Protein 1GJW (pdb70)

CATH classification: 3.20.20.80 (+1 more: 2.60.40.1180)

Structure (mmCIF, N/CA/C/O backbone):
data_1GJW
#
_entry.id   1GJW
#
_cell.length_a   147.390
_cell.length_b   147.390
_cell.length_c   105.630
_cell.angle_alpha   90.00
_cell.angle_beta   90.00
_cell.angle_gamma   90.00
#
_symmetry.space_group_name_H-M   'P 41 2 2'
#
loop_
_entity.id
_entity.type
_entity.pdbx_description
1 polymer 'MALTODEXTRIN GLYCOSYLTRANSFERASE'
2 branched alpha-D-glucopyranose-(1-4)-alpha-D-glucopyranose
3 non-polymer 'PHOSPHATE ION'
4 non-polymer alpha-D-glucopyranose
5 water water
#
loop_
_atom_site.group_PDB
_atom_site.id
_atom_site.type_symbol
_atom_site.label_atom_id
_atom_site.label_alt_id
_atom_site.label_comp_id
_atom_site.label_asym_id
_atom_site.label_entity_id
_atom_site.label_seq_id
_atom_site.pdbx_PDB_ins_code
_atom_site.Cartn_x
_atom_site.Cartn_y
_atom_site.Cartn_z
_atom_site.occupancy
_atom_site.B_iso_or_equiv
_atom_site.auth_seq_id
_atom_site.auth_comp_id
_atom_site.auth_asym_id
_atom_site.auth_atom_id
_atom_site.pdbx_PDB_model_num
ATOM 1 N N . MET A 1 1 ? -18.957 71.641 -27.237 1.00 52.31 1 MET A N 1
ATOM 2 C CA . MET A 1 1 ? -19.249 70.230 -26.810 1.00 45.01 1 MET A CA 1
ATOM 3 C C . MET A 1 1 ? -17.963 69.619 -26.297 1.00 41.22 1 MET A C 1
ATOM 4 O O . MET A 1 1 ? -17.032 69.374 -27.062 1.00 39.66 1 MET A O 1
ATOM 9 N N . LEU A 1 2 ? -17.953 69.359 -25.002 1.00 39.28 2 LEU A N 1
ATOM 10 C CA . LEU A 1 2 ? -16.799 68.825 -24.300 1.00 33.21 2 LEU A CA 1
ATOM 11 C C . LEU A 1 2 ? -16.046 67.681 -24.956 1.00 29.62 2 LEU A C 1
ATOM 12 O O . LEU A 1 2 ? -14.817 67.672 -25.009 1.00 30.52 2 LEU A O 1
ATOM 17 N N . LEU A 1 3 ? -16.773 66.706 -25.476 1.00 28.39 3 LEU A N 1
ATOM 18 C CA . LEU A 1 3 ? -16.096 65.578 -26.100 1.00 33.11 3 LEU A CA 1
ATOM 19 C C . LEU A 1 3 ? -15.286 66.097 -27.277 1.00 38.10 3 LEU A C 1
ATOM 20 O O . LEU A 1 3 ? -14.142 65.676 -27.498 1.00 38.70 3 LEU A O 1
ATOM 25 N N . ARG A 1 4 ? -15.862 67.057 -28.005 1.00 44.70 4 ARG A N 1
ATOM 26 C CA . ARG A 1 4 ? -15.159 67.657 -29.145 1.00 41.91 4 ARG A CA 1
ATOM 27 C C . ARG A 1 4 ? -14.053 68.593 -28.647 1.00 37.49 4 ARG A C 1
ATOM 28 O O . ARG A 1 4 ? -12.955 68.642 -29.214 1.00 32.38 4 ARG A O 1
ATOM 36 N N . GLU A 1 5 ? -14.332 69.327 -27.577 1.00 33.34 5 GLU A N 1
ATOM 37 C CA . GLU A 1 5 ? -13.306 70.190 -26.999 1.00 36.01 5 GLU A CA 1
ATOM 38 C C . GLU A 1 5 ? -12.071 69.338 -26.640 1.00 38.16 5 GLU A C 1
ATOM 39 O O . GLU A 1 5 ? -10.937 69.734 -26.901 1.00 36.98 5 GLU A O 1
ATOM 45 N N . ILE A 1 6 ? -12.292 68.157 -26.055 1.00 41.02 6 ILE A N 1
ATOM 46 C CA . ILE A 1 6 ? -11.170 67.285 -25.679 1.00 37.41 6 ILE A CA 1
ATOM 47 C C . ILE A 1 6 ? -10.437 66.763 -26.905 1.00 38.66 6 ILE A C 1
ATOM 48 O O . ILE A 1 6 ? -9.205 66.614 -26.903 1.00 37.70 6 ILE A O 1
ATOM 53 N N . ASN A 1 7 ? -11.193 66.485 -27.962 1.00 39.37 7 ASN A N 1
ATOM 54 C CA . ASN A 1 7 ? -10.608 66.022 -29.226 1.00 37.21 7 ASN A CA 1
ATOM 55 C C . ASN A 1 7 ? -9.721 67.135 -29.797 1.00 36.92 7 ASN A C 1
ATOM 56 O O . ASN A 1 7 ? -8.581 66.887 -30.221 1.00 36.65 7 ASN A O 1
ATOM 61 N N . ARG A 1 8 ? -10.240 68.361 -29.800 1.00 36.82 8 ARG A N 1
ATOM 62 C CA . ARG A 1 8 ? -9.468 69.502 -30.297 1.00 35.13 8 ARG A CA 1
ATOM 63 C C . ARG A 1 8 ? -8.142 69.588 -29.531 1.00 37.70 8 ARG A C 1
ATOM 64 O O . ARG A 1 8 ? -7.076 69.654 -30.134 1.00 39.62 8 ARG A O 1
ATOM 72 N N . TYR A 1 9 ? -8.221 69.565 -28.204 1.00 34.15 9 TYR A N 1
ATOM 73 C CA . TYR A 1 9 ? -7.028 69.640 -27.359 1.00 32.58 9 TYR A CA 1
ATOM 74 C C . TYR A 1 9 ? -5.970 68.561 -27.641 1.00 33.65 9 TYR A C 1
ATOM 75 O O . TYR A 1 9 ? -4.755 68.844 -27.706 1.00 33.29 9 TYR A O 1
ATOM 84 N N . CYS A 1 10 ? -6.420 67.325 -27.827 1.00 35.76 10 CYS A N 1
ATOM 85 C CA . CYS A 1 10 ? -5.485 66.234 -28.089 1.00 39.11 10 CYS A CA 1
ATOM 86 C C . CYS A 1 10 ? -4.718 66.462 -29.376 1.00 39.90 10 CYS A C 1
ATOM 87 O O . CYS A 1 10 ? -3.512 66.181 -29.454 1.00 42.75 10 CYS A O 1
ATOM 90 N N . LYS A 1 11 ? -5.420 66.962 -30.394 1.00 37.92 11 LYS A N 1
ATOM 91 C CA . LYS A 1 11 ? -4.782 67.215 -31.679 1.00 35.00 11 LYS A CA 1
ATOM 92 C C . LYS A 1 11 ? -3.757 68.329 -31.534 1.00 37.07 11 LYS A C 1
ATOM 93 O O . LYS A 1 11 ? -2.713 68.305 -32.182 1.00 41.00 11 LYS A O 1
ATOM 99 N N . GLU A 1 12 ? -4.056 69.289 -30.663 1.00 36.50 12 GLU A N 1
ATOM 100 C CA . GLU A 1 12 ? -3.143 70.404 -30.400 1.00 38.26 12 GLU A CA 1
ATOM 101 C C . GLU A 1 12 ? -1.863 69.917 -29.729 1.00 38.36 12 GLU A C 1
ATOM 102 O O . GLU A 1 12 ? -0.768 70.330 -30.103 1.00 37.90 12 GLU A O 1
ATOM 108 N N . LYS A 1 13 ? -2.019 69.066 -28.708 1.00 39.86 13 LYS A N 1
ATOM 109 C CA . LYS A 1 13 ? -0.892 68.542 -27.939 1.00 30.10 13 LYS A CA 1
ATOM 110 C C . LYS A 1 13 ? -0.117 67.428 -28.651 1.00 36.68 13 LYS A C 1
ATOM 111 O O . LYS A 1 13 ? 1.047 67.166 -28.347 1.00 34.76 13 LYS A O 1
ATOM 117 N N . ALA A 1 14 ? -0.740 66.772 -29.615 1.00 32.80 14 ALA A N 1
ATOM 118 C CA . ALA A 1 14 ? -0.038 65.705 -30.322 1.00 33.12 14 ALA A CA 1
ATOM 119 C C . ALA A 1 14 ? 1.408 66.096 -30.653 1.00 38.62 14 ALA A C 1
ATOM 120 O O . ALA A 1 14 ? 1.671 67.228 -31.061 1.00 49.45 14 ALA A O 1
ATOM 122 N N . THR A 1 15 ? 2.344 65.169 -30.489 1.00 38.76 15 THR A N 1
ATOM 123 C CA . THR A 1 15 ? 3.751 65.448 -30.792 1.00 38.21 15 THR A CA 1
ATOM 124 C C . THR A 1 15 ? 4.434 64.244 -31.416 1.00 40.69 15 THR A C 1
ATOM 125 O O . THR A 1 15 ? 5.555 64.352 -31.925 1.00 45.28 15 THR A O 1
ATOM 129 N N . GLY A 1 16 ? 3.789 63.083 -31.345 1.00 38.78 16 GLY A N 1
ATOM 130 C CA . GLY A 1 16 ? 4.407 61.889 -31.900 1.00 38.06 16 GLY A CA 1
ATOM 131 C C . GLY A 1 16 ? 5.408 61.160 -30.999 1.00 46.07 16 GLY A C 1
ATOM 132 O O . GLY A 1 16 ? 5.988 60.148 -31.423 1.00 41.00 16 GLY A O 1
ATOM 133 N N . LYS A 1 17 ? 5.624 61.645 -29.774 1.00 43.09 17 LYS A N 1
ATOM 134 C CA . LYS A 1 17 ? 6.568 60.985 -28.853 1.00 46.38 17 LYS A CA 1
ATOM 135 C C . LYS A 1 17 ? 5.869 59.804 -28.116 1.00 37.13 17 LYS A C 1
ATOM 136 O O . LYS A 1 17 ? 4.989 59.993 -27.276 1.00 33.04 17 LYS A O 1
ATOM 142 N N . ARG A 1 18 ? 6.279 58.591 -28.444 1.00 33.13 18 ARG A N 1
ATOM 143 C CA . ARG A 1 18 ? 5.663 57.387 -27.880 1.00 39.34 18 ARG A CA 1
ATOM 144 C C . ARG A 1 18 ? 6.302 56.874 -26.587 1.00 36.19 18 ARG A C 1
ATOM 145 O O . ARG A 1 18 ? 7.138 55.978 -26.620 1.00 33.54 18 ARG A O 1
ATOM 153 N N . ILE A 1 19 ? 5.920 57.463 -25.453 1.00 38.47 19 ILE A N 1
ATOM 154 C CA . ILE A 1 19 ? 6.487 57.082 -24.163 1.00 32.34 19 ILE A CA 1
ATOM 155 C C . ILE A 1 19 ? 5.432 56.698 -23.135 1.00 30.65 19 ILE A C 1
ATOM 156 O O . ILE A 1 19 ? 5.745 56.441 -21.974 1.00 33.92 19 ILE A O 1
ATOM 161 N N . TYR A 1 20 ? 4.178 56.649 -23.577 1.00 28.93 20 TYR A N 1
ATOM 162 C CA . TYR A 1 20 ? 3.049 56.297 -22.716 1.00 27.23 20 TYR A CA 1
ATOM 163 C C . TYR A 1 20 ? 2.648 54.854 -23.028 1.00 32.38 20 TYR A C 1
ATOM 164 O O . TYR A 1 20 ? 2.170 54.555 -24.131 1.00 28.73 20 TYR A O 1
ATOM 173 N N . ALA A 1 21 ? 2.848 53.968 -22.053 1.00 35.01 21 ALA A N 1
ATOM 174 C CA . ALA A 1 21 ? 2.541 52.541 -22.203 1.00 30.31 21 ALA A CA 1
ATOM 175 C C . ALA A 1 21 ? 1.089 52.181 -21.922 1.00 29.17 21 ALA A C 1
ATOM 176 O O . ALA A 1 21 ? 0.476 52.685 -20.984 1.00 27.16 21 ALA A O 1
ATOM 178 N N . VAL A 1 22 ? 0.547 51.319 -22.781 1.00 30.79 22 VAL A N 1
ATOM 179 C CA . VAL A 1 22 ? -0.823 50.822 -22.672 1.00 29.02 22 VAL A CA 1
ATOM 180 C C . VAL A 1 22 ? -0.755 49.342 -23.075 1.00 33.30 22 VAL A C 1
ATOM 181 O O . VAL A 1 22 ? 0.101 48.953 -23.887 1.00 29.73 22 VAL A O 1
ATOM 185 N N . PRO A 1 23 ? -1.627 48.493 -22.504 1.00 30.28 23 PRO A N 1
ATOM 186 C CA . PRO A 1 23 ? -1.552 47.089 -22.913 1.00 29.95 23 PRO A CA 1
ATOM 187 C C . PRO A 1 23 ? -2.096 46.970 -24.356 1.00 32.57 23 PRO A C 1
ATOM 188 O O . PRO A 1 23 ? -3.031 47.692 -24.756 1.00 31.51 23 PRO A O 1
ATOM 192 N N . LYS A 1 24 ? -1.535 46.066 -25.141 1.00 31.35 24 LYS A N 1
ATOM 193 C CA . LYS A 1 24 ? -1.993 45.931 -26.525 1.00 33.55 24 LYS A CA 1
ATOM 194 C C . LYS A 1 24 ? -3.511 45.818 -26.735 1.00 29.35 24 LYS A C 1
ATOM 195 O O . LYS A 1 24 ? -4.017 46.290 -27.747 1.00 29.05 24 LYS A O 1
ATOM 201 N N . LEU A 1 25 ? -4.238 45.198 -25.798 1.00 29.38 25 LEU A N 1
ATOM 202 C CA . LEU A 1 25 ? -5.693 45.080 -25.931 1.00 30.30 25 LEU A CA 1
ATOM 203 C C . LEU A 1 25 ? -6.389 46.446 -25.916 1.00 31.55 25 LEU A C 1
ATOM 204 O O . LEU A 1 25 ? -7.555 46.551 -26.269 1.00 27.71 25 LEU A O 1
ATOM 209 N N . TRP A 1 26 ? -5.695 47.483 -25.464 1.00 31.23 26 TRP A N 1
ATOM 210 C CA . TRP A 1 26 ? -6.298 48.807 -25.413 1.00 32.25 26 TRP A CA 1
ATOM 211 C C . TRP A 1 26 ? -6.191 49.524 -26.755 1.00 36.48 26 TRP A C 1
ATOM 212 O O . TRP A 1 26 ? -6.903 50.515 -26.963 1.00 33.89 26 TRP A O 1
ATOM 223 N N . ILE A 1 27 ? -5.306 49.042 -27.641 1.00 31.37 27 ILE A N 1
ATOM 224 C CA . ILE A 1 27 ? -5.099 49.650 -28.970 1.00 25.93 27 ILE A CA 1
ATOM 225 C C . ILE A 1 27 ? -6.213 49.173 -29.913 1.00 32.44 27 ILE A C 1
ATOM 226 O O . ILE A 1 27 ? -6.367 47.975 -30.152 1.00 29.20 27 ILE A O 1
ATOM 231 N N . PRO A 1 28 ? -7.012 50.108 -30.448 1.00 35.37 28 PRO A N 1
ATOM 232 C CA . PRO A 1 28 ? -8.095 49.669 -31.349 1.00 35.71 28 PRO A CA 1
ATOM 233 C C . PRO A 1 28 ? -7.566 49.200 -32.714 1.00 35.28 28 PRO A C 1
ATOM 234 O O . PRO A 1 28 ? -6.447 49.546 -33.095 1.00 34.82 28 PRO A O 1
ATOM 238 N N . GLY A 1 29 ? -8.360 48.390 -33.424 1.00 35.15 29 GLY A N 1
ATOM 239 C CA . GLY A 1 29 ? -7.953 47.901 -34.741 1.00 39.50 29 GLY A CA 1
ATOM 240 C C . GLY A 1 29 ? -7.531 49.003 -35.721 1.00 40.74 29 GLY A C 1
ATOM 241 O O . GLY A 1 29 ? -6.573 48.852 -36.489 1.00 39.51 29 GLY A O 1
ATOM 242 N N . PHE A 1 30 ? -8.241 50.121 -35.686 1.00 38.79 30 PHE A N 1
ATOM 243 C CA . PHE A 1 30 ? -7.937 51.247 -36.559 1.00 36.32 30 PHE A CA 1
ATOM 244 C C . PHE A 1 30 ? -6.674 52.042 -36.212 1.00 39.97 30 PHE A C 1
ATOM 245 O O . PHE A 1 30 ? -6.140 52.744 -37.064 1.00 44.63 30 PHE A O 1
ATOM 253 N N . PHE A 1 31 ? -6.183 51.919 -34.978 1.00 40.46 31 PHE A N 1
ATOM 254 C CA . PHE A 1 31 ? -5.015 52.685 -34.536 1.00 35.26 31 PHE A CA 1
ATOM 255 C C . PHE A 1 31 ? -3.715 52.006 -34.889 1.00 33.46 31 PHE A C 1
ATOM 256 O O . PHE A 1 31 ? -3.488 50.857 -34.519 1.00 36.63 31 PHE A O 1
ATOM 264 N N . LYS A 1 32 ? -2.840 52.737 -35.571 1.00 34.23 32 LYS A N 1
ATOM 265 C CA . LYS A 1 32 ? -1.581 52.177 -36.017 1.00 34.65 32 LYS A CA 1
ATOM 266 C C . LYS A 1 32 ? -0.352 52.870 -35.490 1.00 36.73 32 LYS A C 1
ATOM 267 O O . LYS A 1 32 ? 0.762 52.328 -35.602 1.00 42.72 32 LYS A O 1
ATOM 273 N N . LYS A 1 33 ? -0.526 54.059 -34.923 1.00 38.16 33 LYS A N 1
ATOM 274 C CA . LYS A 1 33 ? 0.620 54.824 -34.423 1.00 42.28 33 LYS A CA 1
ATOM 275 C C . LYS A 1 33 ? 1.137 54.372 -33.051 1.00 41.63 33 LYS A C 1
ATOM 276 O O . LYS A 1 33 ? 0.959 55.070 -32.064 1.00 42.14 33 LYS A O 1
ATOM 282 N N . PHE A 1 34 ? 1.796 53.221 -32.989 1.00 39.92 34 PHE A N 1
ATOM 283 C CA . PHE A 1 34 ? 2.323 52.753 -31.714 1.00 36.39 34 PHE A CA 1
ATOM 284 C C . PHE A 1 34 ? 3.555 51.911 -31.922 1.00 32.82 34 PHE A C 1
ATOM 285 O O . PHE A 1 34 ? 3.746 51.358 -32.992 1.00 37.24 34 PHE A O 1
ATOM 293 N N . ASP A 1 35 ? 4.398 51.837 -30.900 1.00 32.30 35 ASP A N 1
ATOM 294 C CA . ASP A 1 35 ? 5.608 51.029 -30.945 1.00 32.60 35 ASP A CA 1
ATOM 295 C C . ASP A 1 35 ? 5.289 49.850 -30.054 1.00 40.63 35 ASP A C 1
ATOM 296 O O . ASP A 1 35 ? 4.520 49.983 -29.102 1.00 41.24 35 ASP A O 1
ATOM 301 N N . GLU A 1 36 ? 5.853 48.688 -30.350 1.00 40.97 36 GLU A N 1
ATOM 302 C CA . GLU A 1 36 ? 5.565 47.551 -29.509 1.00 49.97 36 GLU A CA 1
ATOM 303 C C . GLU A 1 36 ? 6.873 46.992 -28.999 1.00 52.55 36 GLU A C 1
ATOM 304 O O . GLU A 1 36 ? 7.727 46.587 -29.778 1.00 51.80 36 GLU A O 1
ATOM 310 N N . LYS A 1 37 ? 7.034 47.024 -27.681 1.00 59.88 37 LYS A N 1
ATOM 311 C CA . LYS A 1 37 ? 8.239 46.513 -27.031 1.00 62.32 37 LYS A CA 1
ATOM 312 C C . LYS A 1 37 ? 7.859 45.758 -25.761 1.00 65.41 37 LYS A C 1
ATOM 313 O O . LYS A 1 37 ? 7.050 46.236 -24.953 1.00 59.19 37 LYS A O 1
ATOM 319 N N . SER A 1 38 ? 8.415 44.555 -25.628 1.00 63.22 38 SER A N 1
ATOM 320 C CA . SER A 1 38 ? 8.182 43.716 -24.464 1.00 58.94 38 SER A CA 1
ATOM 321 C C . SER A 1 38 ? 6.705 43.400 -24.195 1.00 59.03 38 SER A C 1
ATOM 322 O O . SER A 1 38 ? 6.227 43.512 -23.067 1.00 59.74 38 SER A O 1
ATOM 325 N N . GLY A 1 39 ? 5.967 43.011 -25.222 1.00 59.37 39 GLY A N 1
ATOM 326 C CA . GLY A 1 39 ? 4.567 42.687 -24.997 1.00 62.03 39 GLY A CA 1
ATOM 327 C C . GLY A 1 39 ? 3.601 43.854 -24.952 1.00 60.33 39 GLY A C 1
ATOM 328 O O . GLY A 1 39 ? 2.460 43.716 -25.389 1.00 56.84 39 GLY A O 1
ATOM 329 N N . ARG A 1 40 ? 4.046 44.987 -24.416 1.00 64.41 40 ARG A N 1
ATOM 330 C CA . ARG A 1 40 ? 3.193 46.171 -24.347 1.00 62.66 40 ARG A CA 1
ATOM 331 C C . ARG A 1 40 ? 3.500 47.174 -25.464 1.00 58.04 40 ARG A C 1
ATOM 332 O O . ARG A 1 40 ? 4.531 47.108 -26.138 1.00 51.69 40 ARG A O 1
ATOM 340 N N . CYS A 1 41 ? 2.589 48.113 -25.644 1.00 51.70 41 CYS A N 1
ATOM 341 C CA . CYS A 1 41 ? 2.744 49.101 -26.679 1.00 45.21 41 CYS A CA 1
ATOM 342 C C . CYS A 1 41 ? 2.940 50.504 -26.115 1.00 41.83 41 CYS A C 1
ATOM 343 O O . CYS A 1 41 ? 2.496 50.821 -25.002 1.00 42.39 41 CYS A O 1
ATOM 346 N N . PHE A 1 42 ? 3.638 51.338 -26.879 1.00 37.42 42 PHE A N 1
ATOM 347 C CA . PHE A 1 42 ? 3.866 52.719 -26.481 1.00 41.74 42 PHE A CA 1
ATOM 348 C C . PHE A 1 42 ? 3.247 53.684 -27.502 1.00 41.97 42 PHE A C 1
ATOM 349 O O . PHE A 1 42 ? 3.350 53.488 -28.719 1.00 38.14 42 PHE A O 1
ATOM 357 N N . VAL A 1 43 ? 2.589 54.710 -26.988 1.00 36.05 43 VAL A N 1
ATOM 358 C CA . VAL A 1 43 ? 1.965 55.705 -27.833 1.00 33.94 43 VAL A CA 1
ATOM 359 C C . VAL A 1 43 ? 2.160 57.105 -27.261 1.00 39.33 43 VAL A C 1
ATOM 360 O O . VAL A 1 43 ? 2.682 57.278 -26.153 1.00 38.23 43 VAL A O 1
ATOM 364 N N . ASP A 1 44 ? 1.736 58.083 -28.054 1.00 40.17 44 ASP A N 1
ATOM 365 C CA . ASP A 1 44 ? 1.706 59.490 -27.689 1.00 35.63 44 ASP A CA 1
ATOM 366 C C . ASP A 1 44 ? 0.259 59.478 -27.223 1.00 33.24 44 ASP A C 1
ATOM 367 O O . ASP A 1 44 ? -0.655 59.297 -28.015 1.00 35.88 44 ASP A O 1
ATOM 372 N N . PRO A 1 45 ? 0.044 59.627 -25.912 1.00 31.67 45 PRO A N 1
ATOM 373 C CA . PRO A 1 45 ? -1.337 59.622 -25.402 1.00 25.05 45 PRO A CA 1
ATOM 374 C C . PRO A 1 45 ? -2.303 60.541 -26.155 1.00 33.82 45 PRO A C 1
ATOM 375 O O . PRO A 1 45 ? -3.496 60.220 -26.285 1.00 34.47 45 PRO A O 1
ATOM 379 N N . TYR A 1 46 ? -1.801 61.678 -26.649 1.00 30.67 46 TYR A N 1
ATOM 380 C CA . TYR A 1 46 ? -2.652 62.642 -27.381 1.00 33.91 46 TYR A CA 1
ATOM 381 C C . TYR A 1 46 ? -3.070 62.146 -28.769 1.00 29.92 46 TYR A C 1
ATOM 382 O O . TYR A 1 46 ? -4.178 62.430 -29.209 1.00 28.31 46 TYR A O 1
ATOM 391 N N . GLU A 1 47 ? -2.208 61.383 -29.435 1.00 34.67 47 GLU A N 1
ATOM 392 C CA . GLU A 1 47 ? -2.571 60.827 -30.740 1.00 32.85 47 GLU A CA 1
ATOM 393 C C . GLU A 1 47 ? -3.611 59.724 -30.514 1.00 35.79 47 GLU A C 1
ATOM 394 O O . GLU A 1 47 ? -4.587 59.640 -31.256 1.00 39.18 47 GLU A O 1
ATOM 400 N N . LEU A 1 48 ? -3.427 58.895 -29.478 1.00 37.55 48 LEU A N 1
ATOM 401 C CA . LEU A 1 48 ? -4.396 57.832 -29.180 1.00 29.73 48 LEU A CA 1
ATOM 402 C C . LEU A 1 48 ? -5.721 58.463 -28.808 1.00 26.06 48 LEU A C 1
ATOM 403 O O . LEU A 1 48 ? -6.766 58.035 -29.299 1.00 30.26 48 LEU A O 1
ATOM 408 N N . GLY A 1 49 ? -5.683 59.461 -27.918 1.00 27.75 49 GLY A N 1
ATOM 409 C CA . GLY A 1 49 ? -6.899 60.154 -27.528 1.00 26.30 49 GLY A CA 1
ATOM 410 C C . GLY A 1 49 ? -7.559 60.880 -28.723 1.00 34.82 49 GLY A C 1
ATOM 411 O O . GLY A 1 49 ? -8.795 60.900 -28.848 1.00 33.68 49 GLY A O 1
ATOM 412 N N . ALA A 1 50 ? -6.758 61.469 -29.611 1.00 31.01 50 ALA A N 1
ATOM 413 C CA . ALA A 1 50 ? -7.339 62.155 -30.792 1.00 35.99 50 ALA A CA 1
ATOM 414 C C . ALA A 1 50 ? -8.010 61.188 -31.774 1.00 33.46 50 ALA A C 1
ATOM 415 O O . ALA A 1 50 ? -9.140 61.419 -32.212 1.00 28.86 50 ALA A O 1
ATOM 417 N N . GLU A 1 51 ? -7.319 60.102 -32.127 1.00 32.11 51 GLU A N 1
ATOM 418 C CA . GLU A 1 51 ? -7.900 59.128 -33.063 1.00 28.50 51 GLU A CA 1
ATOM 419 C C . GLU A 1 51 ? -9.116 58.350 -32.541 1.00 30.91 51 GLU A C 1
ATOM 420 O O . GLU A 1 51 ? -10.046 58.071 -33.303 1.00 29.93 51 GLU A O 1
ATOM 426 N N . ILE A 1 52 ? -9.136 58.011 -31.252 1.00 30.64 52 ILE A N 1
ATOM 427 C CA . ILE A 1 52 ? -10.290 57.316 -30.695 1.00 25.40 52 ILE A CA 1
ATOM 428 C C . ILE A 1 52 ? -11.458 58.313 -30.539 1.00 30.33 52 ILE A C 1
ATOM 429 O O . ILE A 1 52 ? -12.608 57.957 -30.817 1.00 29.89 52 ILE A O 1
ATOM 434 N N . THR A 1 53 ? -11.199 59.547 -30.090 1.00 28.39 53 THR A N 1
ATOM 435 C CA . THR A 1 53 ? -12.315 60.515 -29.988 1.00 26.97 53 THR A CA 1
ATOM 436 C C . THR A 1 53 ? -12.846 60.807 -31.407 1.00 29.88 53 THR A C 1
ATOM 437 O O . THR A 1 53 ? -14.061 60.948 -31.600 1.00 33.62 53 THR A O 1
ATOM 441 N N . ASP A 1 54 ? -11.958 60.837 -32.401 1.00 32.52 54 ASP A N 1
ATOM 442 C CA . ASP A 1 54 ? -12.404 61.022 -33.806 1.00 36.37 54 ASP A CA 1
ATOM 443 C C . ASP A 1 54 ? -13.330 59.852 -34.172 1.00 38.40 54 ASP A C 1
ATOM 444 O O . ASP A 1 54 ? -14.431 60.033 -34.716 1.00 38.61 54 ASP A O 1
ATOM 449 N N . TRP A 1 55 ? -12.861 58.642 -33.889 1.00 35.79 55 TRP A N 1
ATOM 450 C CA . TRP A 1 55 ? -13.630 57.457 -34.229 1.00 32.23 55 TRP A CA 1
ATOM 451 C C . TRP A 1 55 ? -15.013 57.526 -33.621 1.00 30.40 55 TRP A C 1
ATOM 452 O O . TRP A 1 55 ? -15.992 57.091 -34.226 1.00 30.65 55 TRP A O 1
ATOM 463 N N . ILE A 1 56 ? -15.093 58.071 -32.416 1.00 29.68 56 ILE A N 1
ATOM 464 C CA . ILE A 1 56 ? -16.375 58.193 -31.732 1.00 34.60 56 ILE A CA 1
ATOM 465 C C . ILE A 1 56 ? -17.202 59.355 -32.268 1.00 36.29 56 ILE A C 1
ATOM 466 O O . ILE A 1 56 ? -18.398 59.205 -32.549 1.00 33.25 56 ILE A O 1
ATOM 471 N N . LEU A 1 57 ? -16.576 60.516 -32.400 1.00 37.65 57 LEU A N 1
ATOM 472 C CA . LEU A 1 57 ? -17.306 61.681 -32.885 1.00 41.95 57 LEU A CA 1
ATOM 473 C C . LEU A 1 57 ? -17.852 61.481 -34.300 1.00 42.28 57 LEU A C 1
ATOM 474 O O . LEU A 1 57 ? -18.943 61.964 -34.601 1.00 38.89 57 LEU A O 1
ATOM 479 N N . ASN A 1 58 ? -17.121 60.753 -35.148 1.00 37.26 58 ASN A N 1
ATOM 480 C CA . ASN A 1 58 ? -17.584 60.503 -36.515 1.00 40.60 58 ASN A CA 1
ATOM 481 C C . ASN A 1 58 ? -18.896 59.713 -36.570 1.00 40.53 58 ASN A C 1
ATOM 482 O O . ASN A 1 58 ? -19.545 59.654 -37.612 1.00 48.13 58 ASN A O 1
ATOM 487 N N . GLN A 1 59 ? -19.296 59.106 -35.458 1.00 38.97 59 GLN A N 1
ATOM 488 C CA . GLN A 1 59 ? -20.530 58.310 -35.448 1.00 33.14 59 GLN A CA 1
ATOM 489 C C . GLN A 1 59 ? -21.676 59.117 -34.857 1.00 33.82 59 GLN A C 1
ATOM 490 O O . GLN A 1 59 ? -22.801 58.641 -34.762 1.00 29.01 59 GLN A O 1
ATOM 496 N N . SER A 1 60 ? -21.392 60.348 -34.445 1.00 39.86 60 SER A N 1
ATOM 497 C CA . SER A 1 60 ? -22.430 61.165 -33.841 1.00 43.94 60 SER A CA 1
ATOM 498 C C . SER A 1 60 ? -23.296 61.861 -34.875 1.00 44.78 60 SER A C 1
ATOM 499 O O . SER A 1 60 ? -22.828 62.265 -35.926 1.00 44.65 60 SER A O 1
ATOM 502 N N . ARG A 1 61 ? -24.578 61.945 -34.597 1.00 52.35 61 ARG A N 1
ATOM 503 C CA . ARG A 1 61 ? -25.504 62.643 -35.485 1.00 59.06 61 ARG A CA 1
ATOM 504 C C . ARG A 1 61 ? -25.323 64.087 -34.996 1.00 64.55 61 ARG A C 1
ATOM 505 O O . ARG A 1 61 ? -24.191 64.498 -34.672 1.00 67.10 61 ARG A O 1
ATOM 513 N N . GLU A 1 62 ? -26.421 64.846 -34.894 1.00 64.69 62 GLU A N 1
ATOM 514 C CA . GLU A 1 62 ? -26.319 66.209 -34.372 1.00 65.13 62 GLU A CA 1
ATOM 515 C C . GLU A 1 62 ? -27.287 66.498 -33.181 1.00 65.22 62 GLU A C 1
ATOM 516 O O . GLU A 1 62 ? -27.798 67.615 -33.050 1.00 71.54 62 GLU A O 1
ATOM 522 N N . TRP A 1 63 ? -27.519 65.499 -32.311 1.00 61.38 63 TRP A N 1
ATOM 523 C CA . TRP A 1 63 ? -28.366 65.655 -31.114 1.00 52.77 63 TRP A CA 1
ATOM 524 C C . TRP A 1 63 ? -27.478 66.054 -29.923 1.00 48.00 63 TRP A C 1
ATOM 525 O O . TRP A 1 63 ? -26.253 66.121 -30.016 1.00 41.12 63 TRP A O 1
ATOM 536 N N . ASP A 1 64 ? -28.124 66.270 -28.786 1.00 45.89 64 ASP A N 1
ATOM 537 C CA . ASP A 1 64 ? -27.429 66.618 -27.562 1.00 45.84 64 ASP A CA 1
ATOM 538 C C . ASP A 1 64 ? -27.256 65.322 -26.766 1.00 48.40 64 ASP A C 1
ATOM 539 O O . ASP A 1 64 ? -28.227 64.771 -26.228 1.00 44.41 64 ASP A O 1
ATOM 544 N N . TYR A 1 65 ? -26.023 64.836 -26.706 1.00 47.35 65 TYR A N 1
ATOM 545 C CA . TYR A 1 65 ? -25.706 63.600 -25.996 1.00 49.36 65 TYR A CA 1
ATOM 546 C C . TYR A 1 65 ? -25.400 63.737 -24.508 1.00 50.45 65 TYR A C 1
ATOM 547 O O . TYR A 1 65 ? -24.860 62.806 -23.914 1.00 50.27 65 TYR A O 1
ATOM 556 N N . SER A 1 66 ? -25.733 64.886 -23.917 1.00 52.00 66 SER A N 1
ATOM 557 C CA . SER A 1 66 ? -25.488 65.111 -22.496 1.00 44.62 66 SER A CA 1
ATOM 558 C C . SER A 1 66 ? -26.742 64.809 -21.690 1.00 38.57 66 SER A C 1
ATOM 559 O O . SER A 1 66 ? -26.814 65.110 -20.500 1.00 38.39 66 SER A O 1
ATOM 562 N N . GLN A 1 67 ? -27.754 64.265 -22.355 1.00 32.74 67 GLN A N 1
ATOM 563 C CA . GLN A 1 67 ? -28.988 63.884 -21.664 1.00 35.95 67 GLN A CA 1
ATOM 564 C C . GLN A 1 67 ? -29.199 62.357 -21.817 1.00 36.68 67 GLN A C 1
ATOM 565 O O . GLN A 1 67 ? -28.500 61.714 -22.603 1.00 41.29 67 GLN A O 1
ATOM 571 N N . PRO A 1 68 ? -30.137 61.758 -21.056 1.00 35.34 68 PRO A N 1
ATOM 572 C CA . PRO A 1 68 ? -30.358 60.307 -21.185 1.00 33.24 68 PRO A CA 1
ATOM 573 C C . PRO A 1 68 ? -30.709 59.840 -22.612 1.00 39.45 68 PRO A C 1
ATOM 574 O O . PRO A 1 68 ? -31.446 60.522 -23.337 1.00 45.14 68 PRO A O 1
ATOM 578 N N . LEU A 1 69 ? -30.164 58.699 -23.034 1.00 36.94 69 LEU A N 1
ATOM 579 C CA . LEU A 1 69 ? -30.470 58.170 -24.366 1.00 38.99 69 LEU A CA 1
ATOM 580 C C . LEU A 1 69 ? -31.985 58.024 -24.578 1.00 36.86 69 LEU A C 1
ATOM 581 O O . LEU A 1 69 ? -32.472 58.127 -25.693 1.00 43.82 69 LEU A O 1
ATOM 586 N N . SER A 1 70 ? -32.723 57.779 -23.512 1.00 39.52 70 SER A N 1
ATOM 587 C CA . SER A 1 70 ? -34.172 57.620 -23.604 1.00 42.77 70 SER A CA 1
ATOM 588 C C . SER A 1 70 ? -34.803 58.860 -24.235 1.00 44.84 70 SER A C 1
ATOM 589 O O . SER A 1 70 ? -35.788 58.766 -24.958 1.00 50.20 70 SER A O 1
ATOM 592 N N . PHE A 1 71 ? -34.238 60.025 -23.933 1.00 44.84 71 PHE A N 1
ATOM 593 C CA . PHE A 1 71 ? -34.730 61.274 -24.487 1.00 43.48 71 PHE A CA 1
ATOM 594 C C . PHE A 1 71 ? -34.582 61.247 -26.015 1.00 45.69 71 PHE A C 1
ATOM 595 O O . PHE A 1 71 ? -35.549 61.522 -26.741 1.00 43.36 71 PHE A O 1
ATOM 603 N N . LEU A 1 72 ? -33.389 60.897 -26.490 1.00 36.79 72 LEU A N 1
ATOM 604 C CA . LEU A 1 72 ? -33.125 60.847 -27.919 1.00 38.95 72 LEU A CA 1
ATOM 605 C C . LEU A 1 72 ? -33.938 59.751 -28.580 1.00 40.08 72 LEU A C 1
ATOM 606 O O . LEU A 1 72 ? -34.188 59.815 -29.776 1.00 47.42 72 LEU A O 1
ATOM 611 N N . LYS A 1 73 ? -34.356 58.750 -27.813 1.00 40.00 73 LYS A N 1
ATOM 612 C CA . LYS A 1 73 ? -35.114 57.631 -28.366 1.00 35.67 73 LYS A CA 1
ATOM 613 C C . LYS A 1 73 ? -36.591 57.800 -28.103 1.00 40.05 73 LYS A C 1
ATOM 614 O O . LYS A 1 73 ? -37.421 57.079 -28.656 1.00 43.92 73 LYS A O 1
ATOM 620 N N . GLY A 1 74 ? -36.926 58.755 -27.260 1.00 39.53 74 GLY A N 1
ATOM 621 C CA . GLY A 1 74 ? -38.323 58.966 -26.944 1.00 44.28 74 GLY A CA 1
ATOM 622 C C . GLY A 1 74 ? -38.930 57.817 -26.153 1.00 43.19 74 GLY A C 1
ATOM 623 O O . GLY A 1 74 ? -40.060 57.422 -26.408 1.00 45.04 74 GLY A O 1
ATOM 624 N N . GLU A 1 75 ? -38.193 57.266 -25.192 1.00 41.30 75 GLU A N 1
ATOM 625 C CA . GLU A 1 75 ? -38.736 56.175 -24.383 1.00 42.91 75 GLU A CA 1
ATOM 626 C C . GLU A 1 75 ? -39.358 56.736 -23.111 1.00 42.71 75 GLU A C 1
ATOM 627 O O . GLU A 1 75 ? -38.867 57.714 -22.544 1.00 46.11 75 GLU A O 1
ATOM 633 N N . LYS A 1 76 ? -40.433 56.105 -22.658 1.00 43.21 76 LYS A N 1
ATOM 634 C CA . LYS A 1 76 ? -41.113 56.556 -21.451 1.00 43.21 76 LYS A CA 1
ATOM 635 C C . LYS A 1 76 ? -41.186 55.458 -20.396 1.00 44.03 76 LYS A C 1
ATOM 636 O O . LYS A 1 76 ? -41.874 55.611 -19.380 1.00 46.86 76 LYS A O 1
ATOM 642 N N . THR A 1 77 ? -40.493 54.349 -20.653 1.00 43.33 77 THR A N 1
ATOM 643 C CA . THR A 1 77 ? -40.460 53.203 -19.745 1.00 42.37 77 THR A CA 1
ATOM 644 C C . THR A 1 77 ? -39.039 52.639 -19.701 1.00 43.45 77 THR A C 1
ATOM 645 O O . THR A 1 77 ? -38.271 52.807 -20.646 1.00 46.67 77 THR A O 1
ATOM 649 N N . PRO A 1 78 ? -38.677 51.956 -18.595 1.00 48.02 78 PRO A N 1
ATOM 650 C CA . PRO A 1 78 ? -37.346 51.354 -18.416 1.00 43.48 78 PRO A CA 1
ATOM 651 C C . PRO A 1 78 ? -37.257 49.965 -19.073 1.00 50.34 78 PRO A C 1
ATOM 652 O O . PRO A 1 78 ? -36.552 49.069 -18.592 1.00 45.12 78 PRO A O 1
ATOM 656 N N . ASP A 1 79 ? -37.970 49.792 -20.181 1.00 48.18 79 ASP A N 1
ATOM 657 C CA . ASP A 1 79 ? -37.965 48.514 -20.862 1.00 43.38 79 ASP A CA 1
ATOM 658 C C . ASP A 1 79 ? -36.638 48.209 -21.529 1.00 42.20 79 ASP A C 1
ATOM 659 O O . ASP A 1 79 ? -36.301 47.045 -21.732 1.00 38.94 79 ASP A O 1
ATOM 664 N N . TRP A 1 80 ? -35.873 49.250 -21.848 1.00 35.61 80 TRP A N 1
ATOM 665 C CA . TRP A 1 80 ? -34.592 49.047 -22.507 1.00 35.15 80 TRP A CA 1
ATOM 666 C C . TRP A 1 80 ? -33.633 48.110 -21.757 1.00 33.19 80 TRP A C 1
ATOM 667 O O . TRP A 1 80 ? -32.915 47.330 -22.394 1.00 37.41 80 TRP A O 1
ATOM 678 N N . ILE A 1 81 ? -33.641 48.162 -20.425 1.00 33.63 81 ILE A N 1
ATOM 679 C CA . ILE A 1 81 ? -32.740 47.345 -19.607 1.00 34.82 81 ILE A CA 1
ATOM 680 C C . ILE A 1 81 ? -32.896 45.858 -19.879 1.00 33.95 81 ILE A C 1
ATOM 681 O O . ILE A 1 81 ? -31.933 45.101 -19.789 1.00 31.34 81 ILE A O 1
ATOM 686 N N . LYS A 1 82 ? -34.102 45.446 -20.255 1.00 36.96 82 LYS A N 1
ATOM 687 C CA . LYS A 1 82 ? -34.367 44.045 -20.562 1.00 34.36 82 LYS A CA 1
ATOM 688 C C . LYS A 1 82 ? -33.672 43.550 -21.830 1.00 35.98 82 LYS A C 1
ATOM 689 O O . LYS A 1 82 ? -33.563 42.351 -22.036 1.00 42.02 82 LYS A O 1
ATOM 695 N N . ARG A 1 83 ? -33.188 44.463 -22.666 1.00 30.18 83 ARG A N 1
ATOM 696 C CA . ARG A 1 83 ? -32.501 44.064 -23.893 1.00 34.66 83 ARG A CA 1
ATOM 697 C C . ARG A 1 83 ? -31.007 44.362 -23.807 1.00 34.38 83 ARG A C 1
ATOM 698 O O . ARG A 1 83 ? -30.250 44.085 -24.745 1.00 33.42 83 ARG A O 1
ATOM 706 N N . SER A 1 84 ? -30.583 44.926 -22.680 1.00 32.99 84 SER A N 1
ATOM 707 C CA . SER A 1 84 ? -29.188 45.314 -22.491 1.00 30.59 84 SER A CA 1
ATOM 708 C C . SER A 1 84 ? -28.258 44.242 -21.999 1.00 29.40 84 SER A C 1
ATOM 709 O O . SER A 1 84 ? -28.696 43.210 -21.450 1.00 27.29 84 SER A O 1
ATOM 712 N N . VAL A 1 85 ? -26.969 44.524 -22.200 1.00 25.38 85 VAL A N 1
ATOM 713 C CA . VAL A 1 85 ? -25.857 43.686 -21.770 1.00 23.34 85 VAL A CA 1
ATOM 714 C C . VAL A 1 85 ? -24.981 44.692 -20.991 1.00 30.82 85 VAL A C 1
ATOM 715 O O . VAL A 1 85 ? -24.521 45.687 -21.549 1.00 30.23 85 VAL A O 1
ATOM 719 N N . VAL A 1 86 ? -24.806 44.444 -19.690 1.00 32.24 86 VAL A N 1
ATOM 720 C CA . VAL A 1 86 ? -24.065 45.294 -18.762 1.00 23.33 86 VAL A CA 1
ATOM 721 C C . VAL A 1 86 ? -22.609 44.932 -18.481 1.00 28.50 86 VAL A C 1
ATOM 722 O O . VAL A 1 86 ? -22.291 43.768 -18.225 1.00 32.18 86 VAL A O 1
ATOM 726 N N . TYR A 1 87 ? -21.737 45.924 -18.500 1.00 29.91 87 TYR A N 1
ATOM 727 C CA . TYR A 1 87 ? -20.327 45.714 -18.156 1.00 24.05 87 TYR A CA 1
ATOM 728 C C . TYR A 1 87 ? -20.169 46.479 -16.847 1.00 24.28 87 TYR A C 1
ATOM 729 O O . TYR A 1 87 ? -20.438 47.678 -16.820 1.00 24.58 87 TYR A O 1
ATOM 738 N N . GLY A 1 88 ? -19.786 45.777 -15.773 1.00 25.34 88 GLY A N 1
ATOM 739 C CA . GLY A 1 88 ? -19.597 46.396 -14.464 1.00 24.01 88 GLY A CA 1
ATOM 740 C C . GLY A 1 88 ? -18.167 46.829 -14.177 1.00 31.28 88 GLY A C 1
ATOM 741 O O . GLY A 1 88 ? -17.221 46.036 -14.341 1.00 32.82 88 GLY A O 1
ATOM 742 N N . SER A 1 89 ? -17.995 48.081 -13.748 1.00 30.77 89 SER A N 1
ATOM 743 C CA . SER A 1 89 ? -16.665 48.598 -13.500 1.00 31.59 89 SER A CA 1
ATOM 744 C C . SER A 1 89 ? -16.375 49.605 -12.367 1.00 31.58 89 SER A C 1
ATOM 745 O O . SER A 1 89 ? -17.223 50.435 -12.015 1.00 31.68 89 SER A O 1
ATOM 748 N N . LEU A 1 90 ? -15.161 49.489 -11.809 1.00 36.22 90 LEU A N 1
ATOM 749 C CA . LEU A 1 90 ? -14.596 50.371 -10.762 1.00 32.15 90 LEU A CA 1
ATOM 750 C C . LEU A 1 90 ? -13.514 50.995 -11.623 1.00 32.56 90 LEU A C 1
ATOM 751 O O . LEU A 1 90 ? -12.418 50.440 -11.778 1.00 29.38 90 LEU A O 1
ATOM 756 N N . PRO A 1 91 ? -13.838 52.158 -12.217 1.00 35.27 91 PRO A N 1
ATOM 757 C CA . PRO A 1 91 ? -12.939 52.907 -13.123 1.00 29.43 91 PRO A CA 1
ATOM 758 C C . PRO A 1 91 ? -11.513 53.006 -12.648 1.00 26.53 91 PRO A C 1
ATOM 759 O O . PRO A 1 91 ? -10.588 52.855 -13.432 1.00 26.19 91 PRO A O 1
ATOM 763 N N . ARG A 1 92 ? -11.353 53.235 -11.351 1.00 24.40 92 ARG A N 1
ATOM 764 C CA . ARG A 1 92 ? -10.041 53.338 -10.761 1.00 24.22 92 ARG A CA 1
ATOM 765 C C . ARG A 1 92 ? -9.172 52.109 -11.100 1.00 27.07 92 ARG A C 1
ATOM 766 O O . ARG A 1 92 ? -7.966 52.234 -11.352 1.00 26.87 92 ARG A O 1
ATOM 774 N N . THR A 1 93 ? -9.790 50.936 -11.124 1.00 26.92 93 THR A N 1
ATOM 775 C CA . THR A 1 93 ? -9.106 49.645 -11.415 1.00 31.34 93 THR A CA 1
ATOM 776 C C . THR A 1 93 ? -9.117 49.269 -12.906 1.00 27.22 93 THR A C 1
ATOM 777 O O . THR A 1 93 ? -8.095 48.925 -13.494 1.00 23.92 93 THR A O 1
ATOM 781 N N . THR A 1 94 ? -10.293 49.309 -13.511 1.00 24.87 94 THR A N 1
ATOM 782 C CA . THR A 1 94 ? -10.427 48.952 -14.918 1.00 20.77 94 THR A CA 1
ATOM 783 C C . THR A 1 94 ? -9.386 49.643 -15.790 1.00 27.61 94 THR A C 1
ATOM 784 O O . THR A 1 94 ? -8.751 49.000 -16.617 1.00 28.65 94 THR A O 1
ATOM 788 N N . ALA A 1 95 ? -9.190 50.954 -15.571 1.00 30.33 95 ALA A N 1
ATOM 789 C CA . ALA A 1 95 ? -8.275 51.756 -16.385 1.00 30.65 95 ALA A CA 1
ATOM 790 C C . ALA A 1 95 ? -6.903 52.045 -15.827 1.00 32.58 95 ALA A C 1
ATOM 791 O O . ALA A 1 95 ? -6.227 52.944 -16.308 1.00 32.27 95 ALA A O 1
ATOM 793 N N . ALA A 1 96 ? -6.518 51.303 -14.787 1.00 28.04 96 ALA A N 1
ATOM 794 C CA . ALA A 1 96 ? -5.191 51.464 -14.186 1.00 22.82 96 ALA A CA 1
ATOM 795 C C . ALA A 1 96 ? -4.152 50.713 -15.028 1.00 25.09 96 ALA A C 1
ATOM 796 O O . ALA A 1 96 ? -4.406 49.595 -15.526 1.00 23.86 96 ALA A O 1
ATOM 798 N N . TYR A 1 97 ? -2.989 51.335 -15.211 1.00 15.91 97 TYR A N 1
ATOM 799 C CA . TYR A 1 97 ? -1.938 50.703 -15.945 1.00 19.40 97 TYR A CA 1
ATOM 800 C C . TYR A 1 97 ? -0.657 51.470 -15.720 1.00 23.19 97 TYR A C 1
ATOM 801 O O . TYR A 1 97 ? -0.678 52.695 -15.653 1.00 31.79 97 TYR A O 1
ATOM 810 N N . ASN A 1 98 ? 0.469 50.753 -15.590 1.00 22.25 98 ASN A N 1
ATOM 811 C CA . ASN A 1 98 ? 1.755 51.423 -15.367 1.00 21.45 98 ASN A CA 1
ATOM 812 C C . ASN A 1 98 ? 2.274 52.039 -16.686 1.00 27.38 98 ASN A C 1
ATOM 813 O O . ASN A 1 98 ? 3.006 51.368 -17.423 1.00 24.41 98 ASN A O 1
ATOM 818 N N . HIS A 1 99 ? 1.931 53.310 -16.972 1.00 25.26 99 HIS A N 1
ATOM 819 C CA . HIS A 1 99 ? 2.354 53.939 -18.226 1.00 20.30 99 HIS A CA 1
ATOM 820 C C . HIS A 1 99 ? 3.848 54.149 -18.438 1.00 27.13 99 HIS A C 1
ATOM 821 O O . HIS A 1 99 ? 4.276 54.415 -19.562 1.00 32.69 99 HIS A O 1
ATOM 828 N N . LYS A 1 100 ? 4.664 54.000 -17.394 1.00 29.68 100 LYS A N 1
ATOM 829 C CA . LYS A 1 100 ? 6.117 54.143 -17.592 1.00 25.44 100 LYS A CA 1
ATOM 830 C C . LYS A 1 100 ? 6.605 53.010 -18.508 1.00 30.61 100 LYS A C 1
ATOM 831 O O . LYS A 1 100 ? 7.586 53.157 -19.258 1.00 35.24 100 LYS A O 1
ATOM 837 N N . GLY A 1 101 ? 5.903 51.875 -18.444 1.00 26.26 101 GLY A N 1
ATOM 838 C CA . GLY A 1 101 ? 6.280 50.718 -19.237 1.00 26.78 101 GLY A CA 1
ATOM 839 C C . GLY A 1 101 ? 7.411 49.912 -18.596 1.00 32.28 101 GLY A C 1
ATOM 840 O O . GLY A 1 101 ? 7.999 49.065 -19.246 1.00 34.07 101 GLY A O 1
ATOM 841 N N . SER A 1 102 ? 7.740 50.192 -17.337 1.00 37.00 102 SER A N 1
ATOM 842 C CA . SER A 1 102 ? 8.785 49.452 -16.629 1.00 33.84 102 SER A CA 1
ATOM 843 C C . SER A 1 102 ? 8.632 49.719 -15.141 1.00 35.83 102 SER A C 1
ATOM 844 O O . SER A 1 102 ? 7.914 50.647 -14.733 1.00 33.77 102 SER A O 1
ATOM 847 N N . GLY A 1 103 ? 9.300 48.897 -14.333 1.00 32.76 103 GLY A N 1
ATOM 848 C CA . GLY A 1 103 ? 9.245 49.061 -12.893 1.00 29.96 103 GLY A CA 1
ATOM 849 C C . GLY A 1 103 ? 7.881 48.838 -12.275 1.00 30.58 103 GLY A C 1
ATOM 850 O O . GLY A 1 103 ? 7.070 48.093 -12.814 1.00 29.10 103 GLY A O 1
ATOM 851 N N . TYR A 1 104 ? 7.619 49.513 -11.158 1.00 28.47 104 TYR A N 1
ATOM 852 C CA . TYR A 1 104 ? 6.370 49.334 -10.446 1.00 24.63 104 TYR A CA 1
ATOM 853 C C . TYR A 1 104 ? 5.361 50.438 -10.679 1.00 25.60 104 TYR A C 1
ATOM 854 O O . TYR A 1 104 ? 5.733 51.591 -10.874 1.00 30.94 104 TYR A O 1
ATOM 863 N N . TYR A 1 105 ? 4.094 50.053 -10.627 1.00 21.53 105 TYR A N 1
ATOM 864 C CA . TYR A 1 105 ? 2.974 50.963 -10.741 1.00 26.23 105 TYR A CA 1
ATOM 865 C C . TYR A 1 105 ? 3.095 52.121 -9.697 1.00 32.10 105 TYR A C 1
ATOM 866 O O . TYR A 1 105 ? 3.560 51.890 -8.578 1.00 36.00 105 TYR A O 1
ATOM 875 N N . GLU A 1 106 ? 2.657 53.334 -10.057 1.00 33.82 106 GLU A N 1
ATOM 876 C CA . GLU A 1 106 ? 2.649 54.525 -9.162 1.00 23.53 106 GLU A CA 1
ATOM 877 C C . GLU A 1 106 ? 1.363 55.269 -9.457 1.00 27.37 106 GLU A C 1
ATOM 878 O O . GLU A 1 106 ? 0.981 55.412 -10.614 1.00 29.07 106 GLU A O 1
ATOM 884 N N . GLU A 1 107 ? 0.698 55.744 -8.419 1.00 27.90 107 GLU A N 1
ATOM 885 C CA . GLU A 1 107 ? -0.519 56.511 -8.592 1.00 31.43 107 GLU A CA 1
ATOM 886 C C . GLU A 1 107 ? -0.239 57.617 -9.652 1.00 36.95 107 GLU A C 1
ATOM 887 O O . GLU A 1 107 ? -1.030 57.805 -10.591 1.00 32.16 107 GLU A O 1
ATOM 893 N N . ASN A 1 108 ? 0.884 58.329 -9.492 1.00 30.26 108 ASN A N 1
ATOM 894 C CA . ASN A 1 108 ? 1.314 59.385 -10.423 1.00 27.08 108 ASN A CA 1
ATOM 895 C C . ASN A 1 108 ? 2.813 59.229 -10.595 1.00 27.01 108 ASN A C 1
ATOM 896 O O . ASN A 1 108 ? 3.531 59.073 -9.612 1.00 34.90 108 ASN A O 1
ATOM 901 N N . ASP A 1 109 ? 3.297 59.241 -11.835 1.00 26.19 109 ASP A N 1
ATOM 902 C CA . ASP A 1 109 ? 4.718 59.026 -12.075 1.00 28.12 109 ASP A CA 1
ATOM 903 C C . ASP A 1 109 ? 5.478 60.274 -12.515 1.00 28.69 109 ASP A C 1
ATOM 904 O O . ASP A 1 109 ? 4.882 61.306 -12.809 1.00 30.00 109 ASP A O 1
ATOM 909 N N . VAL A 1 110 ? 6.800 60.153 -12.579 1.00 32.61 110 VAL A N 1
ATOM 910 C CA . VAL A 1 110 ? 7.684 61.267 -12.934 1.00 34.43 110 VAL A CA 1
ATOM 911 C C . VAL A 1 110 ? 7.510 61.831 -14.358 1.00 36.75 110 VAL A C 1
ATOM 912 O O . VAL A 1 110 ? 7.980 62.932 -14.655 1.00 37.14 110 VAL A O 1
ATOM 916 N N . LEU A 1 111 ? 6.847 61.081 -15.222 1.00 30.71 111 LEU A N 1
ATOM 917 C CA . LEU A 1 111 ? 6.642 61.512 -16.594 1.00 29.55 111 LEU A CA 1
ATOM 918 C C . LEU A 1 111 ? 5.397 62.416 -16.683 1.00 32.20 111 LEU A C 1
ATOM 919 O O . LEU A 1 111 ? 5.112 62.986 -17.731 1.00 33.97 111 LEU A O 1
ATOM 924 N N . GLY A 1 112 ? 4.671 62.520 -15.568 1.00 25.39 112 GLY A N 1
ATOM 925 C CA . GLY A 1 112 ? 3.465 63.316 -15.514 1.00 28.37 112 GLY A CA 1
ATOM 926 C C . GLY A 1 112 ? 2.186 62.500 -15.695 1.00 30.74 112 GLY A C 1
ATOM 927 O O . GLY A 1 112 ? 1.083 63.048 -15.694 1.00 39.16 112 GLY A O 1
ATOM 928 N N . PHE A 1 113 ? 2.317 61.194 -15.833 1.00 30.36 113 PHE A N 1
ATOM 929 C CA . PHE A 1 113 ? 1.128 60.347 -16.049 1.00 29.16 113 PHE A CA 1
ATOM 930 C C . PHE A 1 113 ? 0.425 59.835 -14.790 1.00 27.67 113 PHE A C 1
ATOM 931 O O . PHE A 1 113 ? 1.072 59.468 -13.812 1.00 31.07 113 PHE A O 1
ATOM 939 N N . ARG A 1 114 ? -0.899 59.804 -14.814 1.00 27.69 114 ARG A N 1
ATOM 940 C CA . ARG A 1 114 ? -1.667 59.249 -13.703 1.00 26.26 114 ARG A CA 1
ATOM 941 C C . ARG A 1 114 ? -1.923 57.770 -14.093 1.00 32.45 114 ARG A C 1
ATOM 942 O O . ARG A 1 114 ? -2.687 57.484 -15.018 1.00 30.28 114 ARG A O 1
ATOM 950 N N . GLU A 1 115 ? -1.280 56.826 -13.412 1.00 32.14 115 GLU A N 1
ATOM 951 C CA . GLU A 1 115 ? -1.455 55.412 -13.754 1.00 24.97 115 GLU A CA 1
ATOM 952 C C . GLU A 1 115 ? -2.774 54.852 -13.212 1.00 28.49 115 GLU A C 1
ATOM 953 O O . GLU A 1 115 ? -3.290 53.852 -13.724 1.00 28.03 115 GLU A O 1
ATOM 959 N N . ALA A 1 116 ? -3.337 55.512 -12.188 1.00 23.01 116 ALA A N 1
ATOM 960 C CA . ALA A 1 116 ? -4.642 55.122 -11.658 1.00 22.64 116 ALA A CA 1
ATOM 961 C C . ALA A 1 116 ? -5.688 55.339 -12.766 1.00 25.13 116 ALA A C 1
ATOM 962 O O . ALA A 1 116 ? -5.447 56.107 -13.690 1.00 30.62 116 ALA A O 1
ATOM 964 N N . GLY A 1 117 ? -6.846 54.687 -12.655 1.00 26.61 117 GLY A N 1
ATOM 965 C CA . GLY A 1 117 ? -7.888 54.827 -13.653 1.00 27.31 117 GLY A CA 1
ATOM 966 C C . GLY A 1 117 ? -8.508 56.214 -13.672 1.00 29.71 117 GLY A C 1
ATOM 967 O O . GLY A 1 117 ? -8.778 56.780 -12.606 1.00 28.16 117 GLY A O 1
ATOM 968 N N . THR A 1 118 ? -8.718 56.755 -14.872 1.00 27.79 118 THR A N 1
ATOM 969 C CA . THR A 1 118 ? -9.315 58.095 -15.050 1.00 28.85 118 THR A CA 1
ATOM 970 C C . THR A 1 118 ? -10.504 58.067 -16.032 1.00 31.79 118 THR A C 1
ATOM 971 O O . THR A 1 118 ? -10.649 57.132 -16.828 1.00 35.26 118 THR A O 1
ATOM 975 N N . PHE A 1 119 ? -11.375 59.075 -15.968 1.00 32.53 119 PHE A N 1
ATOM 976 C CA . PHE A 1 119 ? -12.493 59.129 -16.905 1.00 22.95 119 PHE A CA 1
ATOM 977 C C . PHE A 1 119 ? -12.037 59.238 -18.360 1.00 22.37 119 PHE A C 1
ATOM 978 O O . PHE A 1 119 ? -12.725 58.771 -19.265 1.00 33.68 119 PHE A O 1
ATOM 986 N N . PHE A 1 120 ? -10.883 59.857 -18.585 1.00 21.60 120 PHE A N 1
ATOM 987 C CA . PHE A 1 120 ? -10.312 59.955 -19.924 1.00 25.11 120 PHE A CA 1
ATOM 988 C C . PHE A 1 120 ? -9.889 58.543 -20.433 1.00 31.16 120 PHE A C 1
ATOM 989 O O . PHE A 1 120 ? -10.098 58.216 -21.599 1.00 27.76 120 PHE A O 1
ATOM 997 N N . LYS A 1 121 ? -9.291 57.712 -19.571 1.00 30.01 121 LYS A N 1
ATOM 998 C CA . LYS A 1 121 ? -8.901 56.361 -19.999 1.00 26.68 121 LYS A CA 1
ATOM 999 C C . LYS A 1 121 ? -10.147 55.475 -20.160 1.00 24.08 121 LYS A C 1
ATOM 1000 O O . LYS A 1 121 ? -10.190 54.607 -21.035 1.00 23.90 121 LYS A O 1
ATOM 1006 N N . MET A 1 122 ? -11.176 55.725 -19.349 1.00 23.88 122 MET A N 1
ATOM 1007 C CA . MET A 1 122 ? -12.417 54.992 -19.510 1.00 26.91 122 MET A CA 1
ATOM 1008 C C . MET A 1 122 ? -12.990 55.327 -20.911 1.00 32.18 122 MET A C 1
ATOM 1009 O O . MET A 1 122 ? -13.669 54.495 -21.537 1.00 32.27 122 MET A O 1
ATOM 1014 N N . MET A 1 123 ? -12.701 56.529 -21.421 1.00 34.49 123 MET A N 1
ATOM 1015 C CA . MET A 1 123 ? -13.166 56.895 -22.761 1.00 35.11 123 MET A CA 1
ATOM 1016 C C . MET A 1 123 ? -12.383 56.104 -23.804 1.00 32.42 123 MET A C 1
ATOM 1017 O O . MET A 1 123 ? -12.958 55.597 -24.759 1.00 32.25 123 MET A O 1
ATOM 1022 N N . LEU A 1 124 ? -11.074 56.028 -23.629 1.00 29.40 124 LEU A N 1
ATOM 1023 C CA . LEU A 1 124 ? -10.223 55.271 -24.550 1.00 32.22 124 LEU A CA 1
ATOM 1024 C C . LEU A 1 124 ? -10.592 53.783 -24.594 1.00 34.73 124 LEU A C 1
ATOM 1025 O O . LEU A 1 124 ? -10.360 53.105 -25.601 1.00 34.11 124 LEU A O 1
ATOM 1030 N N . LEU A 1 125 ? -11.162 53.265 -23.504 1.00 30.50 125 LEU A N 1
ATOM 1031 C CA . LEU A 1 125 ? -11.509 51.858 -23.457 1.00 25.89 125 LEU A CA 1
ATOM 1032 C C . LEU A 1 125 ? -12.854 51.593 -24.087 1.00 30.71 125 LEU A C 1
ATOM 1033 O O . LEU A 1 125 ? -13.210 50.435 -24.319 1.00 34.75 125 LEU A O 1
ATOM 1038 N N . LEU A 1 126 ? -13.608 52.653 -24.380 1.00 26.28 126 LEU A N 1
ATOM 1039 C CA . LEU A 1 126 ? -14.926 52.462 -24.961 1.00 25.47 126 LEU A CA 1
ATOM 1040 C C . LEU A 1 126 ? -14.978 51.515 -26.188 1.00 24.76 126 LEU A C 1
ATOM 1041 O O . LEU A 1 126 ? -15.898 50.718 -26.296 1.00 26.18 126 LEU A O 1
ATOM 1046 N N . PRO A 1 127 ? -13.994 51.573 -27.097 1.00 24.78 127 PRO A N 1
ATOM 1047 C CA . PRO A 1 127 ? -14.046 50.650 -28.252 1.00 30.36 127 PRO A CA 1
ATOM 1048 C C . PRO A 1 127 ? -13.917 49.193 -27.756 1.00 34.48 127 PRO A C 1
ATOM 1049 O O . PRO A 1 127 ? -14.578 48.277 -28.293 1.00 36.29 127 PRO A O 1
ATOM 1053 N N . PHE A 1 128 ? -13.053 48.981 -26.757 1.00 31.58 128 PHE A N 1
ATOM 1054 C CA . PHE A 1 128 ? -12.893 47.654 -26.149 1.00 28.65 128 PHE A CA 1
ATOM 1055 C C . PHE A 1 128 ? -14.237 47.204 -25.513 1.00 27.50 128 PHE A C 1
ATOM 1056 O O . PHE A 1 128 ? -14.733 46.117 -25.787 1.00 39.43 128 PHE A O 1
ATOM 1064 N N . VAL A 1 129 ? -14.830 48.035 -24.671 1.00 28.98 129 VAL A N 1
ATOM 1065 C CA . VAL A 1 129 ? -16.080 47.650 -24.026 1.00 29.19 129 VAL A CA 1
ATOM 1066 C C . VAL A 1 129 ? -17.127 47.278 -25.074 1.00 34.12 129 VAL A C 1
ATOM 1067 O O . VAL A 1 129 ? -17.833 46.270 -24.951 1.00 37.66 129 VAL A O 1
ATOM 1071 N N . LYS A 1 130 ? -17.218 48.106 -26.110 1.00 35.39 130 LYS A N 1
ATOM 1072 C CA . LYS A 1 130 ? -18.163 47.903 -27.197 1.00 34.47 130 LYS A CA 1
ATOM 1073 C C . LYS A 1 130 ? -17.870 46.566 -27.926 1.00 36.95 130 LYS A C 1
ATOM 1074 O O . LYS A 1 130 ? -18.795 45.893 -28.344 1.00 27.91 130 LYS A O 1
ATOM 1080 N N . SER A 1 131 ? -16.598 46.186 -28.078 1.00 31.09 131 SER A N 1
ATOM 1081 C CA . SER A 1 131 ? -16.264 44.912 -28.717 1.00 29.07 131 SER A CA 1
ATOM 1082 C C . SER A 1 131 ? -16.725 43.681 -27.897 1.00 34.65 131 SER A C 1
ATOM 1083 O O . SER A 1 131 ? -16.713 42.559 -28.396 1.00 40.99 131 SER A O 1
ATOM 1086 N N . LEU A 1 132 ? -17.088 43.878 -26.637 1.00 31.91 132 LEU A N 1
ATOM 1087 C CA . LEU A 1 132 ? -17.536 42.767 -25.812 1.00 27.29 132 LEU A CA 1
ATOM 1088 C C . LEU A 1 132 ? -19.011 42.511 -26.106 1.00 24.33 132 LEU A C 1
ATOM 1089 O O . LEU A 1 132 ? -19.511 41.439 -25.859 1.00 30.37 132 LEU A O 1
ATOM 1094 N N . GLY A 1 133 ? -19.696 43.520 -26.648 1.00 24.08 133 GLY A N 1
ATOM 1095 C CA . GLY A 1 133 ? -21.118 43.397 -26.931 1.00 25.50 133 GLY A CA 1
ATOM 1096 C C . GLY A 1 133 ? -21.955 44.089 -25.856 1.00 29.56 133 GLY A C 1
ATOM 1097 O O . GLY A 1 133 ? -23.189 44.000 -25.851 1.00 26.47 133 GLY A O 1
ATOM 1098 N N . ALA A 1 134 ? -21.293 44.765 -24.912 1.00 28.49 134 ALA A N 1
ATOM 1099 C CA . ALA A 1 134 ? -22.014 45.475 -23.842 1.00 28.24 134 ALA A CA 1
ATOM 1100 C C . ALA A 1 134 ? -22.616 46.797 -24.339 1.00 28.65 134 ALA A C 1
ATOM 1101 O O . ALA A 1 134 ? -21.983 47.500 -25.113 1.00 32.86 134 ALA A O 1
ATOM 1103 N N . ASP A 1 135 ? -23.819 47.144 -23.877 1.00 29.88 135 ASP A N 1
ATOM 1104 C CA . ASP A 1 135 ? -24.421 48.419 -24.269 1.00 31.81 135 ASP A CA 1
ATOM 1105 C C . ASP A 1 135 ? -24.896 49.238 -23.074 1.00 33.91 135 ASP A C 1
ATOM 1106 O O . ASP A 1 135 ? -25.772 50.116 -23.167 1.00 33.91 135 ASP A O 1
ATOM 1111 N N . ALA A 1 136 ? -24.294 48.945 -21.930 1.00 31.37 136 ALA A N 1
ATOM 1112 C CA . ALA A 1 136 ? -24.589 49.679 -20.707 1.00 32.61 136 ALA A CA 1
ATOM 1113 C C . ALA A 1 136 ? -23.388 49.461 -19.807 1.00 34.97 136 ALA A C 1
ATOM 1114 O O . ALA A 1 136 ? -22.894 48.329 -19.704 1.00 28.87 136 ALA A O 1
ATOM 1116 N N . ILE A 1 137 ? -22.881 50.542 -19.217 1.00 33.76 137 ILE A N 1
ATOM 1117 C CA . ILE A 1 137 ? -21.763 50.448 -18.296 1.00 30.90 137 ILE A CA 1
ATOM 1118 C C . ILE A 1 137 ? -22.257 50.809 -16.901 1.00 31.64 137 ILE A C 1
ATOM 1119 O O . ILE A 1 137 ? -22.849 51.867 -16.689 1.00 33.11 137 ILE A O 1
ATOM 1124 N N . TYR A 1 138 ? -22.067 49.899 -15.958 1.00 29.64 138 TYR A N 1
ATOM 1125 C CA . TYR A 1 138 ? -22.468 50.149 -14.591 1.00 25.82 138 TYR A CA 1
ATOM 1126 C C . TYR A 1 138 ? -21.177 50.489 -13.840 1.00 34.15 138 TYR A C 1
ATOM 1127 O O . TYR A 1 138 ? -20.177 49.772 -13.966 1.00 34.98 138 TYR A O 1
ATOM 1136 N N . LEU A 1 139 ? -21.193 51.584 -13.085 1.00 35.47 139 LEU A N 1
ATOM 1137 C CA . LEU A 1 139 ? -20.026 52.006 -12.298 1.00 33.79 139 LEU A CA 1
ATOM 1138 C C . LEU A 1 139 ? -20.291 51.958 -10.799 1.00 34.42 139 LEU A C 1
ATOM 1139 O O . LEU A 1 139 ? -21.403 52.265 -10.313 1.00 31.91 139 LEU A O 1
ATOM 1144 N N . LEU A 1 140 ? -19.269 51.540 -10.062 1.00 37.14 140 LEU A N 1
ATOM 1145 C CA . LEU A 1 140 ? -19.351 51.534 -8.607 1.00 33.90 140 LEU A CA 1
ATOM 1146 C C . LEU A 1 140 ? -19.249 53.042 -8.260 1.00 30.98 140 LEU A C 1
ATOM 1147 O O . LEU A 1 140 ? -18.841 53.853 -9.096 1.00 30.67 140 LEU A O 1
ATOM 1152 N N . PRO A 1 141 ? -19.577 53.422 -7.032 1.00 30.81 141 PRO A N 1
ATOM 1153 C CA . PRO A 1 141 ? -19.499 54.854 -6.672 1.00 30.15 141 PRO A CA 1
ATOM 1154 C C . PRO A 1 141 ? -18.266 55.604 -7.195 1.00 31.78 141 PRO A C 1
ATOM 1155 O O . PRO A 1 141 ? -17.142 55.127 -7.072 1.00 27.95 141 PRO A O 1
ATOM 1159 N N . VAL A 1 142 ? -18.476 56.762 -7.821 1.00 32.73 142 VAL A N 1
ATOM 1160 C CA . VAL A 1 142 ? -17.345 57.558 -8.282 1.00 35.49 142 VAL A CA 1
ATOM 1161 C C . VAL A 1 142 ? -17.383 58.924 -7.594 1.00 36.94 142 VAL A C 1
ATOM 1162 O O . VAL A 1 142 ? -16.693 59.869 -7.988 1.00 37.72 142 VAL A O 1
ATOM 1166 N N . SER A 1 143 ? -18.204 59.022 -6.559 1.00 34.60 143 SER A N 1
ATOM 1167 C CA . SER A 1 143 ? -18.296 60.255 -5.791 1.00 31.76 143 SER A CA 1
ATOM 1168 C C . SER A 1 143 ? -17.018 60.440 -4.977 1.00 34.29 143 SER A C 1
ATOM 1169 O O . SER A 1 143 ? -16.193 59.515 -4.855 1.00 31.93 143 SER A O 1
ATOM 1172 N N . ARG A 1 144 ? -16.838 61.640 -4.443 1.00 38.62 144 ARG A N 1
ATOM 1173 C CA . ARG A 1 144 ? -15.645 61.951 -3.669 1.00 37.13 144 ARG A CA 1
ATOM 1174 C C . ARG A 1 144 ? -15.538 60.987 -2.487 1.00 36.59 144 ARG A C 1
ATOM 1175 O O . ARG A 1 144 ? -16.458 60.861 -1.681 1.00 38.51 144 ARG A O 1
ATOM 1183 N N . MET A 1 145 ? -14.395 60.323 -2.400 1.00 34.74 145 MET A N 1
ATOM 1184 C CA . MET A 1 145 ? -14.154 59.318 -1.369 1.00 30.55 145 MET A CA 1
ATOM 1185 C C . MET A 1 145 ? -13.352 59.828 -0.153 1.00 33.14 145 MET A C 1
ATOM 1186 O O . MET A 1 145 ? -12.470 60.690 -0.291 1.00 29.46 145 MET A O 1
ATOM 1191 N N . SER A 1 146 ? -13.653 59.310 1.033 1.00 32.54 146 SER A N 1
ATOM 1192 C CA . SER A 1 146 ? -12.870 59.691 2.222 1.00 31.46 146 SER A CA 1
ATOM 1193 C C . SER A 1 146 ? -11.511 58.952 2.265 1.00 34.30 146 SER A C 1
ATOM 1194 O O . SER A 1 146 ? -11.417 57.793 1.868 1.00 34.21 146 SER A O 1
ATOM 1197 N N . ASP A 1 147 ? -10.476 59.639 2.738 1.00 29.62 147 ASP A N 1
ATOM 1198 C CA . ASP A 1 147 ? -9.138 59.069 2.886 1.00 30.98 147 ASP A CA 1
ATOM 1199 C C . ASP A 1 147 ? -8.833 58.673 4.351 1.00 31.04 147 ASP A C 1
ATOM 1200 O O . ASP A 1 147 ? -7.687 58.353 4.697 1.00 29.44 147 ASP A O 1
ATOM 1205 N N . LEU A 1 148 ? -9.852 58.706 5.208 1.00 30.99 148 LEU A N 1
ATOM 1206 C CA . LEU A 1 148 ? -9.678 58.325 6.614 1.00 31.64 148 LEU A CA 1
ATOM 1207 C C . LEU A 1 148 ? -10.174 56.899 6.853 1.00 30.43 148 LEU A C 1
ATOM 1208 O O . LEU A 1 148 ? -11.068 56.422 6.156 1.00 33.49 148 LEU A O 1
ATOM 1213 N N . PHE A 1 149 ? -9.593 56.245 7.855 1.00 31.75 149 PHE A N 1
ATOM 1214 C CA . PHE A 1 149 ? -9.960 54.886 8.225 1.00 28.97 149 PHE A CA 1
ATOM 1215 C C . PHE A 1 149 ? -9.919 53.887 7.036 1.00 35.22 149 PHE A C 1
ATOM 1216 O O . PHE A 1 149 ? -10.824 53.078 6.857 1.00 30.64 149 PHE A O 1
ATOM 1224 N N . LYS A 1 150 ? -8.885 53.971 6.211 1.00 25.71 150 LYS A N 1
ATOM 1225 C CA . LYS A 1 150 ? -8.752 53.061 5.071 1.00 30.95 150 LYS A CA 1
ATOM 1226 C C . LYS A 1 150 ? -8.182 51.708 5.475 1.00 37.29 150 LYS A C 1
ATOM 1227 O O . LYS A 1 150 ? -7.501 51.589 6.493 1.00 38.87 150 LYS A O 1
ATOM 1233 N N . LYS A 1 151 ? -8.458 50.686 4.672 1.00 35.90 151 LYS A N 1
ATOM 1234 C CA . LYS A 1 151 ? -7.921 49.362 4.962 1.00 33.45 151 LYS A CA 1
ATOM 1235 C C . LYS A 1 151 ? -6.657 49.109 4.160 1.00 26.61 151 LYS A C 1
ATOM 1236 O O . LYS A 1 151 ? -5.987 48.111 4.357 1.00 41.24 151 LYS A O 1
ATOM 1242 N N . GLY A 1 152 ? -6.358 50.005 3.234 1.00 27.05 152 GLY A N 1
ATOM 1243 C CA . GLY A 1 152 ? -5.183 49.855 2.404 1.00 24.70 152 GLY A CA 1
ATOM 1244 C C . GLY A 1 152 ? -4.756 51.238 1.947 1.00 29.41 152 GLY A C 1
ATOM 1245 O O . GLY A 1 152 ? -5.095 52.216 2.620 1.00 27.07 152 GLY A O 1
ATOM 1246 N N . ASP A 1 153 ? -4.038 51.340 0.827 1.00 31.75 153 ASP A N 1
ATOM 1247 C CA . ASP A 1 153 ? -3.594 52.650 0.352 1.00 38.41 153 ASP A CA 1
ATOM 1248 C C . ASP A 1 153 ? -4.626 53.327 -0.562 1.00 36.24 153 ASP A C 1
ATOM 1249 O O . ASP A 1 153 ? -4.400 54.424 -1.021 1.00 39.97 153 ASP A O 1
ATOM 1254 N N . ALA A 1 154 ? -5.761 52.666 -0.806 1.00 32.09 154 ALA A N 1
ATOM 1255 C CA . ALA A 1 154 ? -6.818 53.235 -1.613 1.00 25.15 154 ALA A CA 1
ATOM 1256 C C . ALA A 1 154 ? -8.123 53.148 -0.882 1.00 28.67 154 ALA A C 1
ATOM 1257 O O . ALA A 1 154 ? -8.428 52.160 -0.206 1.00 35.19 154 ALA A O 1
ATOM 1259 N N . PRO A 1 155 ? -8.934 54.203 -0.994 1.00 33.43 155 PRO A N 1
ATOM 1260 C CA . PRO A 1 155 ? -10.235 54.220 -0.318 1.00 28.20 155 PRO A CA 1
ATOM 1261 C C . PRO A 1 155 ? -11.296 53.337 -0.964 1.00 29.71 155 PRO A C 1
ATOM 1262 O O . PRO A 1 155 ? -11.249 53.073 -2.155 1.00 27.23 155 PRO A O 1
ATOM 1266 N N . SER A 1 156 ? -12.257 52.888 -0.169 1.00 28.88 156 SER A N 1
ATOM 1267 C CA . SER A 1 156 ? -13.363 52.101 -0.694 1.00 28.56 156 SER A CA 1
ATOM 1268 C C . SER A 1 156 ? -14.273 53.108 -1.425 1.00 30.68 156 SER A C 1
ATOM 1269 O O . SER A 1 156 ? -14.466 54.220 -0.947 1.00 31.85 156 SER A O 1
ATOM 1272 N N . PRO A 1 157 ? -14.809 52.742 -2.610 1.00 35.88 157 PRO A N 1
ATOM 1273 C CA . PRO A 1 157 ? -15.682 53.696 -3.293 1.00 27.93 157 PRO A CA 1
ATOM 1274 C C . PRO A 1 157 ? -16.953 53.936 -2.482 1.00 26.86 157 PRO A C 1
ATOM 1275 O O . PRO A 1 157 ? -17.694 54.884 -2.726 1.00 32.23 157 PRO A O 1
ATOM 1279 N N . TYR A 1 158 ? -17.195 53.094 -1.480 1.00 28.09 158 TYR A N 1
ATOM 1280 C CA . TYR A 1 158 ? -18.385 53.268 -0.647 1.00 26.25 158 TYR A CA 1
ATOM 1281 C C . TYR A 1 158 ? -18.190 54.233 0.560 1.00 25.09 158 TYR A C 1
ATOM 1282 O O . TYR A 1 158 ? -19.110 54.481 1.327 1.00 29.57 158 TYR A O 1
ATOM 1291 N N . SER A 1 159 ? -16.978 54.747 0.737 1.00 22.98 159 SER A N 1
ATOM 1292 C CA . SER A 1 159 ? -16.692 55.683 1.830 1.00 24.89 159 SER A CA 1
ATOM 1293 C C . SER A 1 159 ? -16.960 57.047 1.173 1.00 28.21 159 SER A C 1
ATOM 1294 O O . SER A 1 159 ? -16.018 57.734 0.723 1.00 25.85 159 SER A O 1
ATOM 1297 N N . VAL A 1 160 ? -18.234 57.421 1.093 1.00 33.69 160 VAL A N 1
ATOM 1298 C CA . VAL A 1 160 ? -18.612 58.657 0.380 1.00 28.49 160 VAL A CA 1
ATOM 1299 C C . VAL A 1 160 ? -18.432 59.926 1.194 1.00 27.56 160 VAL A C 1
ATOM 1300 O O . VAL A 1 160 ? -19.165 60.152 2.152 1.00 31.08 160 VAL A O 1
ATOM 1304 N N . LYS A 1 161 ? -17.446 60.728 0.822 1.00 27.52 161 LYS A N 1
ATOM 1305 C CA . LYS A 1 161 ? -17.184 61.992 1.515 1.00 33.46 161 LYS A CA 1
ATOM 1306 C C . LYS A 1 161 ? -18.121 63.119 1.024 1.00 37.44 161 LYS A C 1
ATOM 1307 O O . LYS A 1 161 ? -18.415 64.026 1.793 1.00 38.87 161 LYS A O 1
ATOM 1313 N N . ASN A 1 162 ? -18.557 63.076 -0.245 1.00 35.74 162 ASN A N 1
ATOM 1314 C CA . ASN A 1 162 ? -19.506 64.067 -0.789 1.00 31.49 162 ASN A CA 1
ATOM 1315 C C . ASN A 1 162 ? -20.352 63.424 -1.905 1.00 28.30 162 ASN A C 1
ATOM 1316 O O . ASN A 1 162 ? -19.860 63.186 -2.991 1.00 26.36 162 ASN A O 1
ATOM 1321 N N . PRO A 1 163 ? -21.646 63.158 -1.657 1.00 32.09 163 PRO A N 1
ATOM 1322 C CA . PRO A 1 163 ? -22.466 62.541 -2.722 1.00 34.48 163 PRO A CA 1
ATOM 1323 C C . PRO A 1 163 ? -22.640 63.393 -4.000 1.00 38.51 163 PRO A C 1
ATOM 1324 O O . PRO A 1 163 ? -22.783 62.860 -5.108 1.00 37.42 163 PRO A O 1
ATOM 1328 N N . MET A 1 164 ? -22.601 64.712 -3.849 1.00 38.78 164 MET A N 1
ATOM 1329 C CA . MET A 1 164 ? -22.812 65.619 -4.976 1.00 33.83 164 MET A CA 1
ATOM 1330 C C . MET A 1 164 ? -21.575 65.957 -5.787 1.00 37.17 164 MET A C 1
ATOM 1331 O O . MET A 1 164 ? -21.676 66.688 -6.774 1.00 42.18 164 MET A O 1
ATOM 1336 N N . GLU A 1 165 ? -20.412 65.445 -5.385 1.00 36.97 165 GLU A N 1
ATOM 1337 C CA . GLU A 1 165 ? -19.172 65.740 -6.106 1.00 32.88 165 GLU A CA 1
ATOM 1338 C C . GLU A 1 165 ? -18.443 64.478 -6.554 1.00 32.87 165 GLU A C 1
ATOM 1339 O O . GLU A 1 165 ? -18.449 63.481 -5.862 1.00 29.87 165 GLU A O 1
ATOM 1345 N N . LEU A 1 166 ? -17.787 64.549 -7.705 1.00 38.91 166 LEU A N 1
ATOM 1346 C CA . LEU A 1 166 ? -17.027 63.425 -8.221 1.00 33.93 166 LEU A CA 1
ATOM 1347 C C . LEU A 1 166 ? -15.643 63.488 -7.591 1.00 36.26 166 LEU A C 1
ATOM 1348 O O . LEU A 1 166 ? -15.146 64.575 -7.268 1.00 37.03 166 LEU A O 1
ATOM 1353 N N . ASP A 1 167 ? -14.993 62.340 -7.413 1.00 34.18 167 ASP A N 1
ATOM 1354 C CA . ASP A 1 167 ? -13.674 62.402 -6.813 1.00 26.71 167 ASP A CA 1
ATOM 1355 C C . ASP A 1 167 ? -12.663 62.983 -7.807 1.00 31.23 167 ASP A C 1
ATOM 1356 O O . ASP A 1 167 ? -12.546 62.537 -8.955 1.00 29.96 167 ASP A O 1
ATOM 1361 N N . GLU A 1 168 ? -11.948 64.008 -7.361 1.00 27.86 168 GLU A N 1
ATOM 1362 C CA . GLU A 1 168 ? -10.931 64.676 -8.189 1.00 31.07 168 GLU A CA 1
ATOM 1363 C C . GLU A 1 168 ? -9.876 63.724 -8.780 1.00 31.05 168 GLU A C 1
ATOM 1364 O O . GLU A 1 168 ? -9.239 64.033 -9.793 1.00 30.86 168 GLU A O 1
ATOM 1370 N N . ARG A 1 169 ? -9.671 62.570 -8.139 1.00 31.67 169 ARG A N 1
ATOM 1371 C CA . ARG A 1 169 ? -8.676 61.617 -8.641 1.00 28.52 169 ARG A CA 1
ATOM 1372 C C . ARG A 1 169 ? -9.016 61.030 -10.016 1.00 28.61 169 ARG A C 1
ATOM 1373 O O . ARG A 1 169 ? -8.149 60.483 -10.688 1.00 25.71 169 ARG A O 1
ATOM 1381 N N . TYR A 1 170 ? -10.263 61.179 -10.454 1.00 27.71 170 TYR A N 1
ATOM 1382 C CA . TYR A 1 170 ? -10.651 60.673 -11.775 1.00 27.22 170 TYR A CA 1
ATOM 1383 C C . TYR A 1 170 ? -10.271 61.657 -12.871 1.00 29.17 170 TYR A C 1
ATOM 1384 O O . TYR A 1 170 ? -10.470 61.404 -14.064 1.00 30.22 170 TYR A O 1
ATOM 1393 N N . HIS A 1 171 ? -9.701 62.783 -12.451 1.00 31.49 171 HIS A N 1
ATOM 1394 C CA . HIS A 1 171 ? -9.214 63.770 -13.395 1.00 31.55 171 HIS A CA 1
ATOM 1395 C C . HIS A 1 171 ? -7.891 63.206 -13.955 1.00 31.56 171 HIS A C 1
ATOM 1396 O O . HIS A 1 171 ? -7.117 62.564 -13.235 1.00 27.76 171 HIS A O 1
ATOM 1403 N N . ASP A 1 172 ? -7.625 63.447 -15.232 1.00 27.83 172 ASP A N 1
ATOM 1404 C CA . ASP A 1 172 ? -6.371 62.998 -15.808 1.00 35.02 172 ASP A CA 1
ATOM 1405 C C . ASP A 1 172 ? -5.474 64.217 -16.122 1.00 36.42 172 ASP A C 1
ATOM 1406 O O . ASP A 1 172 ? -5.849 65.073 -16.920 1.00 38.29 172 ASP A O 1
ATOM 1411 N N . PRO A 1 173 ? -4.280 64.300 -15.506 1.00 37.79 173 PRO A N 1
ATOM 1412 C CA . PRO A 1 173 ? -3.338 65.407 -15.735 1.00 33.69 173 PRO A CA 1
ATOM 1413 C C . PRO A 1 173 ? -3.009 65.668 -17.201 1.00 40.29 173 PRO A C 1
ATOM 1414 O O . PRO A 1 173 ? -2.482 66.729 -17.515 1.00 33.25 173 PRO A O 1
ATOM 1418 N N . LEU A 1 174 ? -3.281 64.699 -18.097 1.00 38.43 174 LEU A N 1
ATOM 1419 C CA . LEU A 1 174 ? -3.025 64.915 -19.529 1.00 38.23 174 LEU A CA 1
ATOM 1420 C C . LEU A 1 174 ? -3.945 66.016 -20.072 1.00 36.58 174 LEU A C 1
ATOM 1421 O O . LEU A 1 174 ? -3.599 66.724 -21.014 1.00 36.58 174 LEU A O 1
ATOM 1426 N N . LEU A 1 175 ? -5.121 66.124 -19.463 1.00 33.04 175 LEU A N 1
ATOM 1427 C CA . LEU A 1 175 ? -6.145 67.097 -19.805 1.00 33.00 175 LEU A CA 1
ATOM 1428 C C . LEU A 1 175 ? -6.146 68.206 -18.761 1.00 34.05 175 LEU A C 1
ATOM 1429 O O . LEU A 1 175 ? -7.182 68.517 -18.189 1.00 31.58 175 LEU A O 1
ATOM 1434 N N . GLU A 1 176 ? -4.984 68.786 -18.495 1.00 38.55 176 GLU A N 1
ATOM 1435 C CA . GLU A 1 176 ? -4.871 69.862 -17.502 1.00 42.21 176 GLU A CA 1
ATOM 1436 C C . GLU A 1 176 ? -5.961 70.946 -17.646 1.00 44.22 176 GLU A C 1
ATOM 1437 O O . GLU A 1 176 ? -6.626 71.323 -16.678 1.00 41.74 176 GLU A O 1
ATOM 1443 N N . PRO A 1 177 ? -6.162 71.448 -18.870 1.00 43.08 177 PRO A N 1
ATOM 1444 C CA . PRO A 1 177 ? -7.167 72.487 -19.112 1.00 36.30 177 PRO A CA 1
ATOM 1445 C C . PRO A 1 177 ? -8.595 72.107 -18.809 1.00 37.11 177 PRO A C 1
ATOM 1446 O O . PRO A 1 177 ? -9.482 72.928 -19.004 1.00 48.05 177 PRO A O 1
ATOM 1450 N N . PHE A 1 178 ? -8.851 70.886 -18.349 1.00 39.35 178 PHE A N 1
ATOM 1451 C CA . PHE A 1 178 ? -10.236 70.507 -18.089 1.00 32.61 178 PHE A CA 1
ATOM 1452 C C . PHE A 1 178 ? -10.480 70.120 -16.647 1.00 34.96 178 PHE A C 1
ATOM 1453 O O . PHE A 1 178 ? -9.548 69.757 -15.918 1.00 37.89 178 PHE A O 1
ATOM 1461 N N . LYS A 1 179 ? -11.733 70.233 -16.237 1.00 31.30 179 LYS A N 1
ATOM 1462 C CA . LYS A 1 179 ? -12.145 69.891 -14.880 1.00 36.02 179 LYS A CA 1
ATOM 1463 C C . LYS A 1 179 ? -12.744 68.470 -14.868 1.00 39.10 179 LYS A C 1
ATOM 1464 O O . LYS A 1 179 ? -13.252 67.993 -15.899 1.00 35.45 179 LYS A O 1
ATOM 1470 N N . VAL A 1 180 ? -12.689 67.813 -13.707 1.00 36.09 180 VAL A N 1
ATOM 1471 C CA . VAL A 1 180 ? -13.198 66.445 -13.560 1.00 39.74 180 VAL A CA 1
ATOM 1472 C C . VAL A 1 180 ? -14.663 66.288 -13.966 1.00 36.96 180 VAL A C 1
ATOM 1473 O O . VAL A 1 180 ? -15.028 65.304 -14.604 1.00 36.38 180 VAL A O 1
ATOM 1477 N N . ASP A 1 181 ? -15.492 67.270 -13.633 1.00 36.81 181 ASP A N 1
ATOM 1478 C CA . ASP A 1 181 ? -16.911 67.229 -14.006 1.00 34.69 181 ASP A CA 1
ATOM 1479 C C . ASP A 1 181 ? -17.114 67.281 -15.508 1.00 33.06 181 ASP A C 1
ATOM 1480 O O . ASP A 1 181 ? -18.075 66.725 -16.018 1.00 36.17 181 ASP A O 1
ATOM 1485 N N . GLU A 1 182 ? -16.200 67.948 -16.208 1.00 34.39 182 GLU A N 1
ATOM 1486 C CA . GLU A 1 182 ? -16.263 68.070 -17.662 1.00 38.53 182 GLU A CA 1
ATOM 1487 C C . GLU A 1 182 ? -15.808 66.761 -18.314 1.00 36.22 182 GLU A C 1
ATOM 1488 O O . GLU A 1 182 ? -16.358 66.343 -19.329 1.00 36.43 182 GLU A O 1
ATOM 1494 N N . GLU A 1 183 ? -14.784 66.133 -17.737 1.00 38.86 183 GLU A N 1
ATOM 1495 C CA . GLU A 1 183 ? -14.246 64.873 -18.271 1.00 32.58 183 GLU A CA 1
ATOM 1496 C C . GLU A 1 183 ? -15.304 63.774 -18.153 1.00 30.42 183 GLU A C 1
ATOM 1497 O O . GLU A 1 183 ? -15.485 62.956 -19.066 1.00 31.16 183 GLU A O 1
ATOM 1503 N N . PHE A 1 184 ? -16.030 63.790 -17.043 1.00 27.24 184 PHE A N 1
ATOM 1504 C CA . PHE A 1 184 ? -17.069 62.812 -16.826 1.00 26.90 184 PHE A CA 1
ATOM 1505 C C . PHE A 1 184 ? -18.200 63.052 -17.806 1.00 32.37 184 PHE A C 1
ATOM 1506 O O . PHE A 1 184 ? -18.707 62.099 -18.431 1.00 35.88 184 PHE A O 1
ATOM 1514 N N . LYS A 1 185 ? -18.598 64.323 -17.947 1.00 35.39 185 LYS A N 1
ATOM 1515 C CA . LYS A 1 185 ? -19.694 64.672 -18.855 1.00 31.10 185 LYS A CA 1
ATOM 1516 C C . LYS A 1 185 ? -19.318 64.225 -20.254 1.00 30.05 185 LYS A C 1
ATOM 1517 O O . LYS A 1 185 ? -20.128 63.658 -20.966 1.00 31.79 185 LYS A O 1
ATOM 1523 N N . ALA A 1 186 ? -18.075 64.481 -20.633 1.00 27.43 186 ALA A N 1
ATOM 1524 C CA . ALA A 1 186 ? -17.584 64.058 -21.930 1.00 25.41 186 ALA A CA 1
ATOM 1525 C C . ALA A 1 186 ? -17.606 62.526 -22.057 1.00 33.39 186 ALA A C 1
ATOM 1526 O O . ALA A 1 186 ? -17.855 61.989 -23.141 1.00 36.12 186 ALA A O 1
ATOM 1528 N N . PHE A 1 187 ? -17.291 61.833 -20.957 1.00 33.67 187 PHE A N 1
ATOM 1529 C CA . PHE A 1 187 ? -17.271 60.381 -20.935 1.00 28.16 187 PHE A CA 1
ATOM 1530 C C . PHE A 1 187 ? -18.660 59.855 -21.233 1.00 26.66 187 PHE A C 1
ATOM 1531 O O . PHE A 1 187 ? -18.795 58.970 -22.051 1.00 25.12 187 PHE A O 1
ATOM 1539 N N . VAL A 1 188 ? -19.682 60.431 -20.600 1.00 22.55 188 VAL A N 1
ATOM 1540 C CA . VAL A 1 188 ? -21.065 60.010 -20.819 1.00 26.99 188 VAL A CA 1
ATOM 1541 C C . VAL A 1 188 ? -21.573 60.376 -22.226 1.00 35.15 188 VAL A C 1
ATOM 1542 O O . VAL A 1 188 ? -22.457 59.695 -22.785 1.00 35.42 188 VAL A O 1
ATOM 1546 N N . GLU A 1 189 ? -21.047 61.460 -22.793 1.00 35.18 189 GLU A N 1
ATOM 1547 C CA . GLU A 1 189 ? -21.433 61.840 -24.152 1.00 38.30 189 GLU A CA 1
ATOM 1548 C C . GLU A 1 189 ? -20.892 60.777 -25.105 1.00 37.90 189 GLU A C 1
ATOM 1549 O O . GLU A 1 189 ? -21.627 60.287 -25.967 1.00 38.60 189 GLU A O 1
ATOM 1555 N N . ALA A 1 190 ? -19.618 60.413 -24.949 1.00 32.09 190 ALA A N 1
ATOM 1556 C CA . ALA A 1 190 ? -19.026 59.388 -25.804 1.00 31.40 190 ALA A CA 1
ATOM 1557 C C . ALA A 1 190 ? -19.828 58.073 -25.700 1.00 31.24 190 ALA A C 1
ATOM 1558 O O . ALA A 1 190 ? -20.120 57.454 -26.722 1.00 28.92 190 ALA A O 1
ATOM 1560 N N . CYS A 1 191 ? -20.216 57.665 -24.477 1.00 28.65 191 CYS A N 1
ATOM 1561 C CA . CYS A 1 191 ? -21.022 56.451 -24.309 1.00 26.34 191 CYS A CA 1
ATOM 1562 C C . CYS A 1 191 ? -22.334 56.538 -25.077 1.00 30.65 191 CYS A C 1
ATOM 1563 O O . CYS A 1 191 ? -22.699 55.623 -25.819 1.00 34.24 191 CYS A O 1
ATOM 1566 N N . HIS A 1 192 ? -23.051 57.636 -24.879 1.00 34.65 192 HIS A N 1
ATOM 1567 C CA . HIS A 1 192 ? -24.346 57.831 -25.538 1.00 30.71 192 HIS A CA 1
ATOM 1568 C C . HIS A 1 192 ? -24.247 57.793 -27.066 1.00 27.46 192 HIS A C 1
ATOM 1569 O O . HIS A 1 192 ? -25.078 57.157 -27.719 1.00 28.55 192 HIS A O 1
ATOM 1576 N N . ILE A 1 193 ? -23.219 58.428 -27.618 1.00 27.12 193 ILE A N 1
ATOM 1577 C CA . ILE A 1 193 ? -23.002 58.418 -29.058 1.00 31.85 193 ILE A CA 1
ATOM 1578 C C . ILE A 1 193 ? -22.862 56.975 -29.556 1.00 38.63 193 ILE A C 1
ATOM 1579 O O . ILE A 1 193 ? -23.360 56.627 -30.622 1.00 42.09 193 ILE A O 1
ATOM 1584 N N . LEU A 1 194 ? -22.178 56.142 -28.773 1.00 37.47 194 LEU A N 1
ATOM 1585 C CA . LEU A 1 194 ? -21.954 54.743 -29.114 1.00 28.20 194 LEU A CA 1
ATOM 1586 C C . LEU A 1 194 ? -23.129 53.833 -28.747 1.00 33.47 194 LEU A C 1
ATOM 1587 O O . LEU A 1 194 ? -23.046 52.611 -28.928 1.00 33.05 194 LEU A O 1
ATOM 1592 N N . GLY A 1 195 ? -24.203 54.414 -28.220 1.00 27.16 195 GLY A N 1
ATOM 1593 C CA . GLY A 1 195 ? -25.352 53.609 -27.847 1.00 30.99 195 GLY A CA 1
ATOM 1594 C C . GLY A 1 195 ? -25.262 52.993 -26.465 1.00 29.40 195 GLY A C 1
ATOM 1595 O O . GLY A 1 195 ? -26.160 52.272 -26.040 1.00 28.40 195 GLY A O 1
ATOM 1596 N N . ILE A 1 196 ? -24.184 53.299 -25.750 1.00 33.88 196 ILE A N 1
ATOM 1597 C CA . ILE A 1 196 ? -23.945 52.777 -24.392 1.00 29.59 196 ILE A CA 1
ATOM 1598 C C . ILE A 1 196 ? -24.566 53.633 -23.258 1.00 35.62 196 ILE A C 1
ATOM 1599 O O . ILE A 1 196 ? -24.237 54.821 -23.104 1.00 32.08 196 ILE A O 1
ATOM 1604 N N . ARG A 1 197 ? -25.450 53.010 -22.471 1.00 33.97 197 ARG A N 1
ATOM 1605 C CA . ARG A 1 197 ? -26.128 53.646 -21.331 1.00 35.10 197 ARG A CA 1
ATOM 1606 C C . ARG A 1 197 ? -25.192 53.687 -20.094 1.00 38.04 197 ARG A C 1
ATOM 1607 O O . ARG A 1 197 ? -24.283 52.858 -19.960 1.00 37.69 197 ARG A O 1
ATOM 1615 N N . VAL A 1 198 ? -25.415 54.643 -19.195 1.00 34.73 198 VAL A N 1
ATOM 1616 C CA . VAL A 1 198 ? -24.592 54.772 -17.991 1.00 30.25 198 VAL A CA 1
ATOM 1617 C C . VAL A 1 198 ? -25.474 54.652 -16.737 1.00 34.86 198 VAL A C 1
ATOM 1618 O O . VAL A 1 198 ? -26.478 55.361 -16.601 1.00 32.65 198 VAL A O 1
ATOM 1622 N N . ILE A 1 199 ? -25.071 53.753 -15.836 1.00 31.24 199 ILE A N 1
ATOM 1623 C CA . ILE A 1 199 ? -25.773 53.450 -14.593 1.00 26.90 199 ILE A CA 1
ATOM 1624 C C . ILE A 1 199 ? -24.805 53.699 -13.433 1.00 32.04 199 ILE A C 1
ATOM 1625 O O . ILE A 1 199 ? -23.702 53.156 -13.419 1.00 29.98 199 ILE A O 1
ATOM 1630 N N . LEU A 1 200 ? -25.190 54.525 -12.457 1.00 32.27 200 LEU A N 1
ATOM 1631 C CA . LEU A 1 200 ? -24.278 54.791 -11.351 1.00 31.10 200 LEU A CA 1
ATOM 1632 C C . LEU A 1 200 ? -24.719 54.131 -10.046 1.00 31.32 200 LEU A C 1
ATOM 1633 O O . LEU A 1 200 ? -25.759 53.471 -9.992 1.00 34.37 200 LEU A O 1
ATOM 1638 N N . ASP A 1 201 ? -23.932 54.314 -8.993 1.00 29.96 201 ASP A N 1
ATOM 1639 C CA . ASP A 1 201 ? -24.241 53.685 -7.708 1.00 33.59 201 ASP A CA 1
ATOM 1640 C C . ASP A 1 201 ? -24.297 54.670 -6.524 1.00 34.80 201 ASP A C 1
ATOM 1641 O O . ASP A 1 201 ? -23.412 55.505 -6.349 1.00 32.65 201 ASP A O 1
ATOM 1646 N N . PHE A 1 202 ? -25.330 54.562 -5.700 1.00 30.36 202 PHE A N 1
ATOM 1647 C CA . PHE A 1 202 ? -25.441 55.460 -4.552 1.00 36.23 202 PHE A CA 1
ATOM 1648 C C . PHE A 1 202 ? -25.852 54.706 -3.290 1.00 32.60 202 PHE A C 1
ATOM 1649 O O . PHE A 1 202 ? -26.584 53.720 -3.385 1.00 36.70 202 PHE A O 1
ATOM 1657 N N . ILE A 1 203 ? -25.401 55.185 -2.123 1.00 29.43 203 ILE A N 1
ATOM 1658 C CA . ILE A 1 203 ? -25.735 54.563 -0.821 1.00 36.48 203 ILE A CA 1
ATOM 1659 C C . ILE A 1 203 ? -26.278 55.682 0.069 1.00 37.94 203 ILE A C 1
ATOM 1660 O O . ILE A 1 203 ? -25.527 56.321 0.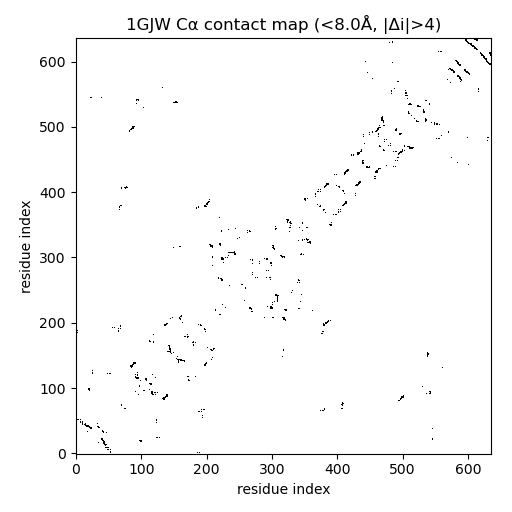812 1.00 36.73 203 ILE A O 1
ATOM 1665 N N . PRO A 1 204 ? -27.584 55.929 0.015 1.00 34.78 204 PRO A N 1
ATOM 1666 C CA . PRO A 1 204 ? -28.201 56.980 0.822 1.00 38.85 204 PRO A CA 1
ATOM 1667 C C . PRO A 1 204 ? -28.007 56.899 2.354 1.00 39.25 204 PRO A C 1
ATOM 1668 O O . PRO A 1 204 ? -27.727 57.921 2.982 1.00 42.69 204 PRO A O 1
ATOM 1672 N N . ARG A 1 205 ? -28.150 55.708 2.945 1.00 34.06 205 ARG A N 1
ATOM 1673 C CA . ARG A 1 205 ? -28.051 55.506 4.403 1.00 34.30 205 ARG A CA 1
ATOM 1674 C C . ARG A 1 205 ? -26.781 55.885 5.134 1.00 31.73 205 ARG A C 1
ATOM 1675 O O . ARG A 1 205 ? -26.847 56.220 6.312 1.00 36.07 205 ARG A O 1
ATOM 1683 N N . THR A 1 206 ? -25.629 55.812 4.461 1.00 29.51 206 THR A N 1
ATOM 1684 C CA . THR A 1 206 ? -24.346 56.070 5.107 1.00 28.68 206 THR A CA 1
ATOM 1685 C C . THR A 1 206 ? -23.593 57.299 4.596 1.00 33.66 206 THR A C 1
ATOM 1686 O O . THR A 1 206 ? -24.036 57.966 3.666 1.00 31.88 206 THR A O 1
ATOM 1690 N N . ALA A 1 207 ? -22.431 57.554 5.205 1.00 31.27 207 ALA A N 1
ATOM 1691 C CA . ALA A 1 207 ? -21.531 58.662 4.831 1.00 32.63 207 ALA A CA 1
ATOM 1692 C C . ALA A 1 207 ? -20.130 58.397 5.393 1.00 33.66 207 ALA A C 1
ATOM 1693 O O . ALA A 1 207 ? -19.969 57.633 6.346 1.00 35.08 207 ALA A O 1
ATOM 1695 N N . ALA A 1 208 ? -19.122 59.037 4.808 1.00 30.79 208 ALA A N 1
ATOM 1696 C CA . ALA A 1 208 ? -17.758 58.883 5.278 1.00 31.55 208 ALA A CA 1
ATOM 1697 C C . ALA A 1 208 ? -17.700 59.388 6.727 1.00 35.56 208 ALA A C 1
ATOM 1698 O O . ALA A 1 208 ? -18.570 60.162 7.159 1.00 39.93 208 ALA A O 1
ATOM 1700 N N . ARG A 1 209 ? -16.690 58.953 7.478 1.00 34.67 209 ARG A N 1
ATOM 1701 C CA . ARG A 1 209 ? -16.570 59.378 8.876 1.00 33.31 209 ARG A CA 1
ATOM 1702 C C . ARG A 1 209 ? -16.411 60.893 8.945 1.00 37.04 209 ARG A C 1
ATOM 1703 O O . ARG A 1 209 ? -16.838 61.512 9.916 1.00 35.54 209 ARG A O 1
ATOM 1711 N N . ASP A 1 210 ? -15.798 61.463 7.904 1.00 35.51 210 ASP A N 1
ATOM 1712 C CA . ASP A 1 210 ? -15.554 62.904 7.804 1.00 35.29 210 ASP A CA 1
ATOM 1713 C C . ASP A 1 210 ? -16.277 63.515 6.603 1.00 29.37 210 ASP A C 1
ATOM 1714 O O . ASP A 1 210 ? -15.700 64.318 5.839 1.00 25.58 210 ASP A O 1
ATOM 1719 N N . SER A 1 211 ? -17.530 63.121 6.435 1.00 28.08 211 SER A N 1
ATOM 1720 C CA . SER A 1 211 ? -18.366 63.629 5.338 1.00 33.14 211 SER A CA 1
ATOM 1721 C C . SER A 1 211 ? -18.330 65.167 5.247 1.00 39.93 211 SER A C 1
ATOM 1722 O O . SER A 1 211 ? -18.365 65.848 6.280 1.00 43.15 211 SER A O 1
ATOM 1725 N N . ASP A 1 212 ? -18.256 65.696 4.022 1.00 38.58 212 ASP A N 1
ATOM 1726 C CA . ASP A 1 212 ? -18.268 67.145 3.795 1.00 36.21 212 ASP A CA 1
ATOM 1727 C C . ASP A 1 212 ? -19.550 67.789 4.390 1.00 37.61 212 ASP A C 1
ATOM 1728 O O . ASP A 1 212 ? -19.570 68.978 4.708 1.00 43.29 212 ASP A O 1
ATOM 1733 N N . LEU A 1 213 ? -20.608 67.002 4.533 1.00 29.74 213 LEU A N 1
ATOM 1734 C CA . LEU A 1 213 ? -21.877 67.484 5.078 1.00 33.06 213 LEU A CA 1
ATOM 1735 C C . LEU A 1 213 ? -21.777 67.898 6.544 1.00 39.41 213 LEU A C 1
ATOM 1736 O O . LEU A 1 213 ? -22.701 68.504 7.085 1.00 44.57 213 LEU A O 1
ATOM 1741 N N . ILE A 1 214 ? -20.670 67.558 7.194 1.00 42.90 214 ILE A N 1
ATOM 1742 C CA . ILE A 1 214 ? -20.490 67.874 8.615 1.00 45.11 214 ILE A CA 1
ATOM 1743 C C . ILE A 1 214 ? -20.371 69.373 8.957 1.00 43.08 214 ILE A C 1
ATOM 1744 O O . ILE A 1 214 ? -20.916 69.806 9.961 1.00 38.84 214 ILE A O 1
ATOM 1749 N N . ARG A 1 215 ? -19.664 70.147 8.137 1.00 46.02 215 ARG A N 1
ATOM 1750 C CA . ARG A 1 215 ? -19.512 71.578 8.406 1.00 40.10 215 ARG A CA 1
ATOM 1751 C C . ARG A 1 215 ? -20.843 72.337 8.486 1.00 41.34 215 ARG A C 1
ATOM 1752 O O . ARG A 1 215 ? -21.041 73.126 9.413 1.00 41.78 215 ARG A O 1
ATOM 1760 N N . GLU A 1 216 ? -21.759 72.084 7.547 1.00 43.45 216 GLU A N 1
ATOM 1761 C CA . GLU A 1 216 ? -23.052 72.768 7.544 1.00 42.47 216 GLU A CA 1
ATOM 1762 C C . GLU A 1 216 ? -24.148 72.023 8.272 1.00 42.11 216 GLU A C 1
ATOM 1763 O O . GLU A 1 216 ? -25.123 72.630 8.699 1.00 45.36 216 GLU A O 1
ATOM 1769 N N . HIS A 1 217 ? -24.001 70.707 8.419 1.00 46.07 217 HIS A N 1
ATOM 1770 C CA . HIS A 1 217 ? -25.019 69.925 9.122 1.00 49.01 217 HIS A CA 1
ATOM 1771 C C . HIS A 1 217 ? -24.418 68.916 10.087 1.00 51.76 217 HIS A C 1
ATOM 1772 O O . HIS A 1 217 ? -24.627 67.708 9.945 1.00 46.88 217 HIS A O 1
ATOM 1779 N N . PRO A 1 218 ? -23.683 69.400 11.100 1.00 51.28 218 PRO A N 1
ATOM 1780 C CA . PRO A 1 218 ? -23.058 68.517 12.088 1.00 48.74 218 PRO A CA 1
ATOM 1781 C C . PRO A 1 218 ? -24.092 67.669 12.811 1.00 43.11 218 PRO A C 1
ATOM 1782 O O . PRO A 1 218 ? -23.767 66.603 13.324 1.00 37.05 218 PRO A O 1
ATOM 1786 N N . ASP A 1 219 ? -25.341 68.130 12.812 1.00 42.35 219 ASP A N 1
ATOM 1787 C CA . ASP A 1 219 ? -26.420 67.412 13.471 1.00 41.20 219 ASP A CA 1
ATOM 1788 C C . ASP A 1 219 ? -27.100 66.318 12.629 1.00 42.76 219 ASP A C 1
ATOM 1789 O O . ASP A 1 219 ? -28.058 65.690 13.078 1.00 44.32 219 ASP A O 1
ATOM 1794 N N . TRP A 1 220 ? -26.621 66.088 11.407 1.00 40.78 220 TRP A N 1
ATOM 1795 C CA . TRP A 1 220 ? -27.162 65.009 10.576 1.00 44.65 220 TRP A CA 1
ATOM 1796 C C . TRP A 1 220 ? -26.370 63.714 10.860 1.00 45.52 220 TRP A C 1
ATOM 1797 O O . TRP A 1 220 ? -26.635 62.669 10.258 1.00 39.65 220 TRP A O 1
ATOM 1808 N N . PHE A 1 221 ? -25.400 63.820 11.774 1.00 41.95 221 PHE A N 1
ATOM 1809 C CA . PHE A 1 221 ? -24.507 62.730 12.190 1.00 38.37 221 PHE A CA 1
ATOM 1810 C C . PHE A 1 221 ? -24.643 62.336 13.682 1.00 39.47 221 PHE A C 1
ATOM 1811 O O . PHE A 1 221 ? -25.288 63.042 14.479 1.00 43.70 221 PHE A O 1
ATOM 1819 N N . TYR A 1 222 ? -24.065 61.194 14.060 1.00 40.35 222 TYR A N 1
ATOM 1820 C CA . TYR A 1 222 ? -24.100 60.746 15.456 1.00 34.05 222 TYR A CA 1
ATOM 1821 C C . TYR A 1 222 ? -22.706 61.031 16.023 1.00 36.61 222 TYR A C 1
ATOM 1822 O O . TYR A 1 222 ? -21.753 61.203 15.264 1.00 35.86 222 TYR A O 1
ATOM 1831 N N . TRP A 1 223 ? -22.582 61.119 17.344 1.00 36.95 223 TRP A N 1
ATOM 1832 C CA . TRP A 1 223 ? -21.283 61.416 17.952 1.00 34.20 223 TRP A CA 1
ATOM 1833 C C . TRP A 1 223 ? -21.037 60.626 19.223 1.00 33.22 223 TRP A C 1
ATOM 1834 O O . TRP A 1 223 ? -21.966 60.380 19.977 1.00 29.43 223 TRP A O 1
ATOM 1845 N N . ILE A 1 224 ? -19.790 60.209 19.432 1.00 28.04 224 ILE A N 1
ATOM 1846 C CA . ILE A 1 224 ? -19.399 59.472 20.645 1.00 26.98 224 ILE A CA 1
ATOM 1847 C C . ILE A 1 224 ? -18.122 60.088 21.151 1.00 28.70 224 ILE A C 1
ATOM 1848 O O . ILE A 1 224 ? -17.375 60.695 20.379 1.00 29.56 224 ILE A O 1
ATOM 1853 N N . LYS A 1 225 ? -17.861 59.906 22.449 1.00 27.23 225 LYS A N 1
ATOM 1854 C CA . LYS A 1 225 ? -16.645 60.403 23.083 1.00 31.25 225 LYS A CA 1
ATOM 1855 C C . LYS A 1 225 ? -15.432 59.636 22.540 1.00 30.38 225 LYS A C 1
ATOM 1856 O O . LYS A 1 225 ? -15.434 58.406 22.495 1.00 36.01 225 LYS A O 1
ATOM 1862 N N . VAL A 1 226 ? -14.394 60.369 22.142 1.00 29.79 226 VAL A N 1
ATOM 1863 C CA . VAL A 1 226 ? -13.188 59.766 21.614 1.00 34.93 226 VAL A CA 1
ATOM 1864 C C . VAL A 1 226 ? -12.719 58.641 22.540 1.00 38.69 226 VAL A C 1
ATOM 1865 O O . VAL A 1 226 ? -12.338 57.550 22.096 1.00 35.81 226 VAL A O 1
ATOM 1869 N N . GLU A 1 227 ? -12.759 58.909 23.830 1.00 38.37 227 GLU A N 1
ATOM 1870 C CA . GLU A 1 227 ? -12.344 57.933 24.823 1.00 44.20 227 GLU A CA 1
ATOM 1871 C C . GLU A 1 227 ? -13.014 56.562 24.613 1.00 40.40 227 GLU A C 1
ATOM 1872 O O . GLU A 1 227 ? -12.507 55.537 25.076 1.00 40.87 227 GLU A O 1
ATOM 1878 N N . GLU A 1 228 ? -14.150 56.563 23.921 1.00 38.57 228 GLU A N 1
ATOM 1879 C CA . GLU A 1 228 ? -14.923 55.344 23.662 1.00 35.88 228 GLU A CA 1
ATOM 1880 C C . GLU A 1 228 ? -14.715 54.751 22.258 1.00 35.21 228 GLU A C 1
ATOM 1881 O O . GLU A 1 228 ? -15.395 53.799 21.885 1.00 34.36 228 GLU A O 1
ATOM 1887 N N . LEU A 1 229 ? -13.794 55.316 21.492 1.00 32.95 229 LEU A N 1
ATOM 1888 C CA . LEU A 1 229 ? -13.534 54.863 20.125 1.00 35.42 229 LEU A CA 1
ATOM 1889 C C . LEU A 1 229 ? -12.996 53.437 20.061 1.00 38.01 229 LEU A C 1
ATOM 1890 O O . LEU A 1 229 ? -13.549 52.591 19.372 1.00 38.76 229 LEU A O 1
ATOM 1895 N N . ALA A 1 230 ? -11.916 53.191 20.784 1.00 37.03 230 ALA A N 1
ATOM 1896 C CA . ALA A 1 230 ? -11.279 51.891 20.791 1.00 37.00 230 ALA A CA 1
ATOM 1897 C C . ALA A 1 230 ? -12.197 50.702 21.055 1.00 37.83 230 ALA A C 1
ATOM 1898 O O . ALA A 1 230 ? -12.070 49.678 20.392 1.00 43.47 230 ALA A O 1
ATOM 1900 N N . ASP A 1 231 ? -13.117 50.811 22.001 1.00 37.86 231 ASP A N 1
ATOM 1901 C CA . ASP A 1 231 ? -13.971 49.660 22.304 1.00 37.54 231 ASP A CA 1
ATOM 1902 C C . ASP A 1 231 ? -15.409 49.779 21.841 1.00 33.87 231 ASP A C 1
ATOM 1903 O O . ASP A 1 231 ? -16.294 49.099 22.351 1.00 29.53 231 ASP A O 1
ATOM 1908 N N . TYR A 1 232 ? -15.636 50.636 20.856 1.00 33.46 232 TYR A N 1
ATOM 1909 C CA . TYR A 1 232 ? -16.964 50.830 20.305 1.00 33.97 232 TYR A CA 1
ATOM 1910 C C . TYR A 1 232 ? -17.247 49.623 19.395 1.00 35.27 232 TYR A C 1
ATOM 1911 O O . TYR A 1 232 ? -16.580 49.430 18.386 1.00 39.77 232 TYR A O 1
ATOM 1920 N N . THR A 1 233 ? -18.224 48.807 19.766 1.00 36.00 233 THR A N 1
ATOM 1921 C CA . THR A 1 233 ? -18.600 47.641 18.976 1.00 38.80 233 THR A CA 1
ATOM 1922 C C . THR A 1 233 ? -20.065 47.363 19.243 1.00 31.85 233 THR A C 1
ATOM 1923 O O . THR A 1 233 ? -20.599 47.778 20.264 1.00 36.22 233 THR A O 1
ATOM 1927 N N . PRO A 1 234 ? -20.742 46.666 18.316 1.00 37.98 234 PRO A N 1
ATOM 1928 C CA . PRO A 1 234 ? -22.174 46.355 18.509 1.00 37.48 234 PRO A CA 1
ATOM 1929 C C . PRO A 1 234 ? -22.439 45.454 19.711 1.00 36.28 234 PRO A C 1
ATOM 1930 O O . PRO A 1 234 ? -22.003 44.319 19.747 1.00 37.40 234 PRO A O 1
ATOM 1934 N N . PRO A 1 235 ? -23.166 45.959 20.715 1.00 39.21 235 PRO A N 1
ATOM 1935 C CA . PRO A 1 235 ? -23.463 45.155 21.909 1.00 34.11 235 PRO A CA 1
ATOM 1936 C C . PRO A 1 235 ? -24.154 43.838 21.590 1.00 33.62 235 PRO A C 1
ATOM 1937 O O . PRO A 1 235 ? -25.267 43.823 21.076 1.00 40.09 235 PRO A O 1
ATOM 1941 N N . ARG A 1 236 ? -23.494 42.730 21.922 1.00 33.34 236 ARG A N 1
ATOM 1942 C CA . ARG A 1 236 ? -24.027 41.397 21.671 1.00 33.63 236 ARG A CA 1
ATOM 1943 C C . ARG A 1 236 ? -25.037 40.881 22.716 1.00 30.38 236 ARG A C 1
ATOM 1944 O O . ARG A 1 236 ? -25.064 41.349 23.842 1.00 37.08 236 ARG A O 1
ATOM 1952 N N . ALA A 1 237 ? -25.864 39.925 22.315 1.00 29.49 237 ALA A N 1
ATOM 1953 C CA . ALA A 1 237 ? -26.835 39.272 23.195 1.00 30.87 237 ALA A CA 1
ATOM 1954 C C . ALA A 1 237 ? -26.880 37.829 22.651 1.00 38.21 237 ALA A C 1
ATOM 1955 O O . ALA A 1 237 ? -27.795 37.451 21.909 1.00 35.15 237 ALA A O 1
ATOM 1957 N N . GLU A 1 238 ? -25.856 37.049 23.017 1.00 40.49 238 GLU A N 1
ATOM 1958 C CA . GLU A 1 238 ? -25.675 35.657 22.575 1.00 45.02 238 GLU A CA 1
ATOM 1959 C C . GLU A 1 238 ? -26.889 34.744 22.753 1.00 46.01 238 GLU A C 1
ATOM 1960 O O . GLU A 1 238 ? -27.062 33.775 22.015 1.00 46.78 238 GLU A O 1
ATOM 1966 N N . GLU A 1 239 ? -27.711 35.031 23.752 1.00 44.71 239 GLU A N 1
ATOM 1967 C CA . GLU A 1 239 ? -28.901 34.224 23.990 1.00 45.51 239 GLU A CA 1
ATOM 1968 C C . GLU A 1 239 ? -29.930 34.466 22.891 1.00 47.94 239 GLU A C 1
ATOM 1969 O O . GLU A 1 239 ? -30.833 33.649 22.677 1.00 46.88 239 GLU A O 1
ATOM 1975 N N . LEU A 1 240 ? -29.807 35.600 22.203 1.00 47.43 240 LEU A N 1
ATOM 1976 C CA . LEU A 1 240 ? -30.740 35.944 21.137 1.00 47.01 240 LEU A CA 1
ATOM 1977 C C . LEU A 1 240 ? -30.189 35.479 19.802 1.00 47.70 240 LEU A C 1
ATOM 1978 O O . LEU A 1 240 ? -28.980 35.270 19.650 1.00 49.38 240 LEU A O 1
ATOM 1983 N N . PRO A 1 241 ? -31.076 35.303 18.814 1.00 42.03 241 PRO A N 1
ATOM 1984 C CA . PRO A 1 241 ? -30.691 34.867 17.473 1.00 41.62 241 PRO A CA 1
ATOM 1985 C C . PRO A 1 241 ? -29.828 35.911 16.749 1.00 46.81 241 PRO A C 1
ATOM 1986 O O . PRO A 1 241 ? -29.796 37.089 17.124 1.00 54.05 241 PRO A O 1
ATOM 1990 N N . PHE A 1 242 ? -29.125 35.454 15.723 1.00 47.10 242 PHE A N 1
ATOM 1991 C CA . PHE A 1 242 ? -28.284 36.299 14.889 1.00 43.25 242 PHE A CA 1
ATOM 1992 C C . PHE A 1 242 ? -29.218 36.848 13.808 1.00 40.61 242 PHE A C 1
ATOM 1993 O O . PHE A 1 242 ? -29.463 36.202 12.802 1.00 45.71 242 PHE A O 1
ATOM 2001 N N . LYS A 1 243 ? -29.748 38.040 14.032 1.00 41.48 243 LYS A N 1
ATOM 2002 C CA . LYS A 1 243 ? -30.658 38.629 13.081 1.00 39.09 243 LYS A CA 1
ATOM 2003 C C . LYS A 1 243 ? -31.018 40.048 13.496 1.00 39.09 243 LYS A C 1
ATOM 2004 O O . LYS A 1 243 ? -30.558 40.542 14.528 1.00 39.37 243 LYS A O 1
ATOM 2010 N N . VAL A 1 244 ? -31.849 40.696 12.689 1.00 40.62 244 VAL A N 1
ATOM 2011 C CA . VAL A 1 244 ? -32.311 42.028 13.032 1.00 41.52 244 VAL A CA 1
ATOM 2012 C C . VAL A 1 244 ? -33.367 41.766 14.093 1.00 47.06 244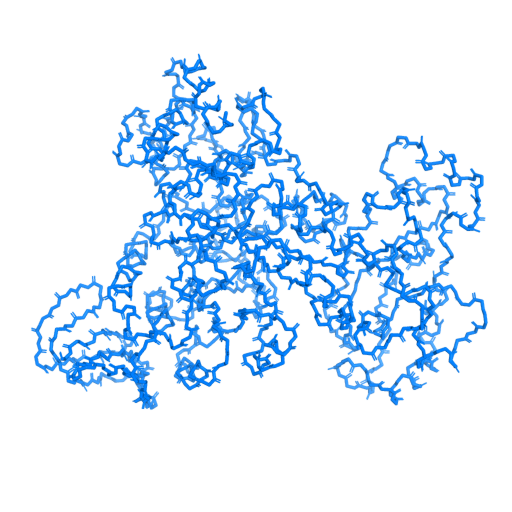 VAL A C 1
ATOM 2013 O O . VAL A 1 244 ? -34.278 40.969 13.880 1.00 46.07 244 VAL A O 1
ATOM 2017 N N . PRO A 1 245 ? -33.232 42.399 15.267 1.00 48.41 245 PRO A N 1
ATOM 2018 C CA . PRO A 1 245 ? -34.205 42.212 16.350 1.00 47.39 245 PRO A CA 1
ATOM 2019 C C . PRO A 1 245 ? -35.618 42.703 16.011 1.00 51.15 245 PRO A C 1
ATOM 2020 O O . PRO A 1 245 ? -35.799 43.636 15.229 1.00 49.92 245 PRO A O 1
ATOM 2024 N N . ASP A 1 246 ? -36.621 42.048 16.590 1.00 51.39 246 ASP A N 1
ATOM 2025 C CA . ASP A 1 246 ? -38.000 42.447 16.378 1.00 53.04 246 ASP A CA 1
ATOM 2026 C C . ASP A 1 246 ? -38.409 43.328 17.554 1.00 58.48 246 ASP A C 1
ATOM 2027 O O . ASP A 1 246 ? -37.568 43.682 18.385 1.00 56.52 246 ASP A O 1
ATOM 2032 N N . GLU A 1 247 ? -39.696 43.664 17.636 1.00 58.81 247 GLU A N 1
ATOM 2033 C CA . GLU A 1 247 ? -40.197 44.531 18.705 1.00 60.36 247 GLU A CA 1
ATOM 2034 C C . GLU A 1 247 ? -39.976 43.994 20.123 1.00 59.10 247 GLU A C 1
ATOM 2035 O O . GLU A 1 247 ? -39.459 44.706 20.993 1.00 61.31 247 GLU A O 1
ATOM 2041 N N . ASP A 1 248 ? -40.369 42.744 20.343 1.00 54.06 248 ASP A N 1
ATOM 2042 C CA . ASP A 1 248 ? -40.249 42.102 21.645 1.00 57.54 248 ASP A CA 1
ATOM 2043 C C . ASP A 1 248 ? -38.808 42.021 22.132 1.00 59.82 248 ASP A C 1
ATOM 2044 O O . ASP A 1 248 ? -38.520 42.249 23.312 1.00 60.90 248 ASP A O 1
ATOM 2049 N N . GLU A 1 249 ? -37.909 41.670 21.218 1.00 57.47 249 GLU A N 1
ATOM 2050 C CA . GLU A 1 249 ? -36.495 41.563 21.536 1.00 53.14 249 GLU A CA 1
ATOM 2051 C C . GLU A 1 249 ? -35.910 42.890 22.012 1.00 49.80 249 GLU A C 1
ATOM 2052 O O . GLU A 1 249 ? -34.984 42.908 22.826 1.00 55.67 249 GLU A O 1
ATOM 2058 N N . LEU A 1 250 ? -36.455 44.000 21.520 1.00 50.88 250 LEU A N 1
ATOM 2059 C CA . LEU A 1 250 ? -35.946 45.317 21.893 1.00 51.34 250 LEU A CA 1
ATOM 2060 C C . LEU A 1 250 ? -36.050 45.574 23.384 1.00 54.41 250 LEU A C 1
ATOM 2061 O O . LEU A 1 250 ? -35.129 46.129 23.991 1.00 50.82 250 LEU A O 1
ATOM 2066 N N . GLU A 1 251 ? -37.177 45.176 23.972 1.00 56.48 251 GLU A N 1
ATOM 2067 C CA . GLU A 1 251 ? -37.380 45.357 25.398 1.00 53.99 251 GLU A CA 1
ATOM 2068 C C . GLU A 1 251 ? -36.260 44.644 26.154 1.00 52.36 251 GLU A C 1
ATOM 2069 O O . GLU A 1 251 ? -35.691 45.187 27.097 1.00 52.38 251 GLU A O 1
ATOM 2075 N N . ILE A 1 252 ? -35.936 43.427 25.730 1.00 49.20 252 ILE A N 1
ATOM 2076 C CA . ILE A 1 252 ? -34.861 42.682 26.374 1.00 46.94 252 ILE A CA 1
ATOM 2077 C C . ILE A 1 252 ? -33.532 43.416 26.163 1.00 43.12 252 ILE A C 1
ATOM 2078 O O . ILE A 1 252 ? -32.813 43.712 27.123 1.00 41.47 252 ILE A O 1
ATOM 2083 N N . ILE A 1 253 ? -33.227 43.704 24.901 1.00 38.93 253 ILE A N 1
ATOM 2084 C CA . ILE A 1 253 ? -31.992 44.378 24.519 1.00 35.89 253 ILE A CA 1
ATOM 2085 C C . ILE A 1 253 ? -31.737 45.638 25.327 1.00 39.53 253 ILE A C 1
ATOM 2086 O O . ILE A 1 253 ? -30.665 45.802 25.898 1.00 41.01 253 ILE A O 1
ATOM 2091 N N . TYR A 1 254 ? -32.726 46.520 25.386 1.00 39.53 254 TYR A N 1
ATOM 2092 C CA . TYR A 1 254 ? -32.578 47.771 26.115 1.00 40.76 254 TYR A CA 1
ATOM 2093 C C . TYR A 1 254 ? -32.355 47.645 27.629 1.00 43.29 254 TYR A C 1
ATOM 2094 O O . TYR A 1 254 ? -31.969 48.619 28.289 1.00 37.47 254 TYR A O 1
ATOM 2103 N N . ASN A 1 255 ? -32.578 46.450 28.169 1.00 48.52 255 ASN A N 1
ATOM 2104 C CA . ASN A 1 255 ? -32.372 46.193 29.594 1.00 55.11 255 ASN A CA 1
ATOM 2105 C C . ASN A 1 255 ? -31.041 45.508 29.870 1.00 52.72 255 ASN A C 1
ATOM 2106 O O . ASN A 1 255 ? -30.714 45.245 31.021 1.00 56.10 255 ASN A O 1
ATOM 2111 N N . LYS A 1 256 ? -30.272 45.221 28.822 1.00 53.02 256 LYS A N 1
ATOM 2112 C CA . LYS A 1 256 ? -28.978 44.568 29.005 1.00 44.72 256 LYS A CA 1
ATOM 2113 C C . LYS A 1 256 ? -27.984 45.621 29.461 1.00 41.34 256 LYS A C 1
ATOM 2114 O O . LYS A 1 256 ? -28.049 46.769 29.038 1.00 37.18 256 LYS A O 1
ATOM 2120 N N . GLU A 1 257 ? -27.066 45.229 30.335 1.00 43.59 257 GLU A N 1
ATOM 2121 C CA . GLU A 1 257 ? -26.080 46.168 30.853 1.00 49.29 257 GLU A CA 1
ATOM 2122 C C . GLU A 1 257 ? -25.093 46.683 29.822 1.00 45.13 257 GLU A C 1
ATOM 2123 O O . GLU A 1 257 ? -24.637 47.831 29.909 1.00 43.29 257 GLU A O 1
ATOM 2129 N N . ASN A 1 258 ? -24.756 45.843 28.854 1.00 42.48 258 ASN A N 1
ATOM 2130 C CA . ASN A 1 258 ? -23.801 46.252 27.836 1.00 40.64 258 ASN A CA 1
ATOM 2131 C C . ASN A 1 258 ? -24.431 47.246 26.861 1.00 36.16 258 ASN A C 1
ATOM 2132 O O . ASN A 1 258 ? -23.774 48.153 26.372 1.00 31.82 258 ASN A O 1
ATOM 2137 N N . VAL A 1 259 ? -25.718 47.091 26.598 1.00 39.84 259 VAL A N 1
ATOM 2138 C CA . VAL A 1 259 ? -26.396 48.016 25.710 1.00 36.81 259 VAL A CA 1
ATOM 2139 C C . VAL A 1 259 ? -26.467 49.362 26.418 1.00 40.06 259 VAL A C 1
ATOM 2140 O O . VAL A 1 259 ? -26.278 50.421 25.804 1.00 42.35 259 VAL A O 1
ATOM 2144 N N . LYS A 1 260 ? -26.723 49.323 27.724 1.00 40.55 260 LYS A N 1
ATOM 2145 C CA . LYS A 1 260 ? -26.822 50.556 28.504 1.00 37.08 260 LYS A CA 1
ATOM 2146 C C . LYS A 1 260 ? -25.503 51.333 28.507 1.00 39.63 260 LYS A C 1
ATOM 2147 O O . LYS A 1 260 ? -25.502 52.576 28.459 1.00 44.15 260 LYS A O 1
ATOM 2153 N N . ARG A 1 261 ? -24.378 50.622 28.547 1.00 38.67 261 ARG A N 1
ATOM 2154 C CA . ARG A 1 261 ? -23.081 51.305 28.505 1.00 36.82 261 ARG A CA 1
ATOM 2155 C C . ARG A 1 261 ? -22.894 51.897 27.107 1.00 39.25 261 ARG A C 1
ATOM 2156 O O . ARG A 1 261 ? -22.338 52.985 26.952 1.00 42.67 261 ARG A O 1
ATOM 2164 N N . HIS A 1 262 ? -23.360 51.157 26.099 1.00 41.09 262 HIS A N 1
ATOM 2165 C CA . HIS A 1 262 ? -23.286 51.581 24.696 1.00 39.77 262 HIS A CA 1
ATOM 2166 C C . HIS A 1 262 ? -24.010 52.919 24.575 1.00 37.47 262 HIS A C 1
ATOM 2167 O O . HIS A 1 262 ? -23.419 53.916 24.154 1.00 36.77 262 HIS A O 1
ATOM 2174 N N . LEU A 1 263 ? -25.282 52.943 24.966 1.00 32.16 263 LEU A N 1
ATOM 2175 C CA . LEU A 1 263 ? -26.066 54.180 24.898 1.00 35.81 263 LEU A CA 1
ATOM 2176 C C . LEU A 1 263 ? -25.393 55.386 25.543 1.00 38.36 263 LEU A C 1
ATOM 2177 O O . LEU A 1 263 ? -25.590 56.528 25.099 1.00 43.24 263 LEU A O 1
ATOM 2182 N N . LYS A 1 264 ? -24.586 55.129 26.573 1.00 38.59 264 LYS A N 1
ATOM 2183 C CA . LYS A 1 264 ? -23.901 56.197 27.305 1.00 40.09 264 LYS A CA 1
ATOM 2184 C C . LYS A 1 264 ? -22.646 56.733 26.621 1.00 40.28 264 LYS A C 1
ATOM 2185 O O . LYS A 1 264 ? -22.066 57.714 27.074 1.00 42.50 264 LYS A O 1
ATOM 2191 N N . LYS A 1 265 ? -22.245 56.118 25.509 1.00 38.54 265 LYS A N 1
ATOM 2192 C CA . LYS A 1 265 ? -21.036 56.570 24.811 1.00 31.94 265 LYS A CA 1
ATOM 2193 C C . LYS A 1 265 ? -21.296 57.776 23.915 1.00 32.08 265 LYS A C 1
ATOM 2194 O O . LYS A 1 265 ? -20.362 58.468 23.515 1.00 27.56 265 LYS A O 1
ATOM 2200 N N . PHE A 1 266 ? -22.567 58.030 23.624 1.00 37.63 266 PHE A N 1
ATOM 2201 C CA . PHE A 1 266 ? -22.951 59.135 22.736 1.00 43.95 266 PHE A CA 1
ATOM 2202 C C . PHE A 1 266 ? -23.040 60.559 23.330 1.00 43.22 266 PHE A C 1
ATOM 2203 O O . PHE A 1 266 ? -23.210 60.742 24.528 1.00 44.99 266 PHE A O 1
ATOM 2211 N N . THR A 1 267 ? -22.917 61.567 22.468 1.00 49.01 267 THR A N 1
ATOM 2212 C CA . THR A 1 267 ? -22.992 62.970 22.884 1.00 46.14 267 THR A CA 1
ATOM 2213 C C . THR A 1 267 ? -23.875 63.752 21.915 1.00 48.25 267 THR A C 1
ATOM 2214 O O . THR A 1 267 ? -24.337 63.198 20.910 1.00 53.58 267 THR A O 1
ATOM 2218 N N . LEU A 1 268 ? -24.123 65.023 22.223 1.00 45.60 268 LEU A N 1
ATOM 2219 C CA . LEU A 1 268 ? -24.906 65.899 21.349 1.00 42.94 268 LEU A CA 1
ATOM 2220 C C . LEU A 1 268 ? -23.943 66.384 20.254 1.00 43.63 268 LEU A C 1
ATOM 2221 O O . LEU A 1 268 ? -22.708 66.292 20.409 1.00 38.92 268 LEU A O 1
ATOM 2226 N N . PRO A 1 269 ? -24.489 66.906 19.138 1.00 40.22 269 PRO A N 1
ATOM 2227 C CA . PRO A 1 269 ? -23.613 67.393 18.063 1.00 34.51 269 PRO A CA 1
ATOM 2228 C C . PRO A 1 269 ? -22.707 68.511 18.613 1.00 40.12 269 PRO A C 1
ATOM 2229 O O . PRO A 1 269 ? -23.027 69.149 19.620 1.00 40.97 269 PRO A O 1
ATOM 2233 N N . PRO A 1 270 ? -21.563 68.770 17.954 1.00 40.34 270 PRO A N 1
ATOM 2234 C CA . PRO A 1 270 ? -20.655 69.818 18.424 1.00 45.27 270 PRO A CA 1
ATOM 2235 C C . PRO A 1 270 ? -21.311 71.210 18.426 1.00 52.05 270 PRO A C 1
ATOM 2236 O O . PRO A 1 270 ? -20.942 72.069 19.234 1.00 54.13 270 PRO A O 1
ATOM 2240 N N . ASN A 1 271 ? -22.289 71.427 17.537 1.00 51.40 271 ASN A N 1
ATOM 2241 C CA . ASN A 1 271 ? -22.987 72.714 17.457 1.00 45.80 271 ASN A CA 1
ATOM 2242 C C . ASN A 1 271 ? -23.856 72.990 18.685 1.00 46.53 271 ASN A C 1
ATOM 2243 O O . ASN A 1 271 ? -24.066 74.145 19.050 1.00 43.75 271 ASN A O 1
ATOM 2248 N N . LEU A 1 272 ? -24.359 71.931 19.315 1.00 40.64 272 LEU A N 1
ATOM 2249 C CA . LEU A 1 272 ? -25.204 72.080 20.485 1.00 39.73 272 LEU A CA 1
ATOM 2250 C C . LEU A 1 272 ? -24.405 72.037 21.786 1.00 49.00 272 LEU A C 1
ATOM 2251 O O . LEU A 1 272 ? -24.914 72.382 22.858 1.00 51.59 272 LEU A O 1
ATOM 2256 N N . ILE A 1 273 ? -23.146 71.619 21.689 1.00 51.23 273 ILE A N 1
ATOM 2257 C CA . ILE A 1 273 ? -22.269 71.507 22.851 1.00 47.48 273 ILE A CA 1
ATOM 2258 C C . ILE A 1 273 ? -21.595 72.837 23.196 1.00 47.68 273 ILE A C 1
ATOM 2259 O O . ILE A 1 273 ? -21.517 73.213 24.363 1.00 49.10 273 ILE A O 1
ATOM 2264 N N . ASP A 1 274 ? -21.096 73.530 22.176 1.00 44.93 274 ASP A N 1
ATOM 2265 C CA . ASP A 1 274 ? -20.415 74.807 22.352 1.00 37.73 274 ASP A CA 1
ATOM 2266 C C . ASP A 1 274 ? -20.589 75.625 21.059 1.00 39.10 274 ASP A C 1
ATOM 2267 O O . ASP A 1 274 ? -19.714 75.639 20.180 1.00 33.08 274 ASP A O 1
ATOM 2272 N N . PRO A 1 275 ? -21.748 76.294 20.924 1.00 38.37 275 PRO A N 1
ATOM 2273 C CA . PRO A 1 275 ? -22.100 77.124 19.761 1.00 40.76 275 PRO A CA 1
ATOM 2274 C C . PRO A 1 275 ? -20.984 78.035 19.266 1.00 44.56 275 PRO A C 1
ATOM 2275 O O . PRO A 1 275 ? -20.743 78.165 18.053 1.00 41.69 275 PRO A O 1
ATOM 2279 N N . GLN A 1 276 ? -20.289 78.657 20.206 1.00 47.15 276 GLN A N 1
ATOM 2280 C CA . GLN A 1 276 ? -19.217 79.564 19.851 1.00 49.73 276 GLN A CA 1
ATOM 2281 C C . GLN A 1 276 ? -18.029 78.795 19.311 1.00 47.08 276 GLN A C 1
ATOM 2282 O O . GLN A 1 276 ? -17.430 79.201 18.323 1.00 48.84 276 GLN A O 1
ATOM 2288 N N . LYS A 1 277 ? -17.682 77.691 19.960 1.00 51.97 277 LYS A N 1
ATOM 2289 C CA . LYS A 1 277 ? -16.543 76.887 19.512 1.00 49.56 277 LYS A CA 1
ATOM 2290 C C . LYS A 1 277 ? -16.823 76.366 18.110 1.00 46.46 277 LYS A C 1
ATOM 2291 O O . LYS A 1 277 ? -15.988 76.473 17.205 1.00 44.68 277 LYS A O 1
ATOM 2297 N N . TRP A 1 278 ? -18.009 75.808 17.936 1.00 41.99 278 TRP A N 1
ATOM 2298 C CA . TRP A 1 278 ? -18.379 75.288 16.627 1.00 48.72 278 TRP A CA 1
ATOM 2299 C C . TRP A 1 278 ? -18.090 76.317 15.517 1.00 49.22 278 TRP A C 1
ATOM 2300 O O . TRP A 1 278 ? -17.307 76.051 14.591 1.00 50.51 278 TRP A O 1
ATOM 2311 N N . GLU A 1 279 ? -18.713 77.492 15.620 1.00 54.01 279 GLU A N 1
ATOM 2312 C CA . GLU A 1 279 ? -18.542 78.554 14.627 1.00 49.43 279 GLU A CA 1
ATOM 2313 C C . GLU A 1 279 ? -17.080 78.826 14.357 1.00 46.19 279 GLU A C 1
ATOM 2314 O O . GLU A 1 279 ? -16.683 79.059 13.212 1.00 47.86 279 GLU A O 1
ATOM 2320 N N . LYS A 1 280 ? -16.267 78.772 15.404 1.00 49.56 280 LYS A N 1
ATOM 2321 C CA . LYS A 1 280 ? -14.830 78.982 15.247 1.00 49.37 280 LYS A CA 1
ATOM 2322 C C . LYS A 1 280 ? -14.250 77.920 14.288 1.00 51.47 280 LYS A C 1
ATOM 2323 O O . LYS A 1 280 ? -13.827 78.250 13.181 1.00 51.17 280 LYS A O 1
ATOM 2329 N N . ILE A 1 281 ? -14.244 76.653 14.717 1.00 54.98 281 ILE A N 1
ATOM 2330 C CA . ILE A 1 281 ? -13.694 75.552 13.912 1.00 53.42 281 ILE A CA 1
ATOM 2331 C C . ILE A 1 281 ? -14.423 75.311 12.596 1.00 49.07 281 ILE A C 1
ATOM 2332 O O . ILE A 1 281 ? -13.786 75.006 11.599 1.00 44.86 281 ILE A O 1
ATOM 2337 N N . LYS A 1 282 ? -15.751 75.419 12.612 1.00 47.82 282 LYS A N 1
ATOM 2338 C CA . LYS A 1 282 ? -16.573 75.239 11.414 1.00 49.57 282 LYS A CA 1
ATOM 2339 C C . LYS A 1 282 ? -16.025 76.054 10.234 1.00 52.22 282 LYS A C 1
ATOM 2340 O O . LYS A 1 282 ? -16.243 75.707 9.066 1.00 53.73 282 LYS A O 1
ATOM 2346 N N . ARG A 1 283 ? -15.303 77.130 10.540 1.00 57.54 283 ARG A N 1
ATOM 2347 C CA . ARG A 1 283 ? -14.729 77.983 9.499 1.00 61.37 283 ARG A CA 1
ATOM 2348 C C . ARG A 1 283 ? -13.208 77.875 9.489 1.00 58.95 283 ARG A C 1
ATOM 2349 O O . ARG A 1 283 ? -12.517 78.825 9.130 1.00 62.28 283 ARG A O 1
ATOM 2357 N N . GLU A 1 284 ? -12.684 76.714 9.870 1.00 60.73 284 GLU A N 1
ATOM 2358 C CA . GLU A 1 284 ? -11.239 76.522 9.881 1.00 60.59 284 GLU A CA 1
ATOM 2359 C C . GLU A 1 284 ? -10.747 75.620 8.750 1.00 60.39 284 GLU A C 1
ATOM 2360 O O . GLU A 1 284 ? -11.507 74.814 8.201 1.00 52.04 284 GLU A O 1
ATOM 2366 N N . GLU A 1 285 ? -9.471 75.785 8.406 1.00 53.46 285 GLU A N 1
ATOM 2367 C CA . GLU A 1 285 ? -8.842 74.980 7.372 1.00 58.88 285 GLU A CA 1
ATOM 2368 C C . GLU A 1 285 ? -8.405 73.655 8.028 1.00 55.87 285 GLU A C 1
ATOM 2369 O O . GLU A 1 285 ? -8.038 73.633 9.216 1.00 49.25 285 GLU A O 1
ATOM 2375 N N . GLY A 1 286 ? -8.457 72.569 7.253 1.00 52.36 286 GLY A N 1
ATOM 2376 C CA . GLY A 1 286 ? -8.086 71.259 7.751 1.00 42.98 286 GLY A CA 1
ATOM 2377 C C . GLY A 1 286 ? -9.284 70.322 7.713 1.00 47.66 286 GLY A C 1
ATOM 2378 O O . GLY A 1 286 ? -10.427 70.762 7.521 1.00 48.80 286 GLY A O 1
ATOM 2379 N N . ASN A 1 287 ? -9.026 69.028 7.898 1.00 45.07 287 ASN A N 1
ATOM 2380 C CA . ASN A 1 287 ? -10.069 67.996 7.903 1.00 36.90 287 ASN A CA 1
ATOM 2381 C C . ASN A 1 287 ? -11.070 68.342 8.993 1.00 31.68 287 ASN A C 1
ATOM 2382 O O . ASN A 1 287 ? -10.689 68.500 10.145 1.00 33.51 287 ASN A O 1
ATOM 2387 N N . ILE A 1 288 ? -12.356 68.424 8.647 1.00 33.64 288 ILE A N 1
ATOM 2388 C CA . ILE A 1 288 ? -13.359 68.801 9.651 1.00 35.93 288 ILE A CA 1
ATOM 2389 C C . ILE A 1 288 ? -13.421 67.865 10.842 1.00 40.48 288 ILE A C 1
ATOM 2390 O O . ILE A 1 288 ? -13.616 68.320 11.977 1.00 47.83 288 ILE A O 1
ATOM 2395 N N . LEU A 1 289 ? -13.237 66.559 10.612 1.00 41.13 289 LEU A N 1
ATOM 2396 C CA . LEU A 1 289 ? -13.318 65.585 11.713 1.00 36.70 289 LEU A CA 1
ATOM 2397 C C . LEU A 1 289 ? -12.113 65.671 12.643 1.00 33.61 289 LEU A C 1
ATOM 2398 O O . LEU A 1 289 ? -12.250 65.516 13.852 1.00 28.83 289 LEU A O 1
ATOM 2403 N N . GLU A 1 290 ? -10.937 65.921 12.078 1.00 31.72 290 GLU A N 1
ATOM 2404 C CA . GLU A 1 290 ? -9.741 66.058 12.900 1.00 37.46 290 GLU A CA 1
ATOM 2405 C C . GLU A 1 290 ? -9.869 67.283 13.829 1.00 44.93 290 GLU A C 1
ATOM 2406 O O . GLU A 1 290 ? -9.405 67.250 14.977 1.00 43.73 290 GLU A O 1
ATOM 2412 N N . LEU A 1 291 ? -10.496 68.349 13.319 1.00 44.26 291 LEU A N 1
ATOM 2413 C CA . LEU A 1 291 ? -10.722 69.576 14.092 1.00 36.68 291 LEU A CA 1
ATOM 2414 C C . LEU A 1 291 ? -11.719 69.280 15.211 1.00 35.20 291 LEU A C 1
ATOM 2415 O O . LEU A 1 291 ? -11.503 69.676 16.360 1.00 35.48 291 LEU A O 1
ATOM 2420 N N . ILE A 1 292 ? -12.789 68.555 14.892 1.00 32.48 292 ILE A N 1
ATOM 2421 C CA . ILE A 1 292 ? -13.797 68.249 15.900 1.00 34.26 292 ILE A CA 1
ATOM 2422 C C . ILE A 1 292 ? -13.260 67.361 17.016 1.00 39.00 292 ILE A C 1
ATOM 2423 O O . ILE A 1 292 ? -13.578 67.561 18.183 1.00 37.37 292 ILE A O 1
ATOM 2428 N N . VAL A 1 293 ? -12.433 66.382 16.649 1.00 44.96 293 VAL A N 1
ATOM 2429 C CA . VAL A 1 293 ? -11.842 65.473 17.619 1.00 41.91 293 VAL A CA 1
ATOM 2430 C C . VAL A 1 293 ? -10.934 66.265 18.555 1.00 42.04 293 VAL A C 1
ATOM 2431 O O . VAL A 1 293 ? -11.011 66.138 19.778 1.00 39.62 293 VAL A O 1
ATOM 2435 N N . LYS A 1 294 ? -10.090 67.110 17.977 1.00 37.25 294 LYS A N 1
ATOM 2436 C CA . LYS A 1 294 ? -9.165 67.883 18.789 1.00 35.81 294 LYS A CA 1
ATOM 2437 C C . LYS A 1 294 ? -9.855 68.935 19.660 1.00 40.51 294 LYS A C 1
ATOM 2438 O O . LYS A 1 294 ? -9.611 69.017 20.863 1.00 38.90 294 LYS A O 1
ATOM 2444 N N . GLU A 1 295 ? -10.738 69.713 19.045 1.00 44.82 295 GLU A N 1
ATOM 2445 C CA . GLU A 1 295 ? -11.468 70.765 19.728 1.00 43.56 295 GLU A CA 1
ATOM 2446 C C . GLU A 1 295 ? -12.602 70.325 20.635 1.00 43.39 295 GLU A C 1
ATOM 2447 O O . GLU A 1 295 ? -12.836 70.960 21.652 1.00 54.12 295 GLU A O 1
ATOM 2453 N N . PHE A 1 296 ? -13.332 69.272 20.280 1.00 40.60 296 PHE A N 1
ATOM 2454 C CA . PHE A 1 296 ? -14.441 68.824 21.134 1.00 35.73 296 PHE A CA 1
ATOM 2455 C C . PHE A 1 296 ? -14.218 67.444 21.784 1.00 37.19 296 PHE A C 1
ATOM 2456 O O . PHE A 1 296 ? -14.966 67.060 22.684 1.00 37.45 296 PHE A O 1
ATOM 2464 N N . GLY A 1 297 ? -13.206 66.705 21.325 1.00 34.75 297 GLY A N 1
ATOM 2465 C CA . GLY A 1 297 ? -12.955 65.366 21.852 1.00 31.25 297 GLY A CA 1
ATOM 2466 C C . GLY A 1 297 ? -14.090 64.373 21.598 1.00 31.83 297 GLY A C 1
ATOM 2467 O O . GLY A 1 297 ? -14.372 63.486 22.423 1.00 35.03 297 GLY A O 1
ATOM 2468 N N . ILE A 1 298 ? -14.770 64.542 20.467 1.00 33.28 298 ILE A N 1
ATOM 2469 C CA . ILE A 1 298 ? -15.855 63.647 20.062 1.00 31.74 298 ILE A CA 1
ATOM 2470 C C . ILE A 1 298 ? -15.598 63.288 18.594 1.00 35.16 298 ILE A C 1
ATOM 2471 O O . ILE A 1 298 ? -14.841 63.975 17.903 1.00 30.16 298 ILE A O 1
ATOM 2476 N N . ILE A 1 299 ? -16.231 62.217 18.121 1.00 36.69 299 ILE A N 1
ATOM 2477 C CA . ILE A 1 299 ? -16.025 61.745 16.751 1.00 32.80 299 ILE A CA 1
ATOM 2478 C C . ILE A 1 299 ? -17.272 60.993 16.295 1.00 32.48 299 ILE A C 1
ATOM 2479 O O . ILE A 1 299 ? -18.054 60.559 17.137 1.00 30.23 299 ILE A O 1
ATOM 2484 N N . THR A 1 300 ? -17.479 60.862 14.978 1.00 31.08 300 THR A N 1
ATOM 2485 C CA . THR A 1 300 ? -18.642 60.109 14.468 1.00 28.19 300 THR A CA 1
ATOM 2486 C C . THR A 1 300 ? -18.309 58.637 14.722 1.00 30.19 300 THR A C 1
ATOM 2487 O O . THR A 1 300 ? -17.134 58.237 14.681 1.00 29.92 300 THR A O 1
ATOM 2491 N N . PRO A 1 301 ? -19.324 57.813 14.998 1.00 30.34 301 PRO A N 1
ATOM 2492 C CA . PRO A 1 301 ? -18.973 56.406 15.245 1.00 30.69 301 PRO A CA 1
ATOM 2493 C C . PRO A 1 301 ? -18.839 55.607 13.959 1.00 37.89 301 PRO A C 1
ATOM 2494 O O . PRO A 1 301 ? -19.304 56.043 12.902 1.00 35.93 301 PRO A O 1
ATOM 2498 N N . PRO A 1 302 ? -18.172 54.442 14.033 1.00 31.57 302 PRO A N 1
ATOM 2499 C CA . PRO A 1 302 ? -18.031 53.611 12.833 1.00 33.66 302 PRO A CA 1
ATOM 2500 C C . PRO A 1 302 ? -19.366 52.879 12.643 1.00 26.38 302 PRO A C 1
ATOM 2501 O O . PRO A 1 302 ? -20.118 52.688 13.587 1.00 23.87 302 PRO A O 1
ATOM 2505 N N . GLY A 1 303 ? -19.704 52.510 11.420 1.00 24.33 303 GLY A N 1
ATOM 2506 C CA . GLY A 1 303 ? -20.955 51.795 11.274 1.00 22.24 303 GLY A CA 1
ATOM 2507 C C . GLY A 1 303 ? -20.834 50.322 11.665 1.00 32.98 303 GLY A C 1
ATOM 2508 O O . GLY A 1 303 ? -19.745 49.825 11.999 1.00 26.97 303 GLY A O 1
ATOM 2509 N N . PHE A 1 304 ? -21.965 49.619 11.659 1.00 31.73 304 PHE A N 1
ATOM 2510 C CA . PHE A 1 304 ? -21.971 48.180 11.915 1.00 29.47 304 PHE A CA 1
ATOM 2511 C C . PHE A 1 304 ? -23.310 47.609 11.503 1.00 31.00 304 PHE A C 1
ATOM 2512 O O . PHE A 1 304 ? -24.300 48.346 11.381 1.00 31.64 304 PHE A O 1
ATOM 2520 N N . SER A 1 305 ? -23.317 46.308 11.240 1.00 34.88 305 SER A N 1
ATOM 2521 C CA . SER A 1 305 ? -24.504 45.571 10.806 1.00 31.20 305 SER A CA 1
ATOM 2522 C C . SER A 1 305 ? -25.717 45.801 11.681 1.00 35.86 305 SER A C 1
ATOM 2523 O O . SER A 1 305 ? -25.584 45.986 12.892 1.00 38.04 305 SER A O 1
ATOM 2526 N N . ASP A 1 306 ? -26.906 45.775 11.075 1.00 31.88 306 ASP A N 1
ATOM 2527 C CA . ASP A 1 306 ? -28.124 45.959 11.860 1.00 36.01 306 ASP A CA 1
ATOM 2528 C C . ASP A 1 306 ? -28.643 44.625 12.445 1.00 36.46 306 ASP A C 1
ATOM 2529 O O . ASP A 1 306 ? -29.696 44.595 13.086 1.00 37.02 306 ASP A O 1
ATOM 2534 N N . LEU A 1 307 ? -27.901 43.535 12.219 1.00 35.59 307 LEU A N 1
ATOM 2535 C CA . LEU A 1 307 ? -28.265 42.230 12.785 1.00 41.21 307 LEU A CA 1
ATOM 2536 C C . LEU A 1 307 ? -27.498 42.030 14.097 1.00 43.71 307 LEU A C 1
ATOM 2537 O O . LEU A 1 307 ? -26.257 42.145 14.120 1.00 43.48 307 LEU A O 1
ATOM 2542 N N . ILE A 1 308 ? -28.208 41.725 15.180 1.00 38.72 308 ILE A N 1
ATOM 2543 C CA . ILE A 1 308 ? -27.530 41.519 16.450 1.00 41.14 308 ILE A CA 1
ATOM 2544 C C . ILE A 1 308 ? -26.719 40.206 16.405 1.00 41.17 308 ILE A C 1
ATOM 2545 O O . ILE A 1 308 ? -27.089 39.255 15.709 1.00 38.91 308 ILE A O 1
ATOM 2550 N N . ASN A 1 309 ? -25.593 40.184 17.114 1.00 34.76 309 ASN A N 1
ATOM 2551 C CA . ASN A 1 309 ? -24.699 39.017 17.153 1.00 35.09 309 ASN A CA 1
ATOM 2552 C C . ASN A 1 309 ? -24.024 38.705 15.804 1.00 35.39 309 ASN A C 1
ATOM 2553 O O . ASN A 1 309 ? -23.609 37.573 15.562 1.00 39.21 309 ASN A O 1
ATOM 2558 N N . ASP A 1 310 ? -23.935 39.702 14.927 1.00 33.71 310 ASP A N 1
ATOM 2559 C CA . ASP A 1 310 ? -23.295 39.530 13.638 1.00 32.75 310 ASP A CA 1
ATOM 2560 C C . ASP A 1 310 ? -21.790 39.471 13.877 1.00 35.94 310 ASP A C 1
ATOM 2561 O O . ASP A 1 310 ? -21.206 40.398 14.431 1.00 36.84 310 ASP A O 1
ATOM 2566 N N . PRO A 1 311 ? -21.132 38.391 13.431 1.00 36.83 311 PRO A N 1
ATOM 2567 C CA . PRO A 1 311 ? -19.690 38.277 13.643 1.00 39.32 311 PRO A CA 1
ATOM 2568 C C . PRO A 1 311 ? -18.777 39.209 12.834 1.00 43.97 311 PRO A C 1
ATOM 2569 O O . PRO A 1 311 ? -17.586 39.303 13.138 1.00 45.48 311 PRO A O 1
ATOM 2573 N N . GLN A 1 312 ? -19.308 39.883 11.812 1.00 39.29 312 GLN A N 1
ATOM 2574 C CA . GLN A 1 312 ? -18.459 40.763 11.006 1.00 32.00 312 GLN A CA 1
ATOM 2575 C C . GLN A 1 312 ? -18.008 41.971 11.818 1.00 35.31 312 GLN A C 1
ATOM 2576 O O . GLN A 1 312 ? -18.684 42.386 12.773 1.00 35.09 312 GLN A O 1
ATOM 2582 N N . PRO A 1 313 ? -16.834 42.523 11.479 1.00 31.78 313 PRO A N 1
ATOM 2583 C CA . PRO A 1 313 ? -16.261 43.683 12.161 1.00 32.66 313 PRO A CA 1
ATOM 2584 C C . PRO A 1 313 ? -16.977 44.990 11.832 1.00 31.15 313 PRO A C 1
ATOM 2585 O O . PRO A 1 313 ? -17.737 45.072 10.881 1.00 34.17 313 PRO A O 1
ATOM 2589 N N . THR A 1 314 ? -16.729 46.018 12.635 1.00 33.24 314 THR A N 1
ATOM 2590 C CA . THR A 1 314 ? -17.371 47.300 12.401 1.00 32.38 314 THR A CA 1
ATOM 2591 C C . THR A 1 314 ? -16.866 47.909 11.082 1.00 30.04 314 THR A C 1
ATOM 2592 O O . THR A 1 314 ? -15.783 47.558 10.603 1.00 28.56 314 THR A O 1
ATOM 2596 N N . TRP A 1 315 ? -17.664 48.797 10.495 1.00 27.63 315 TRP A N 1
ATOM 2597 C CA . TRP A 1 315 ? -17.312 49.469 9.235 1.00 30.02 315 TRP A CA 1
ATOM 2598 C C . TRP A 1 315 ? -16.665 50.814 9.613 1.00 29.94 315 TRP A C 1
ATOM 2599 O O . TRP A 1 315 ? -17.338 51.827 9.711 1.00 33.28 315 TRP A O 1
ATOM 2610 N N . ASP A 1 316 ? -15.353 50.822 9.818 1.00 28.77 316 ASP A N 1
ATOM 2611 C CA . ASP A 1 316 ? -14.703 52.043 10.277 1.00 28.15 316 ASP A CA 1
ATOM 2612 C C . ASP A 1 316 ? -14.611 53.211 9.296 1.00 33.16 316 ASP A C 1
ATOM 2613 O O . ASP A 1 316 ? -14.338 54.341 9.709 1.00 36.30 316 ASP A O 1
ATOM 2618 N N . ASP A 1 317 ? -14.821 52.959 8.003 1.00 29.50 317 ASP A N 1
ATOM 2619 C CA . ASP A 1 317 ? -14.684 54.033 7.045 1.00 26.04 317 ASP A CA 1
ATOM 2620 C C . ASP A 1 317 ? -15.974 54.739 6.704 1.00 25.30 317 ASP A C 1
ATOM 2621 O O . ASP A 1 317 ? -15.980 55.625 5.843 1.00 27.68 317 ASP A O 1
ATOM 2626 N N . VAL A 1 318 ? -17.052 54.350 7.380 1.00 20.42 318 VAL A N 1
ATOM 2627 C CA . VAL A 1 318 ? -18.363 54.968 7.194 1.00 24.09 318 VAL A CA 1
ATOM 2628 C C . VAL A 1 318 ? -19.058 55.122 8.528 1.00 27.74 318 VAL A C 1
ATOM 2629 O O . VAL A 1 318 ? -18.643 54.538 9.531 1.00 26.20 318 VAL A O 1
ATOM 2633 N N . THR A 1 319 ? -20.131 55.920 8.526 1.00 28.78 319 THR A N 1
ATOM 2634 C CA . THR A 1 319 ? -20.925 56.187 9.717 1.00 29.60 319 THR A CA 1
ATOM 2635 C C . THR A 1 319 ? -22.345 56.329 9.182 1.00 31.92 319 THR A C 1
ATOM 2636 O O . THR A 1 319 ? -22.542 56.365 7.963 1.00 31.80 319 THR A O 1
ATOM 2640 N N . PHE A 1 320 ? -23.338 56.356 10.065 1.00 35.43 320 PHE A N 1
ATOM 2641 C CA . PHE A 1 320 ? -24.723 56.460 9.624 1.00 37.88 320 PHE A CA 1
ATOM 2642 C C . PHE A 1 320 ? -25.247 57.892 9.664 1.00 41.52 320 PHE A C 1
ATOM 2643 O O . PHE A 1 320 ? -24.804 58.696 10.484 1.00 36.91 320 PHE A O 1
ATOM 2651 N N . LEU A 1 321 ? -26.187 58.201 8.771 1.00 42.89 321 LEU A N 1
ATOM 2652 C CA . LEU A 1 321 ? -26.805 59.527 8.731 1.00 40.23 321 LEU A CA 1
ATOM 2653 C C . LEU A 1 321 ? -28.012 59.485 9.665 1.00 42.41 321 LEU A C 1
ATOM 2654 O O . LEU A 1 321 ? -28.664 58.446 9.820 1.00 35.39 321 LEU A O 1
ATOM 2659 N N . ARG A 1 322 ? -28.292 60.610 10.313 1.00 40.52 322 ARG A N 1
ATOM 2660 C CA . ARG A 1 322 ? -29.410 60.687 11.242 1.00 39.92 322 ARG A CA 1
ATOM 2661 C C . ARG A 1 322 ? -30.717 60.893 10.484 1.00 40.56 322 ARG A C 1
ATOM 2662 O O . ARG A 1 322 ? -31.105 62.027 10.211 1.00 44.15 322 ARG A O 1
ATOM 2670 N N . LEU A 1 323 ? -31.402 59.800 10.160 1.00 42.79 323 LEU A N 1
ATOM 2671 C CA . LEU A 1 323 ? -32.647 59.872 9.387 1.00 43.66 323 LEU A CA 1
ATOM 2672 C C . LEU A 1 323 ? -33.857 60.475 10.100 1.00 47.21 323 LEU A C 1
ATOM 2673 O O . LEU A 1 323 ? -34.771 60.988 9.443 1.00 45.54 323 LEU A O 1
ATOM 2678 N N . TYR A 1 324 ? -33.872 60.403 11.432 1.00 48.24 324 TYR A N 1
ATOM 2679 C CA . TYR A 1 324 ? -34.955 60.985 12.229 1.00 46.59 324 TYR A CA 1
ATOM 2680 C C . TYR A 1 324 ? -34.412 61.917 13.306 1.00 44.99 324 TYR A C 1
ATOM 2681 O O . TYR A 1 324 ? -33.341 61.689 13.872 1.00 39.25 324 TYR A O 1
ATOM 2690 N N . LEU A 1 325 ? -35.163 62.980 13.580 1.00 45.39 325 LEU A N 1
ATOM 2691 C CA . LEU A 1 325 ? -34.756 63.938 14.597 1.00 43.89 325 LEU A CA 1
ATOM 2692 C C . LEU A 1 325 ? -34.964 63.363 15.993 1.00 39.45 325 LEU A C 1
ATOM 2693 O O . LEU A 1 325 ? -34.231 63.701 16.919 1.00 39.76 325 LEU A O 1
ATOM 2698 N N . ASP A 1 326 ? -35.971 62.498 16.127 1.00 35.78 326 ASP A N 1
ATOM 2699 C CA . ASP A 1 326 ? -36.294 61.838 17.397 1.00 40.99 326 ASP A CA 1
ATOM 2700 C C . ASP A 1 326 ? -35.790 60.388 17.383 1.00 41.75 326 ASP A C 1
ATOM 2701 O O . ASP A 1 326 ? -35.387 59.893 16.337 1.00 49.89 326 ASP A O 1
ATOM 2706 N N . HIS A 1 327 ? -35.807 59.722 18.538 1.00 43.83 327 HIS A N 1
ATOM 2707 C CA . HIS A 1 327 ? -35.379 58.321 18.645 1.00 44.14 327 HIS A CA 1
ATOM 2708 C C . HIS A 1 327 ? -36.509 57.466 18.107 1.00 46.38 327 HIS A C 1
ATOM 2709 O O . HIS A 1 327 ? -37.647 57.936 17.984 1.00 47.17 327 HIS A O 1
ATOM 2716 N N . PRO A 1 328 ? -36.220 56.197 17.762 1.00 47.68 328 PRO A N 1
ATOM 2717 C CA . PRO A 1 328 ? -37.286 55.335 17.243 1.00 44.27 328 PRO A CA 1
ATOM 2718 C C . PRO A 1 328 ? -38.485 55.292 18.193 1.00 47.54 328 PRO A C 1
ATOM 2719 O O . PRO A 1 328 ? -38.334 55.101 19.397 1.00 49.33 328 PRO A O 1
ATOM 2723 N N . GLU A 1 329 ? -39.678 55.452 17.633 1.00 49.20 329 GLU A N 1
ATOM 2724 C CA . GLU A 1 329 ? -40.906 55.470 18.416 1.00 50.40 329 GLU A CA 1
ATOM 2725 C C . GLU A 1 329 ? -41.026 54.311 19.410 1.00 49.34 329 GLU A C 1
ATOM 2726 O O . GLU A 1 329 ? -41.185 54.528 20.613 1.00 52.02 329 GLU A O 1
ATOM 2732 N N . ALA A 1 330 ? -40.932 53.082 18.908 1.00 48.12 330 ALA A N 1
ATOM 2733 C CA . ALA A 1 330 ? -41.042 51.897 19.748 1.00 44.70 330 ALA A CA 1
ATOM 2734 C C . ALA A 1 330 ? -39.946 51.711 20.809 1.00 48.34 330 ALA A C 1
ATOM 2735 O O . ALA A 1 330 ? -40.010 50.783 21.613 1.00 51.38 330 ALA A O 1
ATOM 2737 N N . SER A 1 331 ? -38.941 52.577 20.824 1.00 48.19 331 SER A N 1
ATOM 2738 C CA . SER A 1 331 ? -37.862 52.415 21.789 1.00 49.64 331 SER A CA 1
ATOM 2739 C C . SER A 1 331 ? -37.804 53.518 22.832 1.00 57.25 331 SER A C 1
ATOM 2740 O O . SER A 1 331 ? -37.116 53.382 23.844 1.00 59.72 331 SER A O 1
ATOM 2743 N N . LYS A 1 332 ? -38.517 54.611 22.580 1.00 58.41 332 LYS A N 1
ATOM 2744 C CA . LYS A 1 332 ? -38.524 55.743 23.496 1.00 55.55 332 LYS A CA 1
ATOM 2745 C C . LYS A 1 332 ? -38.801 55.350 24.940 1.00 54.86 332 LYS A C 1
ATOM 2746 O O . LYS A 1 332 ? -38.142 55.841 25.851 1.00 54.36 332 LYS A O 1
ATOM 2752 N N . ARG A 1 333 ? -39.744 54.441 25.155 1.00 55.67 333 ARG A N 1
ATOM 2753 C CA . ARG A 1 333 ? -40.089 54.035 26.522 1.00 58.40 333 ARG A CA 1
ATOM 2754 C C . ARG A 1 333 ? -39.021 53.229 27.246 1.00 60.51 333 ARG A C 1
ATOM 2755 O O . ARG A 1 333 ? -39.308 52.628 28.279 1.00 74.10 333 ARG A O 1
ATOM 2763 N N . PHE A 1 334 ? -37.798 53.212 26.721 1.00 58.60 334 PHE A N 1
ATOM 2764 C CA . PHE A 1 334 ? -36.711 52.456 27.341 1.00 48.35 334 PHE A CA 1
ATOM 2765 C C . PHE A 1 334 ? -35.509 53.355 27.563 1.00 48.90 334 PHE A C 1
ATOM 2766 O O . PHE A 1 334 ? -34.500 52.918 28.109 1.00 51.05 334 PHE A O 1
ATOM 2774 N N . LEU A 1 335 ? -35.619 54.609 27.144 1.00 49.31 335 LEU A N 1
ATOM 2775 C CA . LEU A 1 335 ? -34.506 55.550 27.238 1.00 49.97 335 LEU A CA 1
ATOM 2776 C C . LEU A 1 335 ? -34.543 56.526 28.396 1.00 54.41 335 LEU A C 1
ATOM 2777 O O . LEU A 1 335 ? -35.603 56.988 28.818 1.00 57.90 335 LEU A O 1
ATOM 2782 N N . ASP A 1 336 ? -33.370 56.866 28.900 1.00 57.13 336 ASP A N 1
ATOM 2783 C CA . ASP A 1 336 ? -33.317 57.819 29.983 1.00 62.62 336 ASP A CA 1
ATOM 2784 C C . ASP A 1 336 ? -33.586 59.165 29.347 1.00 65.95 336 ASP A C 1
ATOM 2785 O O . ASP A 1 336 ? -33.136 59.439 28.239 1.00 67.08 336 ASP A O 1
ATOM 2790 N N . PRO A 1 337 ? -34.361 60.017 30.019 1.00 68.71 337 PRO A N 1
ATOM 2791 C CA . PRO A 1 337 ? -34.617 61.322 29.424 1.00 67.37 337 PRO A CA 1
ATOM 2792 C C . PRO A 1 337 ? -33.256 61.944 29.146 1.00 68.83 337 PRO A C 1
ATOM 2793 O O . PRO A 1 337 ? -32.268 61.627 29.828 1.00 67.31 337 PRO A O 1
ATOM 2797 N N . ASN A 1 338 ? -33.204 62.812 28.141 1.00 68.37 338 ASN A N 1
ATOM 2798 C CA . ASN A 1 338 ? -31.970 63.501 27.767 1.00 68.15 338 ASN A CA 1
ATOM 2799 C C . ASN A 1 338 ? -30.946 62.639 27.033 1.00 63.81 338 ASN A C 1
ATOM 2800 O O . ASN A 1 338 ? -29.797 63.056 26.849 1.00 58.46 338 ASN A O 1
ATOM 2805 N N . GLN A 1 339 ? -31.376 61.449 26.613 1.00 58.45 339 GLN A N 1
ATOM 2806 C CA . GLN A 1 339 ? -30.536 60.516 25.857 1.00 45.39 339 GLN A CA 1
ATOM 2807 C C . GLN A 1 339 ? -30.197 61.151 24.518 1.00 39.25 339 GLN A C 1
ATOM 2808 O O . GLN A 1 339 ? -31.082 61.464 23.719 1.00 46.06 339 GLN A O 1
ATOM 2814 N N . PRO A 1 340 ? -28.905 61.379 24.257 1.00 36.72 340 PRO A N 1
ATOM 2815 C CA . PRO A 1 340 ? -28.527 61.978 22.976 1.00 39.03 340 PRO A CA 1
ATOM 2816 C C . PRO A 1 340 ? -28.834 61.002 21.824 1.00 39.47 340 PRO A C 1
ATOM 2817 O O . PRO A 1 340 ? -29.145 59.826 22.059 1.00 38.95 340 PRO A O 1
ATOM 2821 N N . PRO A 1 341 ? -28.747 61.476 20.565 1.00 41.88 341 PRO A N 1
ATOM 2822 C CA . PRO A 1 341 ? -29.019 60.570 19.444 1.00 38.90 341 PRO A CA 1
ATOM 2823 C C . PRO A 1 341 ? -27.955 59.469 19.455 1.00 43.14 341 PRO A C 1
ATOM 2824 O O . PRO A 1 341 ? -26.755 59.738 19.632 1.00 35.22 341 PRO A O 1
ATOM 2828 N N . TYR A 1 342 ? -28.400 58.229 19.280 1.00 42.51 342 TYR A N 1
ATOM 2829 C CA . TYR A 1 342 ? -27.502 57.081 19.298 1.00 42.92 342 TYR A CA 1
ATOM 2830 C C . TYR A 1 342 ? -27.780 56.108 18.144 1.00 44.53 342 TYR A C 1
ATOM 2831 O O . TYR A 1 342 ? -28.852 56.132 17.519 1.00 46.38 342 TYR A O 1
ATOM 2840 N N . VAL A 1 343 ? -26.802 55.243 17.893 1.00 44.88 343 VAL A N 1
ATOM 2841 C CA . VAL A 1 343 ? -26.896 54.205 16.876 1.00 36.27 343 VAL A CA 1
ATOM 2842 C C . VAL A 1 343 ? -27.069 52.828 17.539 1.00 34.02 343 VAL A C 1
ATOM 2843 O O . VAL A 1 343 ? -26.302 52.455 18.451 1.00 28.10 343 VAL A O 1
ATOM 2847 N N . LEU A 1 344 ? -28.094 52.099 17.102 1.00 27.88 344 LEU A N 1
ATOM 2848 C CA . LEU A 1 344 ? -28.333 50.731 17.567 1.00 31.51 344 LEU A CA 1
ATOM 2849 C C . LEU A 1 344 ? -29.081 50.033 16.426 1.00 36.92 344 LEU A C 1
ATOM 2850 O O . LEU A 1 344 ? -29.558 50.695 15.505 1.00 39.05 344 LEU A O 1
ATOM 2855 N N . TYR A 1 345 ? -29.180 48.711 16.481 1.00 34.94 345 TYR A N 1
ATOM 2856 C CA . TYR A 1 345 ? -29.821 47.927 15.417 1.00 37.14 345 TYR A CA 1
ATOM 2857 C C . TYR A 1 345 ? -31.121 48.511 14.879 1.00 38.93 345 TYR A C 1
ATOM 2858 O O . TYR A 1 345 ? -31.368 48.496 13.667 1.00 36.63 345 TYR A O 1
ATOM 2867 N N . ASP A 1 346 ? -31.955 49.018 15.785 1.00 35.96 346 ASP A N 1
ATOM 2868 C CA . ASP A 1 346 ? -33.240 49.575 15.399 1.00 33.42 346 ASP A CA 1
ATOM 2869 C C . ASP A 1 346 ? -33.104 50.915 14.682 1.00 37.14 346 ASP A C 1
ATOM 2870 O O . ASP A 1 346 ? -33.734 51.129 13.649 1.00 44.95 346 ASP A O 1
ATOM 2875 N N . VAL A 1 347 ? -32.296 51.816 15.225 1.00 33.50 347 VAL A N 1
ATOM 2876 C CA . VAL A 1 347 ? -32.057 53.112 14.579 1.00 32.25 347 VAL A CA 1
ATOM 2877 C C . VAL A 1 347 ? -31.532 52.903 13.139 1.00 33.10 347 VAL A C 1
ATOM 2878 O O . VAL A 1 347 ? -31.897 53.663 12.227 1.00 33.59 347 VAL A O 1
ATOM 2882 N N . ILE A 1 348 ? -30.681 51.891 12.929 1.00 33.03 348 ILE A N 1
ATOM 2883 C CA . ILE A 1 348 ? -30.122 51.620 11.591 1.00 35.59 348 ILE A CA 1
ATOM 2884 C C . ILE A 1 348 ? -31.196 51.236 10.556 1.00 36.82 348 ILE A C 1
ATOM 2885 O O . ILE A 1 348 ? -31.236 51.782 9.440 1.00 37.45 348 ILE A O 1
ATOM 2890 N N . LYS A 1 349 ? -32.076 50.318 10.923 1.00 35.95 349 LYS A N 1
ATOM 2891 C CA . LYS A 1 349 ? -33.131 49.916 10.005 1.00 36.35 349 LYS A CA 1
ATOM 2892 C C . LYS A 1 349 ? -34.353 50.835 10.183 1.00 38.54 349 LYS A C 1
ATOM 2893 O O . LYS A 1 349 ? -35.403 50.413 10.676 1.00 35.72 349 LYS A O 1
ATOM 2899 N N . ALA A 1 350 ? -34.204 52.095 9.769 1.00 38.84 350 ALA A N 1
ATOM 2900 C CA . ALA A 1 350 ? -35.263 53.097 9.921 1.00 38.56 350 ALA A CA 1
ATOM 2901 C C . ALA A 1 350 ? -36.567 52.657 9.301 1.00 40.30 350 ALA A C 1
ATOM 2902 O O . ALA A 1 350 ? -37.632 53.113 9.700 1.00 40.04 350 ALA A O 1
ATOM 2904 N N . SER A 1 351 ? -36.469 51.764 8.322 1.00 40.11 351 SER A N 1
ATOM 2905 C CA . SER A 1 351 ? -37.637 51.230 7.648 1.00 39.25 351 SER A CA 1
ATOM 2906 C C . SER A 1 351 ? -38.505 50.402 8.598 1.00 42.19 351 SER A C 1
ATOM 2907 O O . SER A 1 351 ? -39.704 50.240 8.364 1.00 46.27 351 SER A O 1
ATOM 2910 N N . LYS A 1 352 ? -37.901 49.857 9.650 1.00 42.03 352 LYS A N 1
ATOM 2911 C CA . LYS A 1 352 ? -38.642 49.048 10.611 1.00 45.74 352 LYS A CA 1
ATOM 2912 C C . LYS A 1 352 ? -38.923 49.734 11.965 1.00 45.69 352 LYS A C 1
ATOM 2913 O O . LYS A 1 352 ? -39.935 49.459 12.593 1.00 40.44 352 LYS A O 1
ATOM 2919 N N . PHE A 1 353 ? -38.032 50.619 12.413 1.00 47.27 353 PHE A N 1
ATOM 2920 C CA . PHE A 1 353 ? -38.222 51.318 13.693 1.00 47.37 353 PHE A CA 1
ATOM 2921 C C . PHE A 1 353 ? -38.009 52.808 13.445 1.00 46.04 353 PHE A C 1
ATOM 2922 O O . PHE A 1 353 ? -36.939 53.370 13.707 1.00 45.05 353 PHE A O 1
ATOM 2930 N N . PRO A 1 354 ? -39.038 53.460 12.900 1.00 42.16 354 PRO A N 1
ATOM 2931 C CA . PRO A 1 354 ? -38.984 54.888 12.593 1.00 47.32 354 PRO A CA 1
ATOM 2932 C C . PRO A 1 354 ? -39.390 55.749 13.771 1.00 50.09 354 PRO A C 1
ATOM 2933 O O . PRO A 1 354 ? -40.014 55.264 14.730 1.00 51.49 354 PRO A O 1
ATOM 2937 N N . GLY A 1 355 ? -39.008 57.025 13.693 1.00 50.44 355 GLY A N 1
ATOM 2938 C CA . GLY A 1 355 ? -39.377 57.992 14.711 1.00 54.59 355 GLY A CA 1
ATOM 2939 C C . GLY A 1 355 ? -40.616 58.727 14.195 1.00 55.63 355 GLY A C 1
ATOM 2940 O O . GLY A 1 355 ? -41.165 58.364 13.152 1.00 55.20 355 GLY A O 1
ATOM 2941 N N . LYS A 1 356 ? -41.076 59.743 14.911 1.00 51.46 356 LYS A N 1
ATOM 2942 C CA . LYS A 1 356 ? -42.234 60.493 14.443 1.00 51.94 356 LYS A CA 1
ATOM 2943 C C . LYS A 1 356 ? -41.775 61.772 13.732 1.00 49.10 356 LYS A C 1
ATOM 2944 O O . LYS A 1 356 ? -42.579 62.453 13.102 1.00 53.10 356 LYS A O 1
ATOM 2950 N N . GLU A 1 357 ? -40.484 62.085 13.807 1.00 45.36 357 GLU A N 1
ATOM 2951 C CA . GLU A 1 357 ? -39.971 63.297 13.172 1.00 48.15 357 GLU A CA 1
ATOM 2952 C C . GLU A 1 357 ? -38.892 63.105 12.087 1.00 49.15 357 GLU A C 1
ATOM 2953 O O . GLU A 1 357 ? -37.698 63.134 12.382 1.00 51.76 357 GLU A O 1
ATOM 2959 N N . PRO A 1 358 ? -39.300 62.919 10.816 1.00 49.38 358 PRO A N 1
ATOM 2960 C CA . PRO A 1 358 ? -38.330 62.740 9.731 1.00 47.22 358 PRO A CA 1
ATOM 2961 C C . PRO A 1 358 ? -37.400 63.953 9.622 1.00 46.27 358 PRO A C 1
ATOM 2962 O O . PRO A 1 358 ? -37.810 65.082 9.873 1.00 49.62 358 PRO A O 1
ATOM 2966 N N . ASN A 1 359 ? -36.147 63.722 9.270 1.00 42.88 359 ASN A N 1
ATOM 2967 C CA . ASN A 1 359 ? -35.214 64.820 9.106 1.00 45.41 359 ASN A CA 1
ATOM 2968 C C . ASN A 1 359 ? -35.416 65.304 7.676 1.00 48.11 359 ASN A C 1
ATOM 2969 O O . ASN A 1 359 ? -34.600 65.015 6.803 1.00 52.07 359 ASN A O 1
ATOM 2974 N N . ARG A 1 360 ? -36.512 66.039 7.453 1.00 45.63 360 ARG A N 1
ATOM 2975 C CA . ARG A 1 360 ? -36.906 66.540 6.126 1.00 38.74 360 ARG A CA 1
ATOM 2976 C C . ARG A 1 360 ? -35.815 67.177 5.301 1.00 40.46 360 ARG A C 1
ATOM 2977 O O . ARG A 1 360 ? -35.693 66.911 4.110 1.00 40.37 360 ARG A O 1
ATOM 2985 N N . GLU A 1 361 ? -35.026 68.035 5.916 1.00 34.08 361 GLU A N 1
ATOM 2986 C CA . GLU A 1 361 ? -33.978 68.684 5.163 1.00 38.20 361 GLU A CA 1
ATOM 2987 C C . GLU A 1 361 ? -32.965 67.663 4.617 1.00 41.76 361 GLU A C 1
ATOM 2988 O O . GLU A 1 361 ? -32.409 67.850 3.539 1.00 42.66 361 GLU A O 1
ATOM 2994 N N . LEU A 1 362 ? -32.726 66.587 5.368 1.00 46.27 362 LEU A N 1
ATOM 2995 C CA . LEU A 1 362 ? -31.799 65.541 4.926 1.00 44.01 362 LEU A CA 1
ATOM 2996 C C . LEU A 1 362 ? -32.486 64.731 3.839 1.00 41.03 362 LEU A C 1
ATOM 2997 O O . LEU A 1 362 ? -31.905 64.430 2.801 1.00 39.19 362 LEU A O 1
ATOM 3002 N N . TRP A 1 363 ? -33.744 64.396 4.089 1.00 35.43 363 TRP A N 1
ATOM 3003 C CA . TRP A 1 363 ? -34.535 63.627 3.138 1.00 35.50 363 TRP A CA 1
ATOM 3004 C C . TRP A 1 363 ? -34.565 64.287 1.761 1.00 39.84 363 TRP A C 1
ATOM 3005 O O . TRP A 1 363 ? -34.472 63.617 0.730 1.00 43.85 363 TRP A O 1
ATOM 3016 N N . GLU A 1 364 ? -34.685 65.611 1.751 1.00 44.44 364 GLU A N 1
ATOM 3017 C CA . GLU A 1 364 ? -34.735 66.346 0.499 1.00 44.71 364 GLU A CA 1
ATOM 3018 C C . GLU A 1 364 ? -33.394 66.292 -0.190 1.00 38.47 364 GLU A C 1
ATOM 3019 O O . GLU A 1 364 ? -33.329 66.116 -1.408 1.00 37.99 364 GLU A O 1
ATOM 3025 N N . TYR A 1 365 ? -32.326 66.451 0.592 1.00 35.68 365 TYR A N 1
ATOM 3026 C CA . TYR A 1 365 ? -30.975 66.422 0.042 1.00 36.24 365 TYR A CA 1
ATOM 3027 C C . TYR A 1 365 ? -30.754 65.069 -0.615 1.00 41.64 365 TYR A C 1
ATOM 3028 O O . TYR A 1 365 ? -30.346 64.988 -1.778 1.00 40.76 365 TYR A O 1
ATOM 3037 N N . LEU A 1 366 ? -31.056 64.014 0.131 1.00 39.47 366 LEU A N 1
ATOM 3038 C CA . LEU A 1 366 ? -30.873 62.656 -0.363 1.00 42.20 366 LEU A CA 1
ATOM 3039 C C . LEU A 1 366 ? -31.638 62.418 -1.658 1.00 39.08 366 LEU A C 1
ATOM 3040 O O . LEU A 1 366 ? -31.095 61.833 -2.599 1.00 38.57 366 LEU A O 1
ATOM 3045 N N . ALA A 1 367 ? -32.881 62.904 -1.708 1.00 37.94 367 ALA A N 1
ATOM 3046 C CA . ALA A 1 367 ? -33.736 62.723 -2.878 1.00 33.47 367 ALA A CA 1
ATOM 3047 C C . ALA A 1 367 ? -33.375 63.631 -4.040 1.00 35.78 367 ALA A C 1
ATOM 3048 O O . ALA A 1 367 ? -34.033 63.613 -5.081 1.00 41.69 367 ALA A O 1
ATOM 3050 N N . GLY A 1 368 ? -32.310 64.404 -3.866 1.00 34.84 368 GLY A N 1
ATOM 3051 C CA . GLY A 1 368 ? -31.858 65.288 -4.914 1.00 29.14 368 GLY A CA 1
ATOM 3052 C C . GLY A 1 368 ? -30.497 64.877 -5.455 1.00 40.01 368 GLY A C 1
ATOM 3053 O O . GLY A 1 368 ? -29.988 65.508 -6.387 1.00 42.84 368 GLY A O 1
ATOM 3054 N N . VAL A 1 369 ? -29.891 63.829 -4.891 1.00 41.83 369 VAL A N 1
ATOM 3055 C CA . VAL A 1 369 ? -28.571 63.392 -5.365 1.00 32.95 369 VAL A CA 1
ATOM 3056 C C . VAL A 1 369 ? -28.600 62.801 -6.792 1.00 36.17 369 VAL A C 1
ATOM 3057 O O . VAL A 1 369 ? -27.860 63.259 -7.665 1.00 38.58 369 VAL A O 1
ATOM 3061 N N . ILE A 1 370 ? -29.448 61.804 -7.053 1.00 30.27 370 ILE A N 1
ATOM 3062 C CA . ILE A 1 370 ? -29.462 61.217 -8.391 1.00 33.10 370 ILE A CA 1
ATOM 3063 C C . ILE A 1 370 ? -29.892 62.204 -9.471 1.00 33.83 370 ILE A C 1
ATOM 3064 O O . ILE A 1 370 ? -29.243 62.298 -10.525 1.00 33.26 370 ILE A O 1
ATOM 3069 N N . PRO A 1 371 ? -30.984 62.970 -9.226 1.00 36.47 371 PRO A N 1
ATOM 3070 C CA . PRO A 1 371 ? -31.454 63.953 -10.210 1.00 32.82 371 PRO A CA 1
ATOM 3071 C C . PRO A 1 371 ? -30.336 64.934 -10.527 1.00 35.04 371 PRO A C 1
ATOM 3072 O O . PRO A 1 371 ? -30.226 65.428 -11.640 1.00 39.69 371 PRO A O 1
ATOM 3076 N N . HIS A 1 372 ? -29.476 65.205 -9.552 1.00 34.94 372 HIS A N 1
ATOM 3077 C CA . HIS A 1 372 ? -28.364 66.096 -9.818 1.00 32.13 372 HIS A CA 1
ATOM 3078 C C . HIS A 1 372 ? -27.502 65.488 -10.937 1.00 35.63 372 HIS A C 1
ATOM 3079 O O . HIS A 1 372 ? -26.949 66.217 -11.789 1.00 38.29 372 HIS A O 1
ATOM 3086 N N . TYR A 1 373 ? -27.386 64.153 -10.941 1.00 36.43 373 TYR A N 1
ATOM 3087 C CA . TYR A 1 373 ? -26.589 63.441 -11.970 1.00 32.74 373 TYR A CA 1
ATOM 3088 C C . TYR A 1 373 ? -27.333 63.278 -13.286 1.00 28.25 373 TYR A C 1
ATOM 3089 O O . TYR A 1 373 ? -26.744 63.365 -14.359 1.00 32.89 373 TYR A O 1
ATOM 3098 N N . GLN A 1 374 ? -28.625 63.036 -13.208 1.00 22.84 374 GLN A N 1
ATOM 3099 C CA . GLN A 1 374 ? -29.426 62.944 -14.428 1.00 30.04 374 GLN A CA 1
ATOM 3100 C C . GLN A 1 374 ? -29.331 64.308 -15.179 1.00 33.94 374 GLN A C 1
ATOM 3101 O O . GLN A 1 374 ? -28.935 64.384 -16.351 1.00 38.08 374 GLN A O 1
ATOM 3107 N N . LYS A 1 375 ? -29.675 65.378 -14.489 1.00 29.03 375 LYS A N 1
ATOM 3108 C CA . LYS A 1 375 ? -29.647 66.718 -15.086 1.00 33.91 375 LYS A CA 1
ATOM 3109 C C . LYS A 1 375 ? -28.266 67.198 -15.481 1.00 34.72 375 LYS A C 1
ATOM 3110 O O . LYS A 1 375 ? -28.084 67.773 -16.543 1.00 49.09 375 LYS A O 1
ATOM 3116 N N . LYS A 1 376 ? -27.270 66.945 -14.656 1.00 35.63 376 LYS A N 1
ATOM 3117 C CA . LYS A 1 376 ? -25.950 67.436 -14.991 1.00 32.81 376 LYS A CA 1
ATOM 3118 C C . LYS A 1 376 ? -25.188 66.658 -16.066 1.00 37.44 376 LYS A C 1
ATOM 3119 O O . LYS A 1 376 ? -24.496 67.249 -16.906 1.00 35.00 376 LYS A O 1
ATOM 3125 N N . TYR A 1 377 ? -25.325 65.336 -16.058 1.00 41.18 377 TYR A N 1
ATOM 3126 C CA . TYR A 1 377 ? -24.587 64.502 -16.997 1.00 37.65 377 TYR A CA 1
ATOM 3127 C C . TYR A 1 377 ? -25.460 63.604 -17.859 1.00 35.17 377 TYR A C 1
ATOM 3128 O O . TYR A 1 377 ? -24.983 63.014 -18.814 1.00 28.41 377 TYR A O 1
ATOM 3137 N N . GLY A 1 378 ? -26.733 63.503 -17.512 1.00 39.83 378 GLY A N 1
ATOM 3138 C CA . GLY A 1 378 ? -27.643 62.688 -18.294 1.00 46.02 378 GLY A CA 1
ATOM 3139 C C . GLY A 1 378 ? -27.500 61.194 -18.082 1.00 44.07 378 GLY A C 1
ATOM 3140 O O . GLY A 1 378 ? -27.648 60.443 -19.047 1.00 42.06 378 GLY A O 1
ATOM 3141 N N . ILE A 1 379 ? -27.238 60.753 -16.842 1.00 36.66 379 ILE A N 1
ATOM 3142 C CA . ILE A 1 379 ? -27.083 59.328 -16.605 1.00 35.29 379 ILE A CA 1
ATOM 3143 C C . ILE A 1 379 ? -28.409 58.659 -16.882 1.00 32.39 379 ILE A C 1
ATOM 3144 O O . ILE A 1 379 ? -29.452 59.312 -16.811 1.00 32.14 379 ILE A O 1
ATOM 3149 N N . ASP A 1 380 ? -28.359 57.363 -17.196 1.00 31.13 380 ASP A N 1
ATOM 3150 C CA . ASP A 1 380 ? -29.555 56.597 -17.573 1.00 35.72 380 ASP A CA 1
ATOM 3151 C C . ASP A 1 380 ? -30.196 55.709 -16.536 1.00 34.20 380 ASP A C 1
ATOM 3152 O O . ASP A 1 380 ? -31.332 55.269 -16.710 1.00 33.31 380 ASP A O 1
ATOM 3157 N N . GLY A 1 381 ? -29.462 55.424 -15.472 1.00 35.93 381 GLY A N 1
ATOM 3158 C CA . GLY A 1 381 ? -29.991 54.573 -14.429 1.00 32.03 381 GLY A CA 1
ATOM 3159 C C . GLY A 1 381 ? -29.118 54.562 -13.193 1.00 37.52 381 GLY A C 1
ATOM 3160 O O . GLY A 1 381 ? -28.087 55.237 -13.127 1.00 29.14 381 GLY A O 1
ATOM 3161 N N . ALA A 1 382 ? -29.531 53.797 -12.191 1.00 32.99 382 ALA A N 1
ATOM 3162 C CA . ALA A 1 382 ? -28.743 53.757 -10.978 1.00 39.18 382 ALA A CA 1
ATOM 3163 C C . ALA A 1 382 ? -29.063 52.579 -10.088 1.00 39.23 382 ALA A C 1
ATOM 3164 O O . ALA A 1 382 ? -30.155 52.016 -10.143 1.00 35.53 382 ALA A O 1
ATOM 3166 N N . ARG A 1 383 ? -28.076 52.203 -9.284 1.00 39.02 383 ARG A N 1
ATOM 3167 C CA . ARG A 1 383 ? -28.237 51.147 -8.305 1.00 35.18 383 ARG A CA 1
ATOM 3168 C C . ARG A 1 383 ? -28.250 51.868 -6.949 1.00 36.29 383 ARG A C 1
ATOM 3169 O O . ARG A 1 383 ? -27.404 52.740 -6.680 1.00 31.69 383 ARG A O 1
ATOM 3177 N N . LEU A 1 384 ? -29.211 51.506 -6.113 1.00 31.91 384 LEU A N 1
ATOM 3178 C CA . LEU A 1 384 ? -29.356 52.081 -4.786 1.00 35.09 384 LEU A CA 1
ATOM 3179 C C . LEU A 1 384 ? -28.946 51.007 -3.766 1.00 38.90 384 LEU A C 1
ATOM 3180 O O . LEU A 1 384 ? -29.506 49.905 -3.741 1.00 33.06 384 LEU A O 1
ATOM 3185 N N . ASP A 1 385 ? -27.961 51.335 -2.941 1.00 33.17 385 ASP A N 1
ATOM 3186 C CA . ASP A 1 385 ? -27.450 50.416 -1.947 1.00 33.29 385 ASP A CA 1
ATOM 3187 C C . ASP A 1 385 ? -28.028 50.688 -0.552 1.00 37.44 385 ASP A C 1
ATOM 3188 O O . ASP A 1 385 ? -28.260 51.833 -0.169 1.00 36.03 385 ASP A O 1
ATOM 3193 N N . MET A 1 386 ? -28.269 49.605 0.183 1.00 30.32 386 MET A N 1
ATOM 3194 C CA . MET A 1 386 ? -28.790 49.657 1.537 1.00 37.79 386 MET A CA 1
ATOM 3195 C C . MET A 1 386 ? -30.209 50.226 1.620 1.00 39.30 386 MET A C 1
ATOM 3196 O O . MET A 1 386 ? -30.596 50.850 2.622 1.00 41.05 386 MET A O 1
ATOM 3201 N N . GLY A 1 387 ? -30.982 49.987 0.560 1.00 38.70 387 GLY A N 1
ATOM 3202 C CA . GLY A 1 387 ? -32.369 50.421 0.504 1.00 35.84 387 GLY A CA 1
ATOM 3203 C C . GLY A 1 387 ? -33.234 49.741 1.556 1.00 40.08 387 GLY A C 1
ATOM 3204 O O . GLY A 1 387 ? -34.307 50.234 1.896 1.00 42.98 387 GLY A O 1
ATOM 3205 N N . HIS A 1 388 ? -32.778 48.606 2.084 1.00 47.42 388 HIS A N 1
ATOM 3206 C CA . HIS A 1 388 ? -33.542 47.888 3.109 1.00 45.84 388 HIS A CA 1
ATOM 3207 C C . HIS A 1 388 ? -33.757 48.758 4.349 1.00 44.99 388 HIS A C 1
ATOM 3208 O O . HIS A 1 388 ? -34.784 48.638 5.021 1.00 42.12 388 HIS A O 1
ATOM 3215 N N . ALA A 1 389 ? -32.792 49.631 4.634 1.00 40.85 389 ALA A N 1
ATOM 3216 C CA . ALA A 1 389 ? -32.834 50.503 5.813 1.00 40.95 389 ALA A CA 1
ATOM 3217 C C . ALA A 1 389 ? -33.618 51.813 5.680 1.00 38.85 389 ALA A C 1
ATOM 3218 O O . ALA A 1 389 ? -33.891 52.459 6.687 1.00 42.30 389 ALA A O 1
ATOM 3220 N N . LEU A 1 390 ? -33.968 52.201 4.459 1.00 40.56 390 LEU A N 1
ATOM 3221 C CA . LEU A 1 390 ? -34.655 53.468 4.225 1.00 38.61 390 LEU A CA 1
ATOM 3222 C C . LEU A 1 390 ? -36.155 53.426 4.434 1.00 38.00 390 LEU A C 1
ATOM 3223 O O . LEU A 1 390 ? -36.817 52.507 4.017 1.00 36.50 390 LEU A O 1
ATOM 3228 N N . PRO A 1 391 ? -36.710 54.434 5.112 1.00 40.80 391 PRO A N 1
ATOM 3229 C CA . PRO A 1 391 ? -38.155 54.486 5.348 1.00 39.36 391 PRO A CA 1
ATOM 3230 C C . PRO A 1 391 ? -38.891 54.518 3.995 1.00 38.36 391 PRO A C 1
ATOM 3231 O O . PRO A 1 391 ? -38.416 55.130 3.045 1.00 39.08 391 PRO A O 1
ATOM 3235 N N . LYS A 1 392 ? -40.039 53.866 3.907 1.00 41.54 392 LYS A N 1
ATOM 3236 C CA . LYS A 1 392 ? -40.795 53.843 2.651 1.00 41.16 392 LYS A CA 1
ATOM 3237 C C . LYS A 1 392 ? -41.030 55.216 2.010 1.00 41.85 392 LYS A C 1
ATOM 3238 O O . LYS A 1 392 ? -40.980 55.357 0.783 1.00 46.02 392 LYS A O 1
ATOM 3244 N N . GLU A 1 393 ? -41.276 56.217 2.851 1.00 44.22 393 GLU A N 1
ATOM 3245 C CA . GLU A 1 393 ? -41.548 57.577 2.389 1.00 42.64 393 GLU A CA 1
ATOM 3246 C C . GLU A 1 393 ? -40.334 58.222 1.750 1.00 43.06 393 GLU A C 1
ATOM 3247 O O . GLU A 1 393 ? -40.456 58.951 0.767 1.00 38.47 393 GLU A O 1
ATOM 3253 N N . LEU A 1 394 ? -39.162 57.976 2.330 1.00 40.75 394 LEU A N 1
ATOM 3254 C CA . LEU A 1 394 ? -37.921 58.516 1.792 1.00 35.61 394 LEU A CA 1
ATOM 3255 C C . LEU A 1 394 ? -37.545 57.791 0.478 1.00 39.88 394 LEU A C 1
ATOM 3256 O O . LEU A 1 394 ? -37.056 58.417 -0.467 1.00 44.69 394 LEU A O 1
ATOM 3261 N N . LEU A 1 395 ? -37.771 56.477 0.414 1.00 42.70 395 LEU A N 1
ATOM 3262 C CA . LEU A 1 395 ? -37.444 55.718 -0.806 1.00 41.84 395 LEU A CA 1
ATOM 3263 C C . LEU A 1 395 ? -38.406 56.154 -1.927 1.00 42.25 395 LEU A C 1
ATOM 3264 O O . LEU A 1 395 ? -38.018 56.336 -3.082 1.00 35.65 395 LEU A O 1
ATOM 3269 N N . ASP A 1 396 ? -39.664 56.353 -1.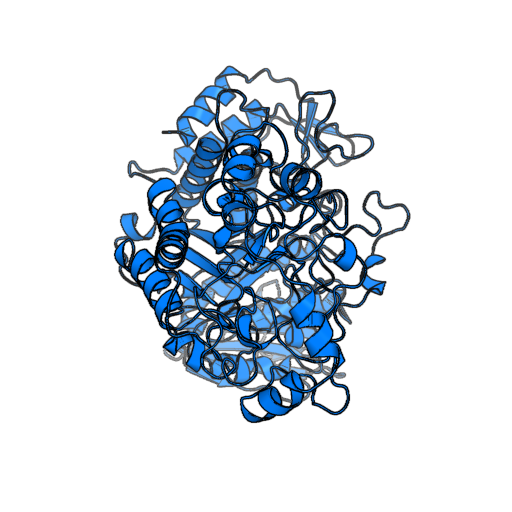573 1.00 38.84 396 ASP A N 1
ATOM 3270 C CA . ASP A 1 396 ? -40.656 56.777 -2.548 1.00 40.21 396 ASP A CA 1
ATOM 3271 C C . ASP A 1 396 ? -40.289 58.149 -3.127 1.00 41.87 396 ASP A C 1
ATOM 3272 O O . ASP A 1 396 ? -40.391 58.375 -4.340 1.00 47.37 396 ASP A O 1
ATOM 3277 N N . LEU A 1 397 ? -39.891 59.072 -2.262 1.00 31.69 397 LEU A N 1
ATOM 3278 C CA . LEU A 1 397 ? -39.501 60.389 -2.727 1.00 31.12 397 LEU A CA 1
ATOM 3279 C C . LEU A 1 397 ? -38.312 60.291 -3.677 1.00 37.26 397 LEU A C 1
ATOM 3280 O O . LEU A 1 397 ? -38.295 60.933 -4.739 1.00 38.83 397 LEU A O 1
ATOM 3285 N N . ILE A 1 398 ? -37.309 59.489 -3.297 1.00 40.98 398 ILE A N 1
ATOM 3286 C CA . ILE A 1 398 ? -36.100 59.316 -4.123 1.00 40.29 398 ILE A CA 1
ATOM 3287 C C . ILE A 1 398 ? -36.419 58.821 -5.525 1.00 39.03 398 ILE A C 1
ATOM 3288 O O . ILE A 1 398 ? -35.859 59.319 -6.507 1.00 37.71 398 ILE A O 1
ATOM 3293 N N . ILE A 1 399 ? -37.329 57.857 -5.615 1.00 36.22 399 ILE A N 1
ATOM 3294 C CA . ILE A 1 399 ? -37.687 57.279 -6.911 1.00 42.53 399 ILE A CA 1
ATOM 3295 C C . ILE A 1 399 ? -38.603 58.212 -7.705 1.00 44.75 399 ILE A C 1
ATOM 3296 O O . ILE A 1 399 ? -38.488 58.318 -8.929 1.00 44.26 399 ILE A O 1
ATOM 3301 N N . LYS A 1 400 ? -39.498 58.898 -7.001 1.00 43.01 400 LYS A N 1
ATOM 3302 C CA . LYS A 1 400 ? -40.389 59.835 -7.653 1.00 41.38 400 LYS A CA 1
ATOM 3303 C C . LYS A 1 400 ? -39.571 60.904 -8.367 1.00 43.49 400 LYS A C 1
ATOM 3304 O O . LYS A 1 400 ? -39.819 61.199 -9.530 1.00 47.71 400 LYS A O 1
ATOM 3310 N N . ASN A 1 401 ? -38.590 61.477 -7.674 1.00 41.94 401 ASN A N 1
ATOM 3311 C CA . ASN A 1 401 ? -37.765 62.519 -8.273 1.00 42.28 401 ASN A CA 1
ATOM 3312 C C . ASN A 1 401 ? -36.999 62.128 -9.527 1.00 42.97 401 ASN A C 1
ATOM 3313 O O . ASN A 1 401 ? -36.889 62.941 -10.444 1.00 41.50 401 ASN A O 1
ATOM 3318 N N . VAL A 1 402 ? -36.464 60.904 -9.582 1.00 47.03 402 VAL A N 1
ATOM 3319 C CA . VAL A 1 402 ? -35.721 60.478 -10.769 1.00 44.40 402 VAL A CA 1
ATOM 3320 C C . VAL A 1 402 ? -36.693 60.175 -11.905 1.00 47.00 402 VAL A C 1
ATOM 3321 O O . VAL A 1 402 ? -36.464 60.586 -13.041 1.00 43.32 402 VAL A O 1
ATOM 3325 N N . LYS A 1 403 ? -37.775 59.463 -11.586 1.00 41.90 403 LYS A N 1
ATOM 3326 C CA . LYS A 1 403 ? -38.785 59.105 -12.572 1.00 45.33 403 LYS A CA 1
ATOM 3327 C C . LYS A 1 403 ? -39.502 60.353 -13.111 1.00 49.30 403 LYS A C 1
ATOM 3328 O O . LYS A 1 403 ? -39.961 60.386 -14.256 1.00 50.30 403 LYS A O 1
ATOM 3334 N N . GLU A 1 404 ? -39.582 61.380 -12.275 1.00 50.19 404 GLU A N 1
ATOM 3335 C CA . GLU A 1 404 ? -40.222 62.636 -12.629 1.00 50.54 404 GLU A CA 1
ATOM 3336 C C . GLU A 1 404 ? -39.453 63.277 -13.773 1.00 45.12 404 GLU A C 1
ATOM 3337 O O . GLU A 1 404 ? -40.031 63.777 -14.736 1.00 51.72 404 GLU A O 1
ATOM 3343 N N . TYR A 1 405 ? -38.134 63.230 -13.676 1.00 45.23 405 TYR A N 1
ATOM 3344 C CA . TYR A 1 405 ? -37.276 63.820 -14.691 1.00 44.73 405 TYR A CA 1
ATOM 3345 C C . TYR A 1 405 ? -37.136 62.937 -15.929 1.00 44.56 405 TYR A C 1
ATOM 3346 O O . TYR A 1 405 ? -37.079 63.417 -17.060 1.00 46.93 405 TYR A O 1
ATOM 3355 N N . ASP A 1 406 ? -37.094 61.631 -15.710 1.00 43.36 406 ASP A N 1
ATOM 3356 C CA . ASP A 1 406 ? -36.921 60.687 -16.801 1.00 35.50 406 ASP A CA 1
ATOM 3357 C C . ASP A 1 406 ? -37.636 59.397 -16.449 1.00 37.60 406 ASP A C 1
ATOM 3358 O O . ASP A 1 406 ? -37.115 58.581 -15.706 1.00 46.80 406 ASP A O 1
ATOM 3363 N N . PRO A 1 407 ? -38.849 59.197 -16.980 1.00 45.28 407 PRO A N 1
ATOM 3364 C CA . PRO A 1 407 ? -39.634 57.987 -16.701 1.00 41.84 407 PRO A CA 1
ATOM 3365 C C . PRO A 1 407 ? -39.043 56.688 -17.267 1.00 44.25 407 PRO A C 1
ATOM 3366 O O . PRO A 1 407 ? -39.537 55.599 -16.972 1.00 36.06 407 PRO A O 1
ATOM 3370 N N . ALA A 1 408 ? -38.006 56.805 -18.095 1.00 39.30 408 ALA A N 1
ATOM 3371 C CA . ALA A 1 408 ? -37.349 55.617 -18.643 1.00 38.44 408 ALA A CA 1
ATOM 3372 C C . ALA A 1 408 ? -36.159 55.173 -17.769 1.00 42.49 408 ALA A C 1
ATOM 3373 O O . ALA A 1 408 ? -35.552 54.126 -18.034 1.00 37.52 408 ALA A O 1
ATOM 3375 N N . PHE A 1 409 ? -35.847 55.979 -16.742 1.00 41.78 409 PHE A N 1
ATOM 3376 C CA . PHE A 1 409 ? -34.742 55.734 -15.785 1.00 36.71 409 PHE A CA 1
ATOM 3377 C C . PHE A 1 409 ? -34.889 54.367 -15.097 1.00 35.49 409 PHE A C 1
ATOM 3378 O O . PHE A 1 409 ? -35.967 54.009 -14.609 1.00 35.22 409 PHE A O 1
ATOM 3386 N N . VAL A 1 410 ? -33.796 53.608 -15.069 1.00 32.65 410 VAL A N 1
ATOM 3387 C CA . VAL A 1 410 ? -33.796 52.275 -14.466 1.00 31.28 410 VAL A CA 1
ATOM 3388 C C . VAL A 1 410 ? -33.230 52.277 -13.042 1.00 31.85 410 VAL A C 1
ATOM 3389 O O . VAL A 1 410 ? -32.076 52.658 -12.816 1.00 30.96 410 VAL A O 1
ATOM 3393 N N . MET A 1 411 ? -34.051 51.873 -12.084 1.00 33.33 411 MET A N 1
ATOM 3394 C CA . MET A 1 411 ? -33.619 51.783 -10.691 1.00 30.63 411 MET A CA 1
ATOM 3395 C C . MET A 1 411 ? -33.265 50.316 -10.369 1.00 30.99 411 MET A C 1
ATOM 3396 O O . MET A 1 411 ? -34.102 49.417 -10.510 1.00 29.00 411 MET A O 1
ATOM 3401 N N . ILE A 1 412 ? -32.025 50.084 -9.946 1.00 37.41 412 ILE A N 1
ATOM 3402 C CA . ILE A 1 412 ? -31.577 48.727 -9.601 1.00 35.53 412 ILE A CA 1
ATOM 3403 C C . ILE A 1 412 ? -31.476 48.574 -8.080 1.00 39.58 412 ILE A C 1
ATOM 3404 O O . ILE A 1 412 ? -30.779 49.349 -7.393 1.00 35.85 412 ILE A O 1
ATOM 3409 N N . ALA A 1 413 ? -32.191 47.584 -7.554 1.00 34.90 413 ALA A N 1
ATOM 3410 C CA . ALA A 1 413 ? -32.154 47.297 -6.129 1.00 33.89 413 ALA A CA 1
ATOM 3411 C C . ALA A 1 413 ? -30.947 46.406 -5.776 1.00 40.79 413 ALA A C 1
ATOM 3412 O O . ALA A 1 413 ? -30.633 45.449 -6.488 1.00 41.00 413 ALA A O 1
ATOM 3414 N N . GLU A 1 414 ? -30.276 46.729 -4.677 1.00 38.19 414 GLU A N 1
ATOM 3415 C CA . GLU A 1 414 ? -29.157 45.928 -4.209 1.00 37.01 414 GLU A CA 1
ATOM 3416 C C . GLU A 1 414 ? -29.873 44.849 -3.400 1.00 39.87 414 GLU A C 1
ATOM 3417 O O . GLU A 1 414 ? -29.893 44.897 -2.173 1.00 50.19 414 GLU A O 1
ATOM 3423 N N . GLU A 1 415 ? -30.498 43.909 -4.090 1.00 39.52 415 GLU A N 1
ATOM 3424 C CA . GLU A 1 415 ? -31.260 42.834 -3.454 1.00 33.21 415 GLU A CA 1
ATOM 3425 C C . GLU A 1 415 ? -30.648 41.526 -3.905 1.00 36.40 415 GLU A C 1
ATOM 3426 O O . GLU A 1 415 ? -30.751 41.170 -5.081 1.00 35.19 415 GLU A O 1
ATOM 3432 N N . LEU A 1 416 ? -30.006 40.805 -2.987 1.00 35.17 416 LEU A N 1
ATOM 3433 C CA . LEU A 1 416 ? -29.365 39.540 -3.349 1.00 36.82 416 LEU A CA 1
ATOM 3434 C C . LEU A 1 416 ? -30.310 38.359 -3.310 1.00 34.55 416 LEU A C 1
ATOM 3435 O O . LEU A 1 416 ? -30.042 37.335 -3.932 1.00 35.24 416 LEU A O 1
ATOM 3440 N N . ASP A 1 417 ? -31.408 38.503 -2.571 1.00 34.71 417 ASP A N 1
ATOM 3441 C CA . ASP A 1 417 ? -32.372 37.416 -2.436 1.00 35.02 417 ASP A CA 1
ATOM 3442 C C . ASP A 1 417 ? -33.364 37.442 -3.598 1.00 41.77 417 ASP A C 1
ATOM 3443 O O . ASP A 1 417 ? -34.239 38.321 -3.680 1.00 39.55 417 ASP A O 1
ATOM 3448 N N . MET A 1 418 ? -33.225 36.467 -4.497 1.00 40.89 418 MET A N 1
ATOM 3449 C CA . MET A 1 418 ? -34.086 36.414 -5.669 1.00 42.05 418 MET A CA 1
ATOM 3450 C C . MET A 1 418 ? -35.545 36.142 -5.365 1.00 43.23 418 MET A C 1
ATOM 3451 O O . MET A 1 418 ? -36.387 36.208 -6.257 1.00 49.00 418 MET A O 1
ATOM 3456 N N . GLU A 1 419 ? -35.833 35.864 -4.093 1.00 42.86 419 GLU A N 1
ATOM 3457 C CA . GLU A 1 419 ? -37.196 35.651 -3.635 1.00 38.13 419 GLU A CA 1
ATOM 3458 C C . GLU A 1 419 ? -37.792 37.006 -3.236 1.00 38.87 419 GLU A C 1
ATOM 3459 O O . GLU A 1 419 ? -39.002 37.133 -3.078 1.00 40.63 419 GLU A O 1
ATOM 3465 N N . LYS A 1 420 ? -36.950 38.024 -3.063 1.00 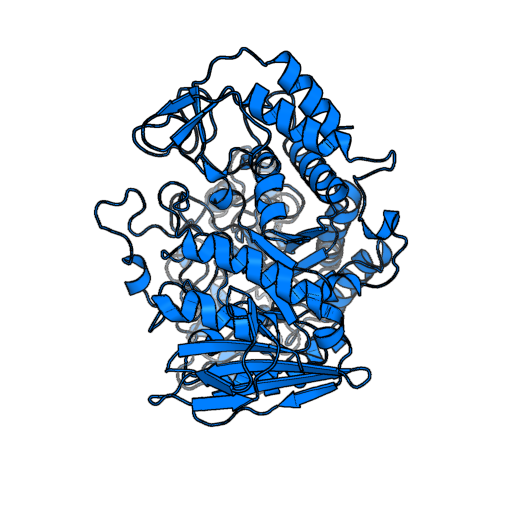34.15 420 LYS A N 1
ATOM 3466 C CA . LYS A 1 420 ? -37.483 39.331 -2.711 1.00 36.36 420 LYS A CA 1
ATOM 3467 C C . LYS A 1 420 ? -37.799 40.210 -3.926 1.00 39.61 420 LYS A C 1
ATOM 3468 O O . LYS A 1 420 ? -37.868 41.434 -3.814 1.00 39.77 420 LYS A O 1
ATOM 3474 N N . ASP A 1 421 ? -38.007 39.581 -5.082 1.00 41.66 421 ASP A N 1
ATOM 3475 C CA . ASP A 1 421 ? -38.310 40.316 -6.304 1.00 44.06 421 ASP A CA 1
ATOM 3476 C C . ASP A 1 421 ? -39.677 41.015 -6.183 1.00 44.64 421 ASP A C 1
ATOM 3477 O O . ASP A 1 421 ? -39.809 42.210 -6.484 1.00 40.32 421 ASP A O 1
ATOM 3482 N N . LYS A 1 422 ? -40.684 40.282 -5.724 1.00 39.04 422 LYS A N 1
ATOM 3483 C CA . LYS A 1 422 ? -42.014 40.857 -5.562 1.00 38.04 422 LYS A CA 1
ATOM 3484 C C . LYS A 1 422 ? -41.974 42.101 -4.673 1.00 36.74 422 LYS A C 1
ATOM 3485 O O . LYS A 1 422 ? -42.576 43.121 -4.996 1.00 41.94 422 LYS A O 1
ATOM 3491 N N . ALA A 1 423 ? -41.258 42.023 -3.554 1.00 34.80 423 ALA A N 1
ATOM 3492 C CA . ALA A 1 423 ? -41.165 43.164 -2.657 1.00 33.93 423 ALA A CA 1
ATOM 3493 C C . ALA A 1 423 ? -40.403 44.327 -3.306 1.00 35.93 423 ALA A C 1
ATOM 3494 O O . ALA A 1 423 ? -40.757 45.487 -3.108 1.00 38.86 423 ALA A O 1
ATOM 3496 N N . SER A 1 424 ? -39.368 44.016 -4.086 1.00 34.21 424 SER A N 1
ATOM 3497 C CA . SER A 1 424 ? -38.572 45.058 -4.734 1.00 33.03 424 SER A CA 1
ATOM 3498 C C . SER A 1 424 ? -39.414 45.775 -5.778 1.00 39.16 424 SER A C 1
ATOM 3499 O O . SER A 1 424 ? -39.327 46.995 -5.931 1.00 38.74 424 SER A O 1
ATOM 3502 N N . LYS A 1 425 ? -40.239 45.010 -6.486 1.00 41.65 425 LYS A N 1
ATOM 3503 C CA . LYS A 1 425 ? -41.123 45.581 -7.494 1.00 38.44 425 LYS A CA 1
ATOM 3504 C C . LYS A 1 425 ? -42.125 46.486 -6.796 1.00 37.93 425 LYS A C 1
ATOM 3505 O O . LYS A 1 425 ? -42.428 47.581 -7.267 1.00 43.07 425 LYS A O 1
ATOM 3511 N N . GLU A 1 426 ? -42.638 46.014 -5.665 1.00 40.20 426 GLU A N 1
ATOM 3512 C CA . GLU A 1 426 ? -43.597 46.784 -4.883 1.00 37.83 426 GLU A CA 1
ATOM 3513 C C . GLU A 1 426 ? -42.949 48.032 -4.296 1.00 35.84 426 GLU A C 1
ATOM 3514 O O . GLU A 1 426 ? -43.637 48.997 -3.997 1.00 36.23 426 GLU A O 1
ATOM 3520 N N . ALA A 1 427 ? -41.632 48.020 -4.143 1.00 39.45 427 ALA A N 1
ATOM 3521 C CA . ALA A 1 427 ? -40.929 49.174 -3.606 1.00 37.70 427 ALA A CA 1
ATOM 3522 C C . ALA A 1 427 ? -40.686 50.243 -4.675 1.00 38.59 427 ALA A C 1
ATOM 3523 O O . ALA A 1 427 ? -40.348 51.378 -4.346 1.00 40.86 427 ALA A O 1
ATOM 3525 N N . GLY A 1 428 ? -40.844 49.883 -5.945 1.00 39.63 428 GLY A N 1
ATOM 3526 C CA . GLY A 1 428 ? -40.617 50.839 -7.020 1.00 36.57 428 GLY A CA 1
ATOM 3527 C C . GLY A 1 428 ? -39.381 50.581 -7.881 1.00 37.13 428 GLY A C 1
ATOM 3528 O O . GLY A 1 428 ? -39.071 51.386 -8.757 1.00 30.02 428 GLY A O 1
ATOM 3529 N N . TYR A 1 429 ? -38.675 49.474 -7.643 1.00 36.30 429 TYR A N 1
ATOM 3530 C CA . TYR A 1 429 ? -37.475 49.144 -8.410 1.00 35.59 429 TYR A CA 1
ATOM 3531 C C . TYR A 1 429 ? -37.819 48.483 -9.742 1.00 39.72 429 TYR A C 1
ATOM 3532 O O . TYR A 1 429 ? -38.907 47.936 -9.914 1.00 43.91 429 TYR A O 1
ATOM 3541 N N . ASP A 1 430 ? -36.874 48.524 -10.672 1.00 38.03 430 ASP A N 1
ATOM 3542 C CA . ASP A 1 430 ? -37.068 47.946 -11.994 1.00 34.72 430 ASP A CA 1
ATOM 3543 C C . ASP A 1 430 ? -36.219 46.710 -12.261 1.00 37.06 430 ASP A C 1
ATOM 3544 O O . ASP A 1 430 ? -36.477 45.978 -13.209 1.00 38.27 430 ASP A O 1
ATOM 3549 N N . VAL A 1 431 ? -35.191 46.499 -11.444 1.00 37.81 431 VAL A N 1
ATOM 3550 C CA . VAL A 1 431 ? -34.271 45.374 -11.633 1.00 37.27 431 VAL A CA 1
ATOM 3551 C C . VAL A 1 431 ? -33.750 44.921 -10.268 1.00 40.58 431 VAL A C 1
ATOM 3552 O O . VAL A 1 431 ? -33.746 45.715 -9.331 1.00 45.55 431 VAL A O 1
ATOM 3556 N N . ILE A 1 432 ? -33.355 43.653 -10.130 1.00 40.18 432 ILE A N 1
ATOM 3557 C CA . ILE A 1 432 ? -32.744 43.219 -8.873 1.00 40.67 432 ILE A CA 1
ATOM 3558 C C . ILE A 1 432 ? -31.360 42.648 -9.171 1.00 38.03 432 ILE A C 1
ATOM 3559 O O . ILE A 1 432 ? -31.108 42.104 -10.240 1.00 34.98 432 ILE A O 1
ATOM 3564 N N . LEU A 1 433 ? -30.463 42.814 -8.214 1.00 32.05 433 LEU A N 1
ATOM 3565 C CA . LEU A 1 433 ? -29.108 42.310 -8.314 1.00 34.43 433 LEU A CA 1
ATOM 3566 C C . LEU A 1 433 ? -29.095 40.758 -8.363 1.00 31.15 433 LEU A C 1
ATOM 3567 O O . LEU A 1 433 ? -28.466 40.170 -9.250 1.00 30.97 433 LEU A O 1
ATOM 3572 N N . GLY A 1 434 ? -29.808 40.117 -7.435 1.00 27.55 434 GLY A N 1
ATOM 3573 C CA . GLY A 1 434 ? -29.873 38.653 -7.357 1.00 26.86 434 GLY A CA 1
ATOM 3574 C C . GLY A 1 434 ? -28.573 37.978 -6.910 1.00 36.13 434 GLY A C 1
ATOM 3575 O O . GLY A 1 434 ? -27.621 38.655 -6.546 1.00 33.29 434 GLY A O 1
ATOM 3576 N N . SER A 1 435 ? -28.507 36.648 -6.936 1.00 37.30 435 SER A N 1
ATOM 3577 C CA . SER A 1 435 ? -27.275 35.978 -6.519 1.00 38.61 435 SER A CA 1
ATOM 3578 C C . SER A 1 435 ? -26.906 34.823 -7.410 1.00 38.76 435 SER A C 1
ATOM 3579 O O . SER A 1 435 ? -26.284 33.859 -6.953 1.00 39.71 435 SER A O 1
ATOM 3582 N N . SER A 1 436 ? -27.257 34.929 -8.687 1.00 36.10 436 SER A N 1
ATOM 3583 C CA . SER A 1 436 ? -26.990 33.832 -9.611 1.00 31.31 436 SER A CA 1
ATOM 3584 C C . SER A 1 436 ? -25.568 33.304 -9.582 1.00 28.18 436 SER A C 1
ATOM 3585 O O . SER A 1 436 ? -25.345 32.098 -9.790 1.00 30.74 436 SER A O 1
ATOM 3588 N N . TRP A 1 437 ? -24.602 34.186 -9.316 1.00 29.08 437 TRP A N 1
ATOM 3589 C CA . TRP A 1 437 ? -23.191 33.778 -9.332 1.00 29.33 437 TRP A CA 1
ATOM 3590 C C . TRP A 1 437 ? -22.890 32.666 -8.340 1.00 34.12 437 TRP A C 1
ATOM 3591 O O . TRP A 1 437 ? -21.924 31.920 -8.510 1.00 33.72 437 TRP A O 1
ATOM 3602 N N . TYR A 1 438 ? -23.706 32.569 -7.303 1.00 34.35 438 TYR A N 1
ATOM 3603 C CA . TYR A 1 438 ? -23.492 31.545 -6.288 1.00 35.88 438 TYR A CA 1
ATOM 3604 C C . TYR A 1 438 ? -23.811 30.146 -6.836 1.00 35.81 438 TYR A C 1
ATOM 3605 O O . TYR A 1 438 ? -23.081 29.214 -6.601 1.00 37.02 438 TYR A O 1
ATOM 3614 N N . PHE A 1 439 ? -24.908 30.018 -7.581 1.00 43.38 439 PHE A N 1
ATOM 3615 C CA . PHE A 1 439 ? -25.286 28.739 -8.181 1.00 33.73 439 PHE A CA 1
ATOM 3616 C C . PHE A 1 439 ? -24.483 28.455 -9.446 1.00 35.60 439 PHE A C 1
ATOM 3617 O O . PHE A 1 439 ? -24.088 27.312 -9.706 1.00 38.82 439 PHE A O 1
ATOM 3625 N N . ALA A 1 440 ? -24.246 29.496 -10.248 1.00 34.47 440 ALA A N 1
ATOM 3626 C CA . ALA A 1 440 ? -23.519 29.322 -11.504 1.00 31.54 440 ALA A CA 1
ATOM 3627 C C . ALA A 1 440 ? -22.139 28.760 -11.285 1.00 30.52 440 ALA A C 1
ATOM 3628 O O . ALA A 1 440 ? -21.636 28.076 -12.145 1.00 32.18 440 ALA A O 1
ATOM 3630 N N . GLY A 1 441 ? -21.534 29.037 -10.134 1.00 28.07 441 GLY A N 1
ATOM 3631 C CA . GLY A 1 441 ? -20.205 28.525 -9.873 1.00 30.10 441 GLY A CA 1
ATOM 3632 C C . GLY A 1 441 ? -20.143 27.130 -9.243 1.00 40.66 441 GLY A C 1
ATOM 3633 O O . GLY A 1 441 ? -19.053 26.604 -9.003 1.00 39.44 441 GLY A O 1
ATOM 3634 N N . ARG A 1 442 ? -21.296 26.524 -8.987 1.00 36.77 442 ARG A N 1
ATOM 3635 C CA . ARG A 1 442 ? -21.347 25.189 -8.374 1.00 35.84 442 ARG A CA 1
ATOM 3636 C C . ARG A 1 442 ? -22.108 24.184 -9.239 1.00 37.70 442 ARG A C 1
ATOM 3637 O O . ARG A 1 442 ? -23.334 24.301 -9.381 1.00 35.77 442 ARG A O 1
ATOM 3645 N N . VAL A 1 443 ? -21.399 23.197 -9.788 1.00 40.84 443 VAL A N 1
ATOM 3646 C CA . VAL A 1 443 ? -22.020 22.182 -10.645 1.00 41.26 443 VAL A CA 1
ATOM 3647 C C . VAL A 1 443 ? -23.204 21.523 -9.939 1.00 44.45 443 VAL A C 1
ATOM 3648 O O . VAL A 1 443 ? -24.193 21.183 -10.579 1.00 46.21 443 VAL A O 1
ATOM 3652 N N . GLU A 1 444 ? -23.104 21.367 -8.616 1.00 44.53 444 GLU A N 1
ATOM 3653 C CA . GLU A 1 444 ? -24.173 20.758 -7.824 1.00 42.86 444 GLU A CA 1
ATOM 3654 C C . GLU A 1 444 ? -25.309 21.750 -7.527 1.00 44.52 444 GLU A C 1
ATOM 3655 O O . GLU A 1 444 ? -26.330 21.373 -6.957 1.00 49.14 444 GLU A O 1
ATOM 3661 N N . GLU A 1 445 ? -25.139 23.016 -7.893 1.00 46.24 445 GLU A N 1
ATOM 3662 C CA . GLU A 1 445 ? -26.179 24.012 -7.624 1.00 40.70 445 GLU A CA 1
ATOM 3663 C C . GLU A 1 445 ? -26.707 24.693 -8.890 1.00 36.80 445 GLU A C 1
ATOM 3664 O O . GLU A 1 445 ? -27.814 25.229 -8.889 1.00 35.54 445 GLU A O 1
ATOM 3670 N N . ILE A 1 446 ? -25.928 24.675 -9.966 1.00 32.62 446 ILE A N 1
ATOM 3671 C CA . ILE A 1 446 ? -26.352 25.359 -11.182 1.00 35.94 446 ILE A CA 1
ATOM 3672 C C . ILE A 1 446 ? -27.737 24.970 -11.751 1.00 36.67 446 ILE A C 1
ATOM 3673 O O . ILE A 1 446 ? -28.457 25.824 -12.256 1.00 34.18 446 ILE A O 1
ATOM 3678 N N . GLY A 1 447 ? -28.132 23.706 -11.634 1.00 36.08 447 GLY A N 1
ATOM 3679 C CA . GLY A 1 447 ? -29.427 23.299 -12.154 1.00 30.50 447 GLY A CA 1
ATOM 3680 C C . GLY A 1 447 ? -30.647 23.956 -11.511 1.00 32.78 447 GLY A C 1
ATOM 3681 O O . GLY A 1 447 ? -31.754 23.878 -12.039 1.00 31.58 447 GLY A O 1
ATOM 3682 N N . LYS A 1 448 ? -30.468 24.598 -10.365 1.00 33.62 448 LYS A N 1
ATOM 3683 C CA . LYS A 1 448 ? -31.591 25.269 -9.703 1.00 36.07 448 LYS A CA 1
ATOM 3684 C C . LYS A 1 448 ? -31.909 26.600 -10.351 1.00 37.01 448 LYS A C 1
ATOM 3685 O O . LYS A 1 448 ? -33.015 27.126 -10.179 1.00 42.79 448 LYS A O 1
ATOM 3691 N N . LEU A 1 449 ? -30.946 27.147 -11.095 1.00 37.85 449 LEU A N 1
ATOM 3692 C CA . LEU A 1 449 ? -31.134 28.453 -11.729 1.00 33.42 449 LEU A CA 1
ATOM 3693 C C . LEU A 1 449 ? -32.333 28.591 -12.656 1.00 34.65 449 LEU A C 1
ATOM 3694 O O . LEU A 1 449 ? -33.070 29.578 -12.566 1.00 39.53 449 LEU A O 1
ATOM 3699 N N . PRO A 1 450 ? -32.573 27.600 -13.544 1.00 32.84 450 PRO A N 1
ATOM 3700 C CA . PRO A 1 450 ? -33.711 27.699 -14.452 1.00 33.00 450 PRO A CA 1
ATOM 3701 C C . PRO A 1 450 ? -35.065 28.024 -13.805 1.00 36.16 450 PRO A C 1
ATOM 3702 O O . PRO A 1 450 ? -35.746 28.952 -14.252 1.00 32.14 450 PRO A O 1
ATOM 3706 N N . ASP A 1 451 ? -35.461 27.280 -12.770 1.00 33.12 451 ASP A N 1
ATOM 3707 C CA . ASP A 1 451 ? -36.727 27.575 -12.089 1.00 35.63 451 ASP A CA 1
ATOM 3708 C C . ASP A 1 451 ? -36.684 28.916 -11.343 1.00 37.16 451 ASP A C 1
ATOM 3709 O O . ASP A 1 451 ? -37.675 29.658 -11.297 1.00 41.68 451 ASP A O 1
ATOM 3714 N N . ILE A 1 452 ? -35.536 29.212 -10.742 1.00 36.42 452 ILE A N 1
ATOM 3715 C CA . ILE A 1 452 ? -35.365 30.444 -9.984 1.00 32.91 452 ILE A CA 1
ATOM 3716 C C . ILE A 1 452 ? -35.591 31.664 -10.875 1.00 32.68 452 ILE A C 1
ATOM 3717 O O . ILE A 1 452 ? -36.320 32.585 -10.498 1.00 34.14 452 ILE A O 1
ATOM 3722 N N . ALA A 1 453 ? -34.975 31.665 -12.051 1.00 30.21 453 ALA A N 1
ATOM 3723 C CA . ALA A 1 453 ? -35.124 32.778 -12.995 1.00 29.27 453 ALA A CA 1
ATOM 3724 C C . ALA A 1 453 ? -36.543 32.881 -13.522 1.00 30.55 453 ALA A C 1
ATOM 3725 O O . ALA A 1 453 ? -37.122 33.968 -13.609 1.00 37.82 453 ALA A O 1
ATOM 3727 N N . GLU A 1 454 ? -37.111 31.737 -13.874 1.00 35.30 454 GLU A N 1
ATOM 3728 C CA . GLU A 1 454 ? -38.452 31.721 -14.449 1.00 38.53 454 GLU A CA 1
ATOM 3729 C C . GLU A 1 454 ? -39.500 32.369 -13.558 1.00 39.18 454 GLU A C 1
ATOM 3730 O O . GLU A 1 454 ? -40.415 33.035 -14.042 1.00 43.58 454 GLU A O 1
ATOM 3736 N N . GLU A 1 455 ? -39.355 32.203 -12.250 1.00 41.53 455 GLU A N 1
ATOM 3737 C CA . GLU A 1 455 ? -40.325 32.756 -11.305 1.00 40.25 455 GLU A CA 1
ATOM 3738 C C . GLU A 1 455 ? -40.230 34.284 -11.047 1.00 41.44 455 GLU A C 1
ATOM 3739 O O . GLU A 1 455 ? -41.126 34.879 -10.444 1.00 44.41 455 GLU A O 1
ATOM 3745 N N . LEU A 1 456 ? -39.168 34.926 -11.517 1.00 39.11 456 LEU A N 1
ATOM 3746 C CA . LEU A 1 456 ? -38.997 36.359 -11.268 1.00 36.57 456 LEU A CA 1
ATOM 3747 C C . LEU A 1 456 ? -40.099 37.251 -11.821 1.00 33.82 456 LEU A C 1
ATOM 3748 O O . LEU A 1 456 ? -40.716 36.924 -12.828 1.00 38.16 456 LEU A O 1
ATOM 3753 N N . VAL A 1 457 ? -40.347 38.381 -11.160 1.00 36.10 457 VAL A N 1
ATOM 3754 C CA . VAL A 1 457 ? -41.345 39.350 -11.621 1.00 33.85 457 VAL A CA 1
ATOM 3755 C C . VAL A 1 457 ? -40.609 40.624 -12.074 1.00 32.70 457 VAL A C 1
ATOM 3756 O O . VAL A 1 457 ? -41.232 41.600 -12.486 1.00 40.20 457 VAL A O 1
ATOM 3760 N N . LEU A 1 458 ? -39.282 40.602 -11.974 1.00 30.78 458 LEU A N 1
ATOM 3761 C CA . LEU A 1 458 ? -38.423 41.711 -12.416 1.00 34.48 458 LEU A CA 1
ATOM 3762 C C . LEU A 1 458 ? -37.181 41.075 -13.012 1.00 31.34 458 LEU A C 1
ATOM 3763 O O . LEU A 1 458 ? -36.802 39.979 -12.618 1.00 33.17 458 LEU A O 1
ATOM 3768 N N . PRO A 1 459 ? -36.537 41.747 -13.980 1.00 33.36 459 PRO A N 1
ATOM 3769 C CA . PRO A 1 459 ? -35.328 41.159 -14.566 1.00 32.17 459 PRO A CA 1
ATOM 3770 C C . PRO A 1 459 ? -34.185 41.253 -13.545 1.00 32.66 459 PRO A C 1
ATOM 3771 O O . PRO A 1 459 ? -34.241 42.054 -12.608 1.00 30.99 459 PRO A O 1
ATOM 3775 N N . PHE A 1 460 ? -33.157 40.426 -13.706 1.00 30.00 460 PHE A N 1
ATOM 3776 C CA . PHE A 1 460 ? -32.036 40.449 -12.760 1.00 28.53 460 PHE A CA 1
ATOM 3777 C C . PHE A 1 460 ? -30.716 40.525 -13.513 1.00 24.19 460 PHE A C 1
ATOM 3778 O O . PHE A 1 460 ? -30.657 40.203 -14.695 1.00 25.81 460 PHE A O 1
ATOM 3786 N N . LEU A 1 461 ? -29.654 40.967 -12.847 1.00 23.21 461 LEU A N 1
ATOM 3787 C CA . LEU A 1 461 ? -28.352 40.999 -13.514 1.00 28.09 461 LEU A CA 1
ATOM 3788 C C . LEU A 1 461 ? -27.787 39.553 -13.448 1.00 30.92 461 LEU A C 1
ATOM 3789 O O . LEU A 1 461 ? -27.380 39.069 -12.383 1.00 30.35 461 LEU A O 1
ATOM 3794 N N . ALA A 1 462 ? -27.815 38.857 -14.587 1.00 31.32 462 ALA A N 1
ATOM 3795 C CA . ALA A 1 462 ? -27.308 37.479 -14.686 1.00 32.13 462 ALA A CA 1
ATOM 3796 C C . ALA A 1 462 ? -25.786 37.472 -14.669 1.00 29.21 462 ALA A C 1
ATOM 3797 O O . ALA A 1 462 ? -25.154 37.593 -15.704 1.00 29.24 462 ALA A O 1
ATOM 3799 N N . SER A 1 463 ? -25.213 37.305 -13.484 1.00 30.14 463 SER A N 1
ATOM 3800 C CA . SER A 1 463 ? -23.765 37.315 -13.326 1.00 29.05 463 SER A CA 1
ATOM 3801 C C . SER A 1 463 ? -23.184 35.948 -12.914 1.00 29.26 463 SER A C 1
ATOM 3802 O O . SER A 1 463 ? -23.903 35.117 -12.373 1.00 30.84 463 SER A O 1
ATOM 3805 N N . VAL A 1 464 ? -21.899 35.727 -13.182 1.00 25.98 464 VAL A N 1
ATOM 3806 C CA . VAL A 1 464 ? -21.231 34.505 -12.723 1.00 30.21 464 VAL A CA 1
ATOM 3807 C C . VAL A 1 464 ? -20.173 34.926 -11.680 1.00 33.23 464 VAL A C 1
ATOM 3808 O O . VAL A 1 464 ? -19.470 34.091 -11.096 1.00 33.52 464 VAL A O 1
ATOM 3812 N N . GLU A 1 465 ? -20.093 36.244 -11.459 1.00 29.40 465 GLU A N 1
ATOM 3813 C CA . GLU A 1 465 ? -19.192 36.874 -10.493 1.00 25.65 465 GLU A CA 1
ATOM 3814 C C . GLU A 1 465 ? -19.470 38.396 -10.416 1.00 33.65 465 GLU A C 1
ATOM 3815 O O . GLU A 1 465 ? -19.911 39.017 -11.386 1.00 33.19 465 GLU A O 1
ATOM 3821 N N . THR A 1 466 ? -19.231 38.988 -9.251 1.00 31.41 466 THR A N 1
ATOM 3822 C CA . THR A 1 466 ? -19.406 40.421 -9.100 1.00 32.18 466 THR A CA 1
ATOM 3823 C C . THR A 1 466 ? -18.197 40.962 -8.326 1.00 28.12 466 THR A C 1
ATOM 3824 O O . THR A 1 466 ? -17.337 40.199 -7.885 1.00 26.08 466 THR A O 1
ATOM 3828 N N . PRO A 1 467 ? -18.110 42.293 -8.156 1.00 30.44 467 PRO A N 1
ATOM 3829 C CA . PRO A 1 467 ? -16.969 42.858 -7.423 1.00 26.52 467 PRO A CA 1
ATOM 3830 C C . PRO A 1 467 ? -16.828 42.298 -6.002 1.00 28.34 467 PRO A C 1
ATOM 3831 O O . PRO A 1 467 ? -15.733 42.302 -5.450 1.00 24.70 467 PRO A O 1
ATOM 3835 N N . ASP A 1 468 ? -17.928 41.799 -5.434 1.00 26.33 468 ASP A N 1
ATOM 3836 C CA . ASP A 1 468 ? -17.926 41.274 -4.067 1.00 32.00 468 ASP A CA 1
ATOM 3837 C C . ASP A 1 468 ? -17.703 39.775 -3.862 1.00 35.48 468 ASP A C 1
ATOM 3838 O O . ASP A 1 468 ? -17.606 39.310 -2.728 1.00 36.96 468 ASP A O 1
ATOM 3843 N N . THR A 1 469 ? -17.611 39.024 -4.945 1.00 33.89 469 THR A N 1
ATOM 3844 C CA . THR A 1 469 ? -17.492 37.576 -4.858 1.00 29.81 469 THR A CA 1
ATOM 3845 C C . THR A 1 469 ? -16.205 37.048 -5.452 1.00 28.82 469 THR A C 1
ATOM 3846 O O . THR A 1 469 ? -15.415 37.786 -5.998 1.00 28.24 469 THR A O 1
ATOM 3850 N N . PRO A 1 470 ? -15.978 35.728 -5.349 1.00 32.42 470 PRO A N 1
ATOM 3851 C CA . PRO A 1 470 ? -14.747 35.231 -5.963 1.00 28.35 470 PRO A CA 1
ATOM 3852 C C . PRO A 1 470 ? -14.916 35.285 -7.495 1.00 31.05 470 PRO A C 1
ATOM 3853 O O . PRO A 1 470 ? -16.040 35.296 -8.010 1.00 29.39 470 PRO A O 1
ATOM 3857 N N . ARG A 1 471 ? -13.812 35.334 -8.211 1.00 22.93 471 ARG A N 1
ATOM 3858 C CA . ARG A 1 471 ? -13.836 35.355 -9.675 1.00 24.37 471 ARG A CA 1
ATOM 3859 C C . ARG A 1 471 ? -14.323 33.965 -10.162 1.00 29.66 471 ARG A C 1
ATOM 3860 O O . ARG A 1 471 ? -14.013 32.943 -9.536 1.00 30.45 471 ARG A O 1
ATOM 3868 N N . ILE A 1 472 ? -15.057 33.912 -11.272 1.00 30.68 472 ILE A N 1
ATOM 3869 C CA . ILE A 1 472 ? -15.537 32.619 -11.774 1.00 28.41 472 ILE A CA 1
ATOM 3870 C C . ILE A 1 472 ? -14.332 31.766 -12.150 1.00 28.98 472 ILE A C 1
ATOM 3871 O O . ILE A 1 472 ? -14.378 30.552 -12.032 1.00 27.71 472 ILE A O 1
ATOM 3876 N N . ALA A 1 473 ? -13.232 32.408 -12.554 1.00 27.17 473 ALA A N 1
ATOM 3877 C CA . ALA A 1 473 ? -12.017 31.682 -12.949 1.00 25.54 473 ALA A CA 1
ATOM 3878 C C . ALA A 1 473 ? -11.275 30.996 -11.804 1.00 25.02 473 ALA A C 1
ATOM 3879 O O . ALA A 1 473 ? -10.218 30.420 -12.024 1.00 25.03 473 ALA A O 1
ATOM 3881 N N . THR A 1 474 ? -11.801 31.091 -10.589 1.00 24.65 474 THR A N 1
ATOM 3882 C CA . THR A 1 474 ? -11.174 30.444 -9.445 1.00 28.35 474 THR A CA 1
ATOM 3883 C C . THR A 1 474 ? -12.115 29.424 -8.793 1.00 25.16 474 THR A C 1
ATOM 3884 O O . THR A 1 474 ? -11.782 28.841 -7.774 1.00 32.17 474 THR A O 1
ATOM 3888 N N . ARG A 1 475 ? -13.300 29.233 -9.361 1.00 28.49 475 ARG A N 1
ATOM 3889 C CA . ARG A 1 475 ? -14.239 28.252 -8.813 1.00 26.77 475 ARG A CA 1
ATOM 3890 C C . ARG A 1 475 ? -13.760 26.845 -9.249 1.00 34.42 475 ARG A C 1
ATOM 3891 O O . ARG A 1 475 ? -12.846 26.701 -10.077 1.00 28.68 475 ARG A O 1
ATOM 3899 N N . LYS A 1 476 ? -14.381 25.810 -8.699 1.00 31.58 476 LYS A N 1
ATOM 3900 C CA . LYS A 1 476 ? -13.992 24.441 -9.039 1.00 36.84 476 LYS A CA 1
ATOM 3901 C C . LYS A 1 476 ? -14.213 24.140 -10.543 1.00 38.46 476 LYS A C 1
ATOM 3902 O O . LYS A 1 476 ? -15.211 24.572 -11.114 1.00 31.67 476 LYS A O 1
ATOM 3908 N N . TYR A 1 477 ? -13.271 23.415 -11.167 1.00 28.86 477 TYR A N 1
ATOM 3909 C CA . TYR A 1 477 ? -13.333 23.071 -12.597 1.00 34.00 477 TYR A CA 1
ATOM 3910 C C . TYR A 1 477 ? -13.367 24.355 -13.425 1.00 31.09 477 TYR A C 1
ATOM 3911 O O . TYR A 1 477 ? -13.998 24.418 -14.490 1.00 32.26 477 TYR A O 1
ATOM 3920 N N . ALA A 1 478 ? -12.669 25.364 -12.931 1.00 36.07 478 ALA A N 1
ATOM 3921 C CA . ALA A 1 478 ? -12.624 26.683 -13.564 1.00 33.41 478 ALA A CA 1
ATOM 3922 C C . ALA A 1 478 ? -12.378 26.689 -15.060 1.00 31.21 478 ALA A C 1
ATOM 3923 O O . ALA A 1 478 ? -13.079 27.394 -15.797 1.00 30.74 478 ALA A O 1
ATOM 3925 N N . SER A 1 479 ? -11.388 25.914 -15.507 1.00 28.75 479 SER A N 1
ATOM 3926 C CA . SER A 1 479 ? -11.055 25.863 -16.927 1.00 31.87 479 SER A CA 1
ATOM 3927 C C . SER A 1 479 ? -12.275 25.551 -17.780 1.00 32.54 479 SER A C 1
ATOM 3928 O O . SER A 1 479 ? -12.319 25.926 -18.951 1.00 40.58 479 SER A O 1
ATOM 3931 N N . LYS A 1 480 ? -13.259 24.866 -17.195 1.00 31.32 480 LYS A N 1
ATOM 3932 C CA . LYS A 1 480 ? -14.487 24.533 -17.911 1.00 23.89 480 LYS A CA 1
ATOM 3933 C C . LYS A 1 480 ? -15.602 25.489 -17.501 1.00 30.71 480 LYS A C 1
ATOM 3934 O O . LYS A 1 480 ? -16.351 26.003 -18.337 1.00 36.67 480 LYS A O 1
ATOM 3940 N N . MET A 1 481 ? -15.705 25.743 -16.202 1.00 30.71 481 MET A N 1
ATOM 3941 C CA . MET A 1 481 ? -16.762 26.597 -15.699 1.00 25.98 481 MET A CA 1
ATOM 3942 C C . MET A 1 481 ? -16.715 28.080 -16.136 1.00 29.47 481 MET A C 1
ATOM 3943 O O . MET A 1 481 ? -17.756 28.742 -16.150 1.00 29.70 481 MET A O 1
ATOM 3948 N N . LYS A 1 482 ? -15.548 28.589 -16.529 1.00 21.68 482 LYS A N 1
ATOM 3949 C CA . LYS A 1 482 ? -15.424 29.991 -16.956 1.00 25.49 482 LYS A CA 1
ATOM 3950 C C . LYS A 1 482 ? -16.159 30.252 -18.264 1.00 27.94 482 LYS A C 1
ATOM 3951 O O . LYS A 1 482 ? -16.428 31.415 -18.620 1.00 30.07 482 LYS A O 1
ATOM 3957 N N . LYS A 1 483 ? -16.479 29.178 -18.989 1.00 29.02 483 LYS A N 1
ATOM 3958 C CA . LYS A 1 483 ? -17.293 29.285 -20.222 1.00 24.91 483 LYS A CA 1
ATOM 3959 C C . LYS A 1 483 ? -18.701 28.667 -20.013 1.00 23.95 483 LYS A C 1
ATOM 3960 O O . LYS A 1 483 ? -19.710 29.223 -20.449 1.00 24.07 483 LYS A O 1
ATOM 3966 N N . LEU A 1 484 ? -18.774 27.522 -19.331 1.00 24.62 484 LEU A N 1
ATOM 3967 C CA . LEU A 1 484 ? -20.067 26.869 -19.115 1.00 27.61 484 LEU A CA 1
ATOM 3968 C C . LEU A 1 484 ? -21.015 27.703 -18.248 1.00 28.21 484 LEU A C 1
ATOM 3969 O O . LEU A 1 484 ? -22.195 27.819 -18.558 1.00 28.37 484 LEU A O 1
ATOM 3974 N N . ALA A 1 485 ? -20.495 28.286 -17.167 1.00 31.27 485 ALA A N 1
ATOM 3975 C CA . ALA A 1 485 ? -21.312 29.081 -16.264 1.00 29.49 485 ALA A CA 1
ATOM 3976 C C . ALA A 1 485 ? -21.979 30.308 -16.928 1.00 27.95 485 ALA A C 1
ATOM 3977 O O . ALA A 1 485 ? -23.185 30.532 -16.760 1.00 25.44 485 ALA A O 1
ATOM 3979 N N . PRO A 1 486 ? -21.212 31.129 -17.671 1.00 25.30 486 PRO A N 1
ATOM 3980 C CA . PRO A 1 486 ? -21.875 32.282 -18.288 1.00 22.90 486 PRO A CA 1
ATOM 3981 C C . PRO A 1 486 ? -22.859 31.868 -19.394 1.00 26.27 486 PRO A C 1
ATOM 3982 O O . PRO A 1 486 ? -23.877 32.535 -19.611 1.00 30.71 486 PRO A O 1
ATOM 3986 N N . PHE A 1 487 ? -22.551 30.775 -20.095 1.00 27.68 487 PHE A N 1
ATOM 3987 C CA . PHE A 1 487 ? -23.439 30.275 -21.138 1.00 25.72 487 PHE A CA 1
ATOM 3988 C C . PHE A 1 487 ? -24.814 29.951 -20.547 1.00 25.08 487 PHE A C 1
ATOM 3989 O O . PHE A 1 487 ? -25.838 30.440 -21.025 1.00 22.51 487 PHE A O 1
ATOM 3997 N N . VAL A 1 488 ? -24.835 29.147 -19.492 1.00 25.68 488 VAL A N 1
ATOM 3998 C CA . VAL A 1 488 ? -26.085 28.747 -18.880 1.00 25.84 488 VAL A CA 1
ATOM 3999 C C . VAL A 1 488 ? -26.818 29.947 -18.302 1.00 33.81 488 VAL A C 1
ATOM 4000 O O . VAL A 1 488 ? -28.023 30.096 -18.476 1.00 28.74 488 VAL A O 1
ATOM 4004 N N . THR A 1 489 ? -26.057 30.822 -17.644 1.00 35.05 489 THR A N 1
ATOM 4005 C CA . THR A 1 489 ? -26.598 31.990 -16.981 1.00 29.05 489 THR A CA 1
ATOM 4006 C C . THR A 1 489 ? -27.101 33.101 -17.900 1.00 33.20 489 THR A C 1
ATOM 4007 O O . THR A 1 489 ? -28.203 33.600 -17.708 1.00 31.23 489 THR A O 1
ATOM 4011 N N . TYR A 1 490 ? -26.319 33.479 -18.906 1.00 26.32 490 TYR A N 1
ATOM 4012 C CA . TYR A 1 490 ? -26.734 34.556 -19.796 1.00 27.60 490 TYR A CA 1
ATOM 4013 C C . TYR A 1 490 ? -28.001 34.277 -20.613 1.00 34.19 490 TYR A C 1
ATOM 4014 O O . TYR A 1 490 ? -28.626 35.206 -21.146 1.00 36.24 490 TYR A O 1
ATOM 4023 N N . PHE A 1 491 ? -28.383 33.004 -20.724 1.00 32.62 491 PHE A N 1
ATOM 4024 C CA . PHE A 1 491 ? -29.569 32.645 -21.479 1.00 26.27 491 PHE A CA 1
ATOM 4025 C C . PHE A 1 491 ? -30.804 32.436 -20.612 1.00 33.83 491 PHE A C 1
ATOM 4026 O O . PHE A 1 491 ? -31.872 32.087 -21.142 1.00 33.03 491 PHE A O 1
ATOM 4034 N N . LEU A 1 492 ? -30.686 32.655 -19.298 1.00 30.24 492 LEU A N 1
ATOM 4035 C CA . LEU A 1 492 ? -31.827 32.432 -18.412 1.00 33.28 492 LEU A CA 1
ATOM 4036 C C . LEU A 1 492 ? -32.975 33.397 -18.677 1.00 31.08 492 LEU A C 1
ATOM 4037 O O . LEU A 1 492 ? -32.793 34.451 -19.270 1.00 32.00 492 LEU A O 1
ATOM 4042 N N . PRO A 1 493 ? -34.183 33.035 -18.240 1.00 31.60 493 PRO A N 1
ATOM 4043 C CA . PRO A 1 493 ? -35.347 33.910 -18.445 1.00 29.60 493 PRO A CA 1
ATOM 4044 C C . PRO A 1 493 ? -35.192 35.120 -17.543 1.00 34.55 493 PRO A C 1
ATOM 4045 O O . PRO A 1 493 ? -34.702 34.979 -16.428 1.00 35.97 493 PRO A O 1
ATOM 4049 N N . ASN A 1 494 ? -35.606 36.295 -18.023 1.00 35.18 494 ASN A N 1
ATOM 4050 C CA . ASN A 1 494 ? -35.540 37.513 -17.226 1.00 31.90 494 ASN A CA 1
ATOM 4051 C C . ASN A 1 494 ? -34.131 37.988 -16.970 1.00 33.49 494 ASN A C 1
ATOM 4052 O O . ASN A 1 494 ? -33.918 38.801 -16.084 1.00 39.51 494 ASN A O 1
ATOM 4057 N N . SER A 1 495 ? -33.189 37.487 -17.755 1.00 28.62 495 SER A N 1
ATOM 4058 C CA . SER A 1 495 ? -31.808 37.834 -17.583 1.00 33.31 495 SER A CA 1
ATOM 4059 C C . SER A 1 495 ? -31.334 39.090 -18.299 1.00 36.91 495 SER A C 1
ATOM 4060 O O . SER A 1 495 ? -31.845 39.459 -19.364 1.00 35.99 495 SER A O 1
ATOM 4063 N N . ILE A 1 496 ? -30.362 39.741 -17.667 1.00 34.46 496 ILE A N 1
ATOM 4064 C CA . ILE A 1 496 ? -29.681 40.904 -18.209 1.00 28.44 496 ILE A CA 1
ATOM 4065 C C . ILE A 1 496 ? -28.210 40.470 -18.063 1.00 31.12 496 ILE A C 1
ATOM 4066 O O . ILE A 1 496 ? -27.610 40.596 -16.982 1.00 34.55 496 ILE A O 1
ATOM 4071 N N . PRO A 1 497 ? -27.615 39.929 -19.140 1.00 33.80 497 PRO A N 1
ATOM 4072 C CA . PRO A 1 497 ? -26.212 39.496 -19.042 1.00 30.90 497 PRO A CA 1
ATOM 4073 C C . PRO A 1 497 ? -25.322 40.528 -18.361 1.00 29.93 497 PRO A C 1
ATOM 4074 O O . PRO A 1 497 ? -25.380 41.727 -18.683 1.00 30.57 497 PRO A O 1
ATOM 4078 N N . TYR A 1 498 ? -24.501 40.056 -17.427 1.00 25.02 498 TYR A N 1
ATOM 4079 C CA . TYR A 1 498 ? -23.587 40.932 -16.698 1.00 23.47 498 TYR A CA 1
ATOM 4080 C C . TYR A 1 498 ? -22.153 40.425 -16.867 1.00 23.86 498 TYR A C 1
ATOM 4081 O O . TYR A 1 498 ? -21.873 39.244 -16.626 1.00 27.55 498 TYR A O 1
ATOM 4090 N N . VAL A 1 499 ? -21.266 41.305 -17.315 1.00 22.44 499 VAL A N 1
ATOM 4091 C CA . VAL A 1 499 ? -19.851 40.995 -17.485 1.00 21.11 499 VAL A CA 1
ATOM 4092 C C . VAL A 1 499 ? -19.109 41.830 -16.436 1.00 25.17 499 VAL A C 1
ATOM 4093 O O . VAL A 1 499 ? -19.227 43.048 -16.452 1.00 27.07 499 VAL A O 1
ATOM 4097 N N . ASN A 1 500 ? -18.391 41.180 -15.501 1.00 27.91 500 ASN A N 1
ATOM 4098 C CA . ASN A 1 500 ? -17.632 41.864 -14.434 1.00 27.01 500 ASN A CA 1
ATOM 4099 C C . ASN A 1 500 ? -16.259 42.311 -14.965 1.00 27.90 500 ASN A C 1
ATOM 4100 O O . ASN A 1 500 ? -15.570 41.532 -15.634 1.00 32.84 500 ASN A O 1
ATOM 4105 N N . THR A 1 501 ? -15.827 43.541 -14.653 1.00 26.13 501 THR A N 1
ATOM 4106 C CA . THR A 1 501 ? -14.560 44.009 -15.213 1.00 21.85 501 THR A CA 1
ATOM 4107 C C . THR A 1 501 ? -13.428 43.058 -14.851 1.00 23.61 501 THR A C 1
ATOM 4108 O O . THR A 1 501 ? -13.194 42.777 -13.676 1.00 26.52 501 THR A O 1
ATOM 4112 N N . GLY A 1 502 ? -12.729 42.580 -15.878 1.00 25.15 502 GLY A N 1
ATOM 4113 C CA . GLY A 1 502 ? -11.640 41.638 -15.672 1.00 27.05 502 GLY A CA 1
ATOM 4114 C C . GLY A 1 502 ? -12.096 40.198 -15.986 1.00 30.98 502 GLY A C 1
ATOM 4115 O O . GLY A 1 502 ? -11.271 39.360 -16.347 1.00 27.99 502 GLY A O 1
ATOM 4116 N N . GLN A 1 503 ? -13.391 39.914 -15.835 1.00 22.89 503 GLN A N 1
ATOM 4117 C CA . GLN A 1 503 ? -13.948 38.576 -16.136 1.00 26.96 503 GLN A CA 1
ATOM 4118 C C . GLN A 1 503 ? -13.610 38.197 -17.576 1.00 26.04 503 GLN A C 1
ATOM 4119 O O . GLN A 1 503 ? -13.202 37.066 -17.859 1.00 25.29 503 GLN A O 1
ATOM 4125 N N . GLU A 1 504 ? -13.757 39.173 -18.472 1.00 25.09 504 GLU A N 1
ATOM 4126 C CA . GLU A 1 504 ? -13.506 38.989 -19.899 1.00 21.75 504 GLU A CA 1
ATOM 4127 C C . GLU A 1 504 ? -12.080 38.558 -20.226 1.00 26.77 504 GLU A C 1
ATOM 4128 O O . GLU A 1 504 ? -11.841 37.966 -21.287 1.00 33.30 504 GLU A O 1
ATOM 4134 N N . ILE A 1 505 ? -11.119 38.833 -19.339 1.00 24.55 505 ILE A N 1
ATOM 4135 C CA . ILE A 1 505 ? -9.753 38.359 -19.611 1.00 25.92 505 ILE A CA 1
ATOM 4136 C C . ILE A 1 505 ? -9.378 37.258 -18.606 1.00 30.80 505 ILE A C 1
ATOM 4137 O O . ILE A 1 505 ? -8.205 36.977 -18.383 1.00 29.62 505 ILE A O 1
ATOM 4142 N N . GLY A 1 506 ? -10.389 36.629 -18.021 1.00 27.49 506 GLY A N 1
ATOM 4143 C CA . GLY A 1 506 ? -10.151 35.566 -17.045 1.00 28.61 506 GLY A CA 1
ATOM 4144 C C . GLY A 1 506 ? -9.380 35.936 -15.774 1.00 35.16 506 GLY A C 1
ATOM 4145 O O . GLY A 1 506 ? -8.564 35.140 -15.282 1.00 30.10 506 GLY A O 1
ATOM 4146 N N . GLU A 1 507 ? -9.661 37.120 -15.215 1.00 34.93 507 GLU A N 1
ATOM 4147 C CA . GLU A 1 507 ? -8.989 37.589 -13.992 1.00 32.87 507 GLU A CA 1
ATOM 4148 C C . GLU A 1 507 ? -9.286 36.590 -12.840 1.00 28.83 507 GLU A C 1
ATOM 4149 O O . GLU A 1 507 ? -10.405 36.093 -12.732 1.00 28.20 507 GLU A O 1
ATOM 4155 N N . LYS A 1 508 ? -8.272 36.287 -12.022 1.00 26.28 508 LYS A N 1
ATOM 4156 C CA . LYS A 1 508 ? -8.393 35.337 -10.897 1.00 21.54 508 LYS A CA 1
ATOM 4157 C C . LYS A 1 508 ? -8.506 36.006 -9.537 1.00 27.48 508 LYS A C 1
ATOM 4158 O O . LYS A 1 508 ? -9.340 35.646 -8.709 1.00 20.20 508 LYS A O 1
ATOM 4164 N N . GLN A 1 509 ? -7.634 36.995 -9.306 1.00 28.49 509 GLN A N 1
ATOM 4165 C CA . GLN A 1 509 ? -7.604 37.710 -8.045 1.00 25.11 509 GLN A CA 1
ATOM 4166 C C . GLN A 1 509 ? -8.936 38.408 -7.769 1.00 25.04 509 GLN A C 1
ATOM 4167 O O . GLN A 1 509 ? -9.489 39.105 -8.619 1.00 26.46 509 GLN A O 1
ATOM 4173 N N . PRO A 1 510 ? -9.493 38.208 -6.571 1.00 27.48 510 PRO A N 1
ATOM 4174 C CA . PRO A 1 510 ? -10.762 38.878 -6.273 1.00 23.40 510 PRO A CA 1
ATOM 4175 C C . PRO A 1 510 ? -10.518 40.376 -5.999 1.00 23.81 510 PRO A C 1
ATOM 4176 O O . PRO A 1 510 ? -9.400 40.774 -5.660 1.00 24.17 510 PRO A O 1
ATOM 4180 N N . MET A 1 511 ? -11.556 41.188 -6.173 1.00 31.30 511 MET A N 1
ATOM 4181 C CA . MET A 1 511 ? -11.470 42.629 -5.944 1.00 33.39 511 MET A CA 1
ATOM 4182 C C . MET A 1 511 ? -11.764 42.960 -4.489 1.00 33.94 511 MET A C 1
ATOM 4183 O O . MET A 1 511 ? -11.276 43.962 -3.944 1.00 36.34 511 MET A O 1
ATOM 4188 N N . ASN A 1 512 ? -12.557 42.094 -3.874 1.00 34.78 512 ASN A N 1
ATOM 4189 C CA . ASN A 1 512 ? -12.969 42.253 -2.500 1.00 36.59 512 ASN A CA 1
ATOM 4190 C C . ASN A 1 512 ? -13.370 40.891 -1.893 1.00 42.88 512 ASN A C 1
ATOM 4191 O O . ASN A 1 512 ? -13.873 40.010 -2.595 1.00 41.80 512 ASN A O 1
ATOM 4196 N N . LEU A 1 513 ? -13.151 40.715 -0.592 1.00 42.44 513 LEU A N 1
ATOM 4197 C CA . LEU A 1 513 ? -13.529 39.459 0.063 1.00 40.10 513 LEU A CA 1
ATOM 4198 C C . LEU A 1 513 ? -14.909 39.570 0.736 1.00 38.53 513 LEU A C 1
ATOM 4199 O O . LEU A 1 513 ? -15.169 38.958 1.769 1.00 44.06 513 LEU A O 1
ATOM 4204 N N . GLY A 1 514 ? -15.810 40.312 0.112 1.00 42.06 514 GLY A N 1
ATOM 4205 C CA . GLY A 1 514 ? -17.115 40.540 0.699 1.00 53.60 514 GLY A CA 1
ATOM 4206 C C . GLY A 1 514 ? -18.072 39.386 0.888 1.00 61.89 514 GLY A C 1
ATOM 4207 O O . GLY A 1 514 ? -18.215 38.863 2.000 1.00 67.29 514 GLY A O 1
ATOM 4208 N N . LEU A 1 515 ? -18.736 39.005 -0.202 1.00 64.30 515 LEU A N 1
ATOM 4209 C CA . LEU A 1 515 ? -19.722 37.928 -0.201 1.00 61.60 515 LEU A CA 1
ATOM 4210 C C . LEU A 1 515 ? -19.131 36.587 -0.595 1.00 60.67 515 LEU A C 1
ATOM 4211 O O . LEU A 1 515 ? -18.299 36.516 -1.498 1.00 61.73 515 LEU A O 1
ATOM 4216 N N . ASP A 1 516 ? -19.562 35.535 0.102 1.00 58.58 516 ASP A N 1
ATOM 4217 C CA . ASP A 1 516 ? -19.131 34.171 -0.191 1.00 59.89 516 ASP A CA 1
ATOM 4218 C C . ASP A 1 516 ? -17.624 34.029 -0.463 1.00 58.59 516 ASP A C 1
ATOM 4219 O O . ASP A 1 516 ? -17.220 33.201 -1.284 1.00 59.45 516 ASP A O 1
ATOM 4224 N N . THR A 1 517 ? -16.778 34.799 0.220 1.00 56.04 517 THR A N 1
ATOM 4225 C CA . THR A 1 517 ? -15.351 34.682 -0.084 1.00 54.70 517 THR A CA 1
ATOM 4226 C C . THR A 1 517 ? -14.475 34.063 1.008 1.00 52.74 517 THR A C 1
ATOM 4227 O O . THR A 1 517 ? -14.776 34.139 2.194 1.00 55.48 517 THR A O 1
ATOM 4231 N N . ASP A 1 518 ? -13.400 33.426 0.559 1.00 45.24 518 ASP A N 1
ATOM 4232 C CA . ASP A 1 518 ? -12.439 32.751 1.408 1.00 43.17 518 ASP A CA 1
ATOM 4233 C C . ASP A 1 518 ? -11.105 33.512 1.381 1.00 39.59 518 ASP A C 1
ATOM 4234 O O . ASP A 1 518 ? -10.540 33.749 0.314 1.00 39.00 518 ASP A O 1
ATOM 4239 N N . PRO A 1 519 ? -10.581 33.886 2.566 1.00 36.38 519 PRO A N 1
ATOM 4240 C CA . PRO A 1 519 ? -9.318 34.631 2.680 1.00 30.02 519 PRO A CA 1
ATOM 4241 C C . PRO A 1 519 ? -8.173 34.020 1.879 1.00 34.34 519 PRO A C 1
ATOM 4242 O O . PRO A 1 519 ? -7.253 34.731 1.485 1.00 34.08 519 PRO A O 1
ATOM 4246 N N . ASN A 1 520 ? -8.227 32.709 1.625 1.00 30.68 520 ASN A N 1
ATOM 4247 C CA . ASN A 1 520 ? -7.174 32.080 0.841 1.00 29.09 520 ASN A CA 1
ATOM 4248 C C . ASN A 1 520 ? -7.168 32.518 -0.619 1.00 30.78 520 ASN A C 1
ATOM 4249 O O . ASN A 1 520 ? -6.163 32.318 -1.315 1.00 28.62 520 ASN A O 1
ATOM 4254 N N . LEU A 1 521 ? -8.274 33.120 -1.078 1.00 31.75 521 LEU A N 1
ATOM 4255 C CA . LEU A 1 521 ? -8.355 33.652 -2.452 1.00 31.10 521 LEU A CA 1
ATOM 4256 C C . LEU A 1 521 ? -7.349 34.803 -2.601 1.00 33.95 521 LEU A C 1
ATOM 4257 O O . LEU A 1 521 ? -6.880 35.089 -3.691 1.00 35.73 521 LEU A O 1
ATOM 4262 N N . ARG A 1 522 ? -7.024 35.437 -1.476 1.00 31.69 522 ARG A N 1
ATOM 4263 C CA . ARG A 1 522 ? -6.039 36.515 -1.389 1.00 28.75 522 ARG A CA 1
ATOM 4264 C C . ARG A 1 522 ? -4.686 36.057 -1.959 1.00 38.78 522 ARG A C 1
ATOM 4265 O O . ARG A 1 522 ? -3.838 36.882 -2.317 1.00 39.77 522 ARG A O 1
ATOM 4273 N N . LYS A 1 523 ? -4.469 34.741 -2.050 1.00 31.25 523 LYS A N 1
ATOM 4274 C CA . LYS A 1 523 ? -3.205 34.271 -2.578 1.00 31.97 523 LYS A CA 1
ATOM 4275 C C . LYS A 1 523 ? -3.218 33.468 -3.856 1.00 33.65 523 LYS A C 1
ATOM 4276 O O . LYS A 1 523 ? -2.322 32.637 -4.083 1.00 33.82 523 LYS A O 1
ATOM 4282 N N . VAL A 1 524 ? -4.201 33.718 -4.717 1.00 29.28 524 VAL A N 1
ATOM 4283 C CA . VAL A 1 524 ? -4.245 32.997 -5.972 1.00 28.28 524 VAL A CA 1
ATOM 4284 C C . VAL A 1 524 ? -3.138 33.465 -6.921 1.00 27.22 524 VAL A C 1
ATOM 4285 O O . VAL A 1 524 ? -2.753 32.737 -7.817 1.00 39.41 524 VAL A O 1
ATOM 4289 N N . LEU A 1 525 ? -2.602 34.675 -6.753 1.00 26.52 525 LEU A N 1
ATOM 4290 C CA . LEU A 1 525 ? -1.541 35.090 -7.683 1.00 27.65 525 LEU A CA 1
ATOM 4291 C C . LEU A 1 525 ? -0.179 34.569 -7.248 1.00 28.37 525 LEU A C 1
ATOM 4292 O O . LEU A 1 525 ? -0.006 34.142 -6.115 1.00 33.61 525 LEU A O 1
ATOM 4297 N N . SER A 1 526 ? 0.796 34.643 -8.148 1.00 34.30 526 SER A N 1
ATOM 4298 C CA . SER A 1 526 ? 2.157 34.239 -7.826 1.00 33.47 526 SER A CA 1
ATOM 4299 C C . SER A 1 526 ? 2.796 35.227 -6.834 1.00 34.03 526 SER A C 1
ATOM 4300 O O . SER A 1 526 ? 2.601 36.444 -6.933 1.00 36.19 526 SER A O 1
ATOM 4303 N N . PRO A 1 527 ? 3.561 34.711 -5.855 1.00 32.76 527 PRO A N 1
ATOM 4304 C CA . PRO A 1 527 ? 4.214 35.580 -4.867 1.00 36.06 527 PRO A CA 1
ATOM 4305 C C . PRO A 1 527 ? 5.163 36.543 -5.555 1.00 31.62 527 PRO A C 1
ATOM 4306 O O . PRO A 1 527 ? 5.591 37.504 -4.952 1.00 32.50 527 PRO A O 1
ATOM 4310 N N . THR A 1 528 ? 5.504 36.268 -6.816 1.00 28.83 528 THR A N 1
ATOM 4311 C CA . THR A 1 528 ? 6.362 37.164 -7.570 1.00 34.06 528 THR A CA 1
ATOM 4312 C C . THR A 1 528 ? 5.542 38.211 -8.348 1.00 34.91 528 THR A C 1
ATOM 4313 O O . THR A 1 528 ? 6.110 39.117 -8.957 1.00 38.51 528 THR A O 1
ATOM 4317 N N . ASP A 1 529 ? 4.217 38.076 -8.340 1.00 35.10 529 ASP A N 1
ATOM 4318 C CA . ASP A 1 529 ? 3.343 39.013 -9.058 1.00 28.30 529 ASP A CA 1
ATOM 4319 C C . ASP A 1 529 ? 3.339 40.342 -8.301 1.00 32.75 529 ASP A C 1
ATOM 4320 O O . ASP A 1 529 ? 3.054 40.375 -7.110 1.00 29.14 529 ASP A O 1
ATOM 4325 N N . GLU A 1 530 ? 3.664 41.429 -8.985 1.00 31.67 530 GLU A N 1
ATOM 4326 C CA . GLU A 1 530 ? 3.639 42.736 -8.348 1.00 25.55 530 GLU A CA 1
ATOM 4327 C C . GLU A 1 530 ? 2.372 42.967 -7.547 1.00 25.16 530 GLU A C 1
ATOM 4328 O O . GLU A 1 530 ? 2.423 43.605 -6.516 1.00 27.54 530 GL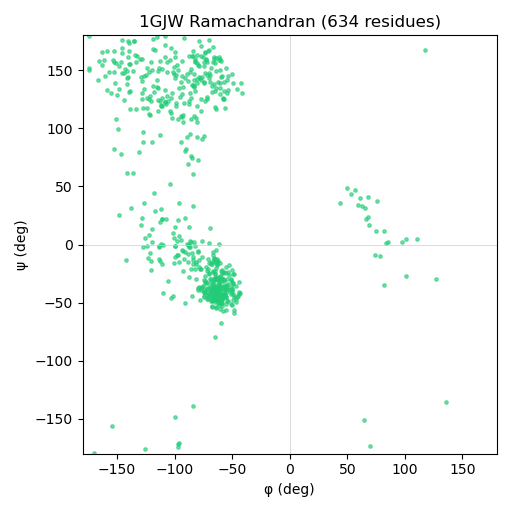U A O 1
ATOM 4334 N N . PHE A 1 531 ? 1.227 42.469 -8.010 1.00 27.71 531 PHE A N 1
ATOM 4335 C CA . PHE A 1 531 ? -0.008 42.691 -7.263 1.00 30.37 531 PHE A CA 1
ATOM 4336 C C . PHE A 1 531 ? -0.446 41.567 -6.350 1.00 29.55 531 PHE A C 1
ATOM 4337 O O . PHE A 1 531 ? -1.611 41.496 -5.958 1.00 26.78 531 PHE A O 1
ATOM 4345 N N . PHE A 1 532 ? 0.499 40.709 -5.975 1.00 29.49 532 PHE A N 1
ATOM 4346 C CA . PHE A 1 532 ? 0.190 39.581 -5.085 1.00 29.42 532 PHE A CA 1
ATOM 4347 C C . PHE A 1 532 ? -0.485 40.007 -3.797 1.00 29.56 532 PHE A C 1
ATOM 4348 O O . PHE A 1 532 ? -0.002 40.907 -3.112 1.00 32.48 532 PHE A O 1
ATOM 4356 N N . GLY A 1 533 ? -1.590 39.352 -3.455 1.00 28.85 533 GLY A N 1
ATOM 4357 C CA . GLY A 1 533 ? -2.293 39.672 -2.222 1.00 25.87 533 GLY A CA 1
ATOM 4358 C C . GLY A 1 533 ? -3.177 40.913 -2.194 1.00 31.27 533 GLY A C 1
ATOM 4359 O O . GLY A 1 533 ? -3.939 41.084 -1.252 1.00 32.57 533 GLY A O 1
ATOM 4360 N N . LYS A 1 534 ? -3.115 41.765 -3.219 1.00 28.95 534 LYS A N 1
ATOM 4361 C CA . LYS A 1 534 ? -3.893 43.004 -3.225 1.00 27.41 534 LYS A CA 1
ATOM 4362 C C . LYS A 1 534 ? -5.363 42.880 -3.630 1.00 31.40 534 LYS A C 1
ATOM 4363 O O . LYS A 1 534 ? -5.711 42.103 -4.520 1.00 34.26 534 LYS A O 1
ATOM 4369 N N . LEU A 1 535 ? -6.214 43.653 -2.972 1.00 27.60 535 LEU A N 1
ATOM 4370 C CA . LEU A 1 535 ? -7.642 43.695 -3.268 1.00 30.74 535 LEU A CA 1
ATOM 4371 C C . LEU A 1 535 ? -8.003 45.094 -3.813 1.00 33.46 535 LEU A C 1
ATOM 4372 O O . LEU A 1 535 ? -7.945 46.090 -3.075 1.00 38.04 535 LEU A O 1
ATOM 4377 N N . ALA A 1 536 ? -8.416 45.160 -5.079 1.00 30.65 536 ALA A N 1
ATOM 4378 C CA . ALA A 1 536 ? -8.750 46.430 -5.734 1.00 28.67 536 ALA A CA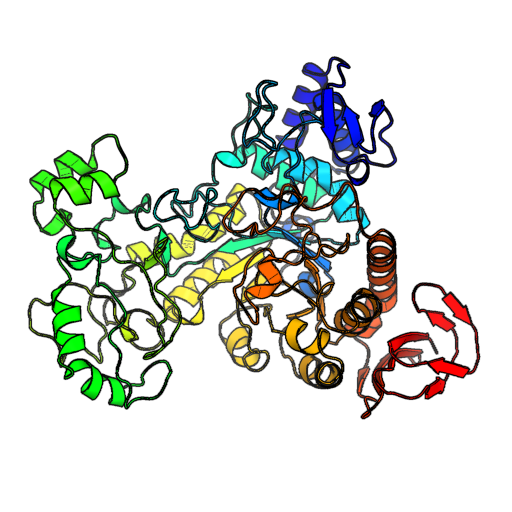 1
ATOM 4379 C C . ALA A 1 536 ? -9.583 47.449 -4.947 1.00 23.12 536 ALA A C 1
ATOM 4380 O O . ALA A 1 536 ? -9.402 48.638 -5.127 1.00 30.94 536 ALA A O 1
ATOM 4382 N N . PHE A 1 537 ? -10.476 46.994 -4.072 1.00 23.16 537 PHE A N 1
ATOM 4383 C CA . PHE A 1 537 ? -11.333 47.894 -3.293 1.00 23.24 537 PHE A CA 1
ATOM 4384 C C . PHE A 1 537 ? -10.552 48.772 -2.337 1.00 28.30 537 PHE A C 1
ATOM 4385 O O . PHE A 1 537 ? -10.970 49.903 -2.043 1.00 27.74 537 PHE A O 1
ATOM 4393 N N . PHE A 1 538 ? -9.415 48.249 -1.874 1.00 26.23 538 PHE A N 1
ATOM 4394 C CA . PHE A 1 538 ? -8.603 48.926 -0.888 1.00 24.49 538 PHE A CA 1
ATOM 4395 C C . PHE A 1 538 ? -7.164 49.184 -1.242 1.00 25.25 538 PHE A C 1
ATOM 4396 O O . PHE A 1 538 ? -6.448 49.752 -0.445 1.00 28.69 538 PHE A O 1
ATOM 4404 N N . ASP A 1 539 ? -6.733 48.752 -2.416 1.00 24.74 539 ASP A N 1
ATOM 4405 C CA . ASP A 1 539 ? -5.349 48.929 -2.818 1.00 26.05 539 ASP A CA 1
ATOM 4406 C C . ASP A 1 539 ? -5.223 49.159 -4.321 1.00 24.67 539 ASP A C 1
ATOM 4407 O O . ASP A 1 539 ? -6.088 48.773 -5.108 1.00 27.57 539 ASP A O 1
ATOM 4412 N N . HIS A 1 540 ? -4.135 49.784 -4.721 1.00 28.34 540 HIS A N 1
ATOM 4413 C CA . HIS A 1 540 ? -3.900 50.016 -6.130 1.00 31.52 540 HIS A CA 1
ATOM 4414 C C . HIS A 1 540 ? -3.727 48.628 -6.748 1.00 35.27 540 HIS A C 1
ATOM 4415 O O . HIS A 1 540 ? -2.969 47.798 -6.235 1.00 33.23 540 HIS A O 1
ATOM 4422 N N . TYR A 1 541 ? -4.430 48.405 -7.850 1.00 33.37 541 TYR A N 1
ATOM 4423 C CA . TYR A 1 541 ? -4.442 47.127 -8.556 1.00 30.78 541 TYR A CA 1
ATOM 4424 C C . TYR A 1 541 ? -4.623 47.311 -10.056 1.00 27.73 541 TYR A C 1
ATOM 4425 O O . TYR A 1 541 ? -5.510 48.053 -10.498 1.00 27.36 541 TYR A O 1
ATOM 4434 N N . VAL A 1 542 ? -3.805 46.607 -10.831 1.00 25.02 542 VAL A N 1
ATOM 4435 C CA . VAL A 1 542 ? -3.897 46.642 -12.277 1.00 25.12 542 VAL A CA 1
ATOM 4436 C C . VAL A 1 542 ? -4.312 45.215 -12.754 1.00 26.72 542 VAL A C 1
ATOM 4437 O O . VAL A 1 542 ? -3.649 44.233 -12.396 1.00 22.03 542 VAL A O 1
ATOM 4441 N N . LEU A 1 543 ? -5.408 45.105 -13.503 1.00 23.69 543 LEU A N 1
ATOM 4442 C CA . LEU A 1 543 ? -5.886 43.814 -14.042 1.00 22.59 543 LEU A CA 1
ATOM 4443 C C . LEU A 1 543 ? -4.779 43.270 -14.941 1.00 27.34 543 LEU A C 1
ATOM 4444 O O . LEU A 1 543 ? -3.939 44.046 -15.418 1.00 29.97 543 LEU A O 1
ATOM 4449 N N . HIS A 1 544 ? -4.777 41.962 -15.216 1.00 29.89 544 HIS A N 1
ATOM 4450 C CA . HIS A 1 544 ? -3.704 41.384 -16.032 1.00 31.49 544 HIS A CA 1
ATOM 4451 C C . HIS A 1 544 ? -3.884 41.482 -17.539 1.00 36.52 544 HIS A C 1
ATOM 4452 O O . HIS A 1 544 ? -3.900 40.466 -18.237 1.00 32.55 544 HIS A O 1
ATOM 4459 N N . TRP A 1 545 ? -3.975 42.722 -18.029 1.00 33.05 545 TRP A N 1
ATOM 4460 C CA . TRP A 1 545 ? -4.152 43.002 -19.449 1.00 28.05 545 TRP A CA 1
ATOM 4461 C C . TRP A 1 545 ? -2.990 42.476 -20.266 1.00 30.95 545 TRP A C 1
ATOM 4462 O O . TRP A 1 545 ? -3.164 42.138 -21.443 1.00 31.89 545 TRP A O 1
ATOM 4473 N N . ASP A 1 546 ? -1.801 42.426 -19.667 1.00 26.10 546 ASP A N 1
ATOM 4474 C CA . ASP A 1 5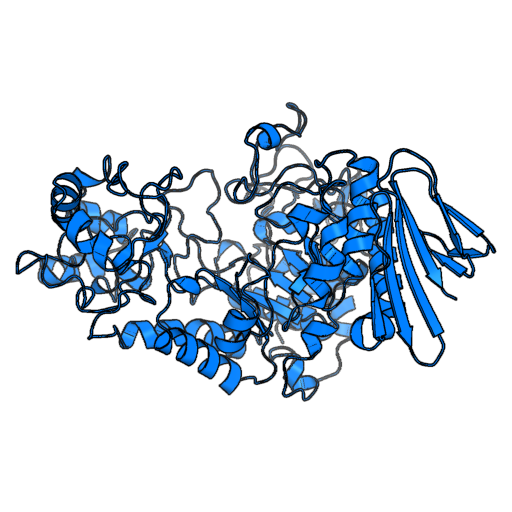46 ? -0.636 41.945 -20.414 1.00 30.71 546 ASP A CA 1
ATOM 4475 C C . ASP A 1 546 ? -0.563 40.401 -20.536 1.00 29.46 546 ASP A C 1
ATOM 4476 O O . ASP A 1 546 ? 0.217 39.869 -21.328 1.00 27.79 546 ASP A O 1
ATOM 4481 N N . SER A 1 547 ? -1.356 39.681 -19.759 1.00 30.96 547 SER A N 1
ATOM 4482 C CA . SER A 1 547 ? -1.329 38.212 -19.842 1.00 30.88 547 SER A CA 1
ATOM 4483 C C . SER A 1 547 ? -2.761 37.757 -19.689 1.00 27.23 547 SER A C 1
ATOM 4484 O O . SER A 1 547 ? -3.094 37.037 -18.771 1.00 29.16 547 SER A O 1
ATOM 4487 N N . PRO A 1 548 ? -3.631 38.179 -20.622 1.00 25.92 548 PRO A N 1
ATOM 4488 C CA . PRO A 1 548 ? -5.046 37.821 -20.565 1.00 27.96 548 PRO A CA 1
ATOM 4489 C C . PRO A 1 548 ? -5.364 36.387 -20.983 1.00 33.94 548 PRO A C 1
ATOM 4490 O O . PRO A 1 548 ? -4.574 35.718 -21.655 1.00 30.98 548 PRO A O 1
ATOM 4494 N N . ASP A 1 549 ? -6.546 35.935 -20.582 1.00 30.98 549 ASP A N 1
ATOM 4495 C CA . ASP A 1 549 ? -7.011 34.599 -20.935 1.00 28.60 549 ASP A CA 1
ATOM 4496 C C . ASP A 1 549 ? -7.725 34.884 -22.258 1.00 26.78 549 ASP A C 1
ATOM 4497 O O . ASP A 1 549 ? -8.915 35.239 -22.276 1.00 23.84 549 ASP A O 1
ATOM 4502 N N . ARG A 1 550 ? -6.998 34.747 -23.364 1.00 25.67 550 ARG A N 1
ATOM 4503 C CA . ARG A 1 550 ? -7.598 35.051 -24.658 1.00 28.99 550 ARG A CA 1
ATOM 4504 C C . ARG A 1 550 ? -8.735 34.114 -25.020 1.00 32.31 550 ARG A C 1
ATOM 4505 O O . ARG A 1 550 ? -9.663 34.507 -25.729 1.00 31.65 550 ARG A O 1
ATOM 4513 N N . GLY A 1 551 ? -8.668 32.877 -24.530 1.00 32.99 551 GLY A N 1
ATOM 4514 C CA . GLY A 1 551 ? -9.727 31.931 -24.819 1.00 35.06 551 GLY A CA 1
ATOM 4515 C C . GLY A 1 551 ? -11.044 32.389 -24.230 1.00 36.02 551 GLY A C 1
ATOM 4516 O O . GLY A 1 551 ? -12.084 32.213 -24.860 1.00 35.27 551 GLY A O 1
ATOM 4517 N N . VAL A 1 552 ? -11.002 32.968 -23.027 1.00 34.45 552 VAL A N 1
ATOM 4518 C CA . VAL A 1 552 ? -12.212 33.459 -22.380 1.00 30.74 552 VAL A CA 1
ATOM 4519 C C . VAL A 1 552 ? -12.670 34.742 -23.072 1.00 31.20 552 VAL A C 1
ATOM 4520 O O . VAL A 1 552 ? -13.863 34.931 -23.316 1.00 28.73 552 VAL A O 1
ATOM 4524 N N . LEU A 1 553 ? -11.714 35.616 -23.395 1.00 27.09 553 LEU A N 1
ATOM 4525 C CA . LEU A 1 553 ? -12.044 36.870 -24.063 1.00 27.44 553 LEU A CA 1
ATOM 4526 C C . LEU A 1 553 ? -12.848 36.604 -25.351 1.00 31.01 553 LEU A C 1
ATOM 4527 O O . LEU A 1 553 ? -13.904 37.223 -25.583 1.00 30.80 553 LEU A O 1
ATOM 4532 N N . ASN A 1 554 ? -12.353 35.684 -26.177 1.00 30.80 554 ASN A N 1
ATOM 4533 C CA . ASN A 1 554 ? -13.034 35.370 -27.437 1.00 31.64 554 ASN A CA 1
ATOM 4534 C C . ASN A 1 554 ? -14.404 34.711 -27.249 1.00 33.56 554 ASN A C 1
ATOM 4535 O O . ASN A 1 554 ? -15.396 35.100 -27.885 1.00 28.64 554 ASN A O 1
ATOM 4540 N N . PHE A 1 555 ? -14.474 33.738 -26.344 1.00 29.63 555 PHE A N 1
ATOM 4541 C CA . PHE A 1 555 ? -15.736 33.070 -26.084 1.00 33.64 555 PHE A CA 1
ATOM 4542 C C . PHE A 1 555 ? -16.807 34.047 -25.587 1.00 31.10 555 PHE A C 1
ATOM 4543 O O . PHE A 1 555 ? -17.943 33.998 -26.034 1.00 29.50 555 PHE A O 1
ATOM 4551 N N . ILE A 1 556 ? -16.449 34.936 -24.661 1.00 31.72 556 ILE A N 1
ATOM 4552 C CA . ILE A 1 556 ? -17.402 35.912 -24.138 1.00 28.09 556 ILE A CA 1
ATOM 4553 C C . ILE A 1 556 ? -17.965 36.788 -25.270 1.00 24.50 556 ILE A C 1
ATOM 4554 O O . ILE A 1 556 ? -19.154 37.038 -25.345 1.00 24.54 556 ILE A O 1
ATOM 4559 N N . LYS A 1 557 ? -17.099 37.275 -26.138 1.00 26.77 557 LYS A N 1
ATOM 4560 C CA . LYS A 1 557 ? -17.569 38.094 -27.251 1.00 28.50 557 LYS A CA 1
ATOM 4561 C C . LYS A 1 557 ? -18.567 37.291 -28.108 1.00 30.21 557 LYS A C 1
ATOM 4562 O O . LYS A 1 557 ? -19.654 37.786 -28.465 1.00 29.88 557 LYS A O 1
ATOM 4568 N N . LYS A 1 558 ? -18.206 36.056 -28.439 1.00 30.54 558 LYS A N 1
ATOM 4569 C CA . LYS A 1 558 ? -19.086 35.238 -29.283 1.00 28.88 558 LYS A CA 1
ATOM 4570 C C . LYS A 1 558 ? -20.361 34.832 -28.565 1.00 32.41 558 LYS A C 1
ATOM 4571 O O . LYS A 1 558 ? -21.427 34.772 -29.176 1.00 32.94 558 LYS A O 1
ATOM 4577 N N . LEU A 1 559 ? -20.256 34.574 -27.263 1.00 29.93 559 LEU A N 1
ATOM 4578 C CA . LEU A 1 559 ? -21.423 34.199 -26.496 1.00 26.09 559 LEU A CA 1
ATOM 4579 C C . LEU A 1 559 ? -22.444 35.336 -26.462 1.00 27.22 559 LEU A C 1
ATOM 4580 O O . LEU A 1 559 ? -23.629 35.109 -26.694 1.00 29.91 559 LEU A O 1
ATOM 4585 N N . ILE A 1 560 ? -21.993 36.560 -26.177 1.00 30.21 560 ILE A N 1
ATOM 4586 C CA . ILE A 1 560 ? -22.916 37.698 -26.115 1.00 31.60 560 ILE A CA 1
ATOM 4587 C C . ILE A 1 560 ? -23.569 37.924 -27.487 1.00 36.10 560 ILE A C 1
ATOM 4588 O O . ILE A 1 560 ? -24.766 38.200 -27.596 1.00 33.11 560 ILE A O 1
ATOM 4593 N N . LYS A 1 561 ? -22.773 37.782 -28.540 1.00 36.78 561 LYS A N 1
ATOM 4594 C CA . LYS A 1 561 ? -23.283 37.978 -29.890 1.00 37.71 561 LYS A CA 1
ATOM 4595 C C . LYS A 1 561 ? -24.359 36.919 -30.266 1.00 34.98 561 LYS A C 1
ATOM 4596 O O . LYS A 1 561 ? -25.410 37.253 -30.828 1.00 35.81 561 LYS A O 1
ATOM 4602 N N . VAL A 1 562 ? -24.113 35.652 -29.942 1.00 36.86 562 VAL A N 1
ATOM 4603 C CA . VAL A 1 562 ? -25.100 34.602 -30.236 1.00 34.40 562 VAL A CA 1
ATOM 4604 C C . VAL A 1 562 ? -26.356 34.772 -29.352 1.00 37.47 562 VAL A C 1
ATOM 4605 O O . VAL A 1 562 ? -27.505 34.597 -29.785 1.00 38.08 562 VAL A O 1
ATOM 4609 N N . ARG A 1 563 ? -26.131 35.126 -28.099 1.00 39.48 563 ARG A N 1
ATOM 4610 C CA . ARG A 1 563 ? -27.240 35.304 -27.185 1.00 38.45 563 ARG A CA 1
ATOM 4611 C C . ARG A 1 563 ? -28.126 36.413 -27.708 1.00 40.55 563 ARG A C 1
ATOM 4612 O O . ARG A 1 563 ? -29.357 36.345 -27.646 1.00 39.80 563 ARG A O 1
ATOM 4620 N N . HIS A 1 564 ? -27.504 37.446 -28.248 1.00 37.62 564 HIS A N 1
ATOM 4621 C CA . HIS A 1 564 ? -28.309 38.532 -28.760 1.00 42.53 564 HIS A CA 1
ATOM 4622 C C . HIS A 1 564 ? -29.008 38.170 -30.060 1.00 45.25 564 HIS A C 1
ATOM 4623 O O . HIS A 1 564 ? -30.115 38.639 -30.326 1.00 41.70 564 HIS A O 1
ATOM 4630 N N . GLU A 1 565 ? -28.367 37.320 -30.852 1.00 42.59 565 GLU A N 1
ATOM 4631 C CA . GLU A 1 565 ? -28.967 36.833 -32.085 1.00 43.70 565 GLU A CA 1
ATOM 4632 C C . GLU A 1 565 ? -30.315 36.135 -31.772 1.00 42.15 565 GLU A C 1
ATOM 4633 O O . GLU A 1 565 ? -31.230 36.150 -32.585 1.00 47.86 565 GLU A O 1
ATOM 4639 N N . PHE A 1 566 ? -30.439 35.556 -30.581 1.00 34.38 566 PHE A N 1
ATOM 4640 C CA . PHE A 1 566 ? -31.646 34.840 -30.199 1.00 36.10 566 PHE A CA 1
ATOM 4641 C C . PHE A 1 566 ? -32.428 35.501 -29.079 1.00 38.76 566 PHE A C 1
ATOM 4642 O O . PHE A 1 566 ? -33.279 34.874 -28.449 1.00 34.83 566 PHE A O 1
ATOM 4650 N N . LEU A 1 567 ? -32.164 36.782 -28.873 1.00 38.79 567 LEU A N 1
ATOM 4651 C CA . LEU A 1 567 ? -32.793 37.540 -27.808 1.00 41.80 567 LEU A CA 1
ATOM 4652 C C . LEU A 1 567 ? -34.318 37.442 -27.764 1.00 44.97 567 LEU A C 1
ATOM 4653 O O . LEU A 1 567 ? -34.918 37.416 -26.678 1.00 43.45 567 LEU A O 1
ATOM 4658 N N . ASP A 1 568 ? -34.946 37.384 -28.936 1.00 44.78 568 ASP A N 1
ATOM 4659 C CA . ASP A 1 568 ? -36.400 37.310 -29.016 1.00 41.55 568 ASP A CA 1
ATOM 4660 C C . ASP A 1 568 ? -36.958 36.052 -28.350 1.00 38.66 568 ASP A C 1
ATOM 4661 O O . ASP A 1 568 ? -38.052 36.064 -27.807 1.00 34.05 568 ASP A O 1
ATOM 4666 N N . PHE A 1 569 ? -36.202 34.968 -28.407 1.00 38.81 569 PHE A N 1
ATOM 4667 C CA . PHE A 1 569 ? -36.614 33.737 -27.749 1.00 43.60 569 PHE A CA 1
ATOM 4668 C C . PHE A 1 569 ? -36.576 33.937 -26.229 1.00 42.30 569 PHE A C 1
ATOM 4669 O O . PHE A 1 569 ? -37.557 33.694 -25.528 1.00 44.03 569 PHE A O 1
ATOM 4677 N N . VAL A 1 570 ? -35.434 34.393 -25.723 1.00 41.49 570 VAL A N 1
ATOM 4678 C CA . VAL A 1 570 ? -35.272 34.637 -24.294 1.00 38.12 570 VAL A CA 1
ATOM 4679 C C . VAL A 1 570 ? -36.356 35.555 -23.747 1.00 35.92 570 VAL A C 1
ATOM 4680 O O . VAL A 1 570 ? -36.957 35.274 -22.709 1.00 37.42 570 VAL A O 1
ATOM 4684 N N . LEU A 1 571 ? -36.581 36.669 -24.434 1.00 38.23 571 LEU A N 1
ATOM 4685 C CA . LEU A 1 571 ? -37.575 37.647 -23.983 1.00 44.86 571 LEU A CA 1
ATOM 4686 C C . LEU A 1 571 ? -39.042 37.275 -24.194 1.00 49.30 571 LEU A C 1
ATOM 4687 O O . LEU A 1 571 ? -39.877 37.518 -23.315 1.00 49.97 571 LEU A O 1
ATOM 4692 N N . ASN A 1 572 ? -39.365 36.687 -25.344 1.00 49.31 572 ASN A N 1
ATOM 4693 C CA . ASN A 1 572 ? -40.761 36.369 -25.636 1.00 48.13 572 ASN A CA 1
ATOM 4694 C C . ASN A 1 572 ? -41.143 34.926 -25.914 1.00 45.27 572 ASN A C 1
ATOM 4695 O O . ASN A 1 572 ? -42.327 34.635 -26.040 1.00 47.92 572 ASN A O 1
ATOM 4700 N N . GLY A 1 573 ? -40.168 34.031 -26.025 1.00 41.07 573 GLY A N 1
ATOM 4701 C CA . GLY A 1 573 ? -40.497 32.644 -26.293 1.00 34.27 573 GLY A CA 1
ATOM 4702 C C . GLY A 1 573 ? -41.160 32.014 -25.077 1.00 37.64 573 GLY A C 1
ATOM 4703 O O . GLY A 1 573 ? -41.143 32.595 -23.993 1.00 41.28 573 GLY A O 1
ATOM 4704 N N . LYS A 1 574 ? -41.757 30.835 -25.242 1.00 37.13 574 LYS A N 1
ATOM 4705 C CA . LYS A 1 574 ? -42.355 30.139 -24.112 1.00 39.74 574 LYS A CA 1
ATOM 4706 C C . LYS A 1 574 ? -41.229 29.333 -23.510 1.00 36.66 574 LYS A C 1
ATOM 4707 O O . LYS A 1 574 ? -40.523 28.626 -24.223 1.00 37.47 574 LYS A O 1
ATOM 4713 N N . PHE A 1 575 ? -41.063 29.445 -22.198 1.00 38.22 575 PHE A N 1
ATOM 4714 C CA . PHE A 1 575 ? -40.004 28.723 -21.502 1.00 41.75 575 PHE A CA 1
ATOM 4715 C C . PHE A 1 575 ? -40.460 27.356 -20.992 1.00 41.61 575 PHE A C 1
ATOM 4716 O O . PHE A 1 575 ? -41.601 27.192 -20.561 1.00 47.54 575 PHE A O 1
ATOM 4724 N N . GLU A 1 576 ? -39.563 26.381 -21.048 1.00 40.72 576 GLU A N 1
ATOM 4725 C CA . GLU A 1 576 ? -39.843 25.054 -20.520 1.00 39.51 576 GLU A CA 1
ATOM 4726 C C . GLU A 1 576 ? -38.561 24.501 -19.903 1.00 41.67 576 GLU A C 1
ATOM 4727 O O . GLU A 1 576 ? -37.535 24.428 -20.580 1.00 40.36 576 GLU A O 1
ATOM 4733 N N . ASN A 1 577 ? -38.627 24.115 -18.627 1.00 37.57 577 ASN A N 1
ATOM 4734 C CA . ASN A 1 577 ? -37.477 23.561 -17.919 1.00 43.08 577 ASN A CA 1
ATOM 4735 C C . ASN A 1 577 ? -37.332 22.069 -18.246 1.00 43.52 577 ASN A C 1
ATOM 4736 O O . ASN A 1 577 ? -38.313 21.326 -18.206 1.00 50.98 577 ASN A O 1
ATOM 4741 N N . LEU A 1 578 ? -36.117 21.637 -18.584 1.00 45.62 578 LEU A N 1
ATOM 4742 C CA . LEU A 1 578 ? -35.858 20.231 -18.931 1.00 43.76 578 LEU A CA 1
ATOM 4743 C C . LEU A 1 578 ? -34.672 19.683 -18.128 1.00 44.09 578 LEU A C 1
ATOM 4744 O O . LEU A 1 578 ? -34.107 18.638 -18.462 1.00 42.47 578 LEU A O 1
ATOM 4749 N N . THR A 1 579 ? -34.311 20.388 -17.061 1.00 40.03 579 THR A N 1
ATOM 4750 C CA . THR A 1 579 ? -33.186 20.011 -16.219 1.00 42.52 579 THR A CA 1
ATOM 4751 C C . THR A 1 579 ? -33.375 18.689 -15.454 1.00 43.53 579 THR A C 1
ATOM 4752 O O . THR A 1 579 ? -34.441 18.418 -14.919 1.00 45.64 579 THR A O 1
ATOM 4756 N N . THR A 1 580 ? -32.314 17.887 -15.408 1.00 49.94 580 THR A N 1
ATOM 4757 C CA . THR A 1 580 ? -32.289 16.602 -14.710 1.00 48.99 580 THR A CA 1
ATOM 4758 C C . THR A 1 580 ? -31.101 16.629 -13.737 1.00 51.40 580 THR A C 1
ATOM 4759 O O . THR A 1 580 ? -30.412 17.640 -13.614 1.00 52.75 580 THR A O 1
ATOM 4763 N N . LYS A 1 581 ? -30.841 15.515 -13.061 1.00 53.19 581 LYS A N 1
ATOM 4764 C CA . LYS A 1 581 ? -29.729 15.462 -12.114 1.00 55.52 581 LYS A CA 1
ATOM 4765 C C . LYS A 1 581 ? -28.412 15.846 -12.778 1.00 58.40 581 LYS A C 1
ATOM 4766 O O . LYS A 1 581 ? -27.732 16.777 -12.331 1.00 67.09 581 LYS A O 1
ATOM 4772 N N . ASP A 1 582 ? -28.078 15.130 -13.850 1.00 59.93 582 ASP A N 1
ATOM 4773 C CA . ASP A 1 582 ? -26.834 15.312 -14.601 1.00 57.93 582 ASP A CA 1
ATOM 4774 C C . ASP A 1 582 ? -26.900 16.337 -15.727 1.00 54.77 582 ASP A C 1
ATOM 4775 O O . ASP A 1 582 ? -25.876 16.677 -16.319 1.00 46.45 582 ASP A O 1
ATOM 4780 N N . LEU A 1 583 ? -28.089 16.846 -16.028 1.00 49.53 583 LEU A N 1
ATOM 4781 C CA . LEU A 1 583 ? -28.186 17.768 -17.141 1.00 45.75 583 LEU A CA 1
ATOM 4782 C C . LEU A 1 583 ? -28.982 19.034 -16.880 1.00 42.46 583 LEU A C 1
ATOM 4783 O O . LEU A 1 583 ? -30.177 18.965 -16.610 1.00 45.01 583 LEU A O 1
ATOM 4788 N N . VAL A 1 584 ? -28.327 20.192 -16.950 1.00 44.85 584 VAL A N 1
ATOM 4789 C CA . VAL A 1 584 ? -29.052 21.450 -16.769 1.00 46.59 584 VAL A CA 1
ATOM 4790 C C . VAL A 1 584 ? -29.558 21.798 -18.190 1.00 47.94 584 VAL A C 1
ATOM 4791 O O . VAL A 1 584 ? -28.785 21.889 -19.139 1.00 43.35 584 VAL A O 1
ATOM 4795 N N . MET A 1 585 ? -30.865 21.975 -18.349 1.00 43.87 585 MET A N 1
ATOM 4796 C CA . MET A 1 585 ? -31.380 22.202 -19.689 1.00 38.95 585 MET A CA 1
ATOM 4797 C C . MET A 1 585 ? -32.757 22.846 -19.692 1.00 43.73 585 MET A C 1
ATOM 4798 O O . MET A 1 585 ? -33.583 22.588 -18.818 1.00 43.50 585 MET A O 1
ATOM 4803 N N . TYR A 1 586 ? -32.996 23.703 -20.679 1.00 40.58 586 TYR A N 1
ATOM 4804 C CA . TYR A 1 586 ? -34.283 24.363 -20.814 1.00 38.89 586 TYR A CA 1
ATOM 4805 C C . TYR A 1 586 ? -34.469 24.837 -22.246 1.00 41.25 586 TYR A C 1
ATOM 4806 O O . TYR A 1 586 ? -33.518 24.874 -23.042 1.00 36.06 586 TYR A O 1
ATOM 4815 N N . SER A 1 587 ? -35.695 25.199 -22.590 1.00 35.82 587 SER A N 1
ATOM 4816 C CA . SER A 1 587 ? -35.932 25.604 -23.960 1.00 33.34 587 SER A CA 1
ATOM 4817 C C . SER A 1 587 ? -36.858 26.772 -24.072 1.00 34.03 587 SER A C 1
ATOM 4818 O O . SER A 1 587 ? -37.582 27.106 -23.132 1.00 37.29 587 SER A O 1
ATOM 4821 N N . TYR A 1 588 ? -36.802 27.407 -25.236 1.00 40.04 588 TYR A N 1
ATOM 4822 C CA . TYR A 1 588 ? -37.655 28.545 -25.548 1.00 41.50 588 TYR A CA 1
ATOM 4823 C C . TYR A 1 588 ? -38.298 28.210 -26.891 1.00 42.56 588 TYR A C 1
ATOM 4824 O O . TYR A 1 588 ? -37.604 27.907 -27.865 1.00 40.07 588 TYR A O 1
ATOM 4833 N N . GLU A 1 589 ? -39.620 28.250 -26.942 1.00 42.98 589 GLU A N 1
ATOM 4834 C CA . GLU A 1 589 ? -40.315 27.951 -28.181 1.00 46.33 589 GLU A CA 1
ATOM 4835 C C . GLU A 1 589 ? -41.036 29.207 -28.648 1.00 44.07 589 GLU A C 1
ATOM 4836 O O . GLU A 1 589 ? -41.659 29.927 -27.863 1.00 39.68 589 GLU A O 1
ATOM 4842 N N . LYS A 1 590 ? -40.922 29.495 -29.933 1.00 48.11 590 LYS A N 1
ATOM 4843 C CA . LYS A 1 590 ? -41.591 30.663 -30.463 1.00 54.32 590 LYS A CA 1
ATOM 4844 C C . LYS A 1 590 ? -41.878 30.538 -31.951 1.00 56.33 590 LYS A C 1
ATOM 4845 O O . LYS A 1 590 ? -40.987 30.196 -32.729 1.00 56.44 590 LYS A O 1
ATOM 4851 N N . ASN A 1 591 ? -43.124 30.810 -32.335 1.00 56.22 591 ASN A N 1
ATOM 4852 C CA . ASN A 1 591 ? -43.531 30.737 -33.738 1.00 59.71 591 ASN A CA 1
ATOM 4853 C C . ASN A 1 591 ? -43.113 29.424 -34.370 1.00 59.39 591 ASN A C 1
ATOM 4854 O O . ASN A 1 591 ? -42.521 29.410 -35.448 1.00 59.50 591 ASN A O 1
ATOM 4859 N N . GLY A 1 592 ? -43.409 28.330 -33.681 1.00 57.48 592 GLY A N 1
ATOM 4860 C CA . GLY A 1 592 ? -43.077 27.014 -34.185 1.00 60.90 592 GLY A CA 1
ATOM 4861 C C . GLY A 1 592 ? -41.614 26.645 -34.125 1.00 61.53 592 GLY A C 1
ATOM 4862 O O . GLY A 1 592 ? -41.256 25.500 -34.371 1.00 67.13 592 GLY A O 1
ATOM 4863 N N . GLN A 1 593 ? -40.759 27.603 -33.796 1.00 59.47 593 GLN A N 1
ATOM 4864 C CA . GLN A 1 593 ? -39.334 27.323 -33.729 1.00 57.46 593 GLN A CA 1
ATOM 4865 C C . GLN A 1 593 ? -38.936 27.101 -32.272 1.00 55.89 593 GLN A C 1
ATOM 4866 O O . GLN A 1 593 ? -39.663 27.484 -31.355 1.00 52.82 593 GLN A O 1
ATOM 4872 N N . LYS A 1 594 ? -37.784 26.477 -32.057 1.00 48.33 594 LYS A N 1
ATOM 4873 C CA . LYS A 1 594 ? -37.324 26.225 -30.703 1.00 47.66 594 LYS A CA 1
ATOM 4874 C C . LYS A 1 594 ? -35.810 26.157 -30.537 1.00 48.29 594 LYS A C 1
ATOM 4875 O O . LYS A 1 594 ? -35.110 25.596 -31.388 1.00 49.44 594 LYS A O 1
ATOM 4881 N N . ILE A 1 595 ? -35.304 26.740 -29.454 1.00 44.34 595 ILE A N 1
ATOM 4882 C CA . ILE A 1 595 ? -33.869 26.645 -29.168 1.00 41.90 595 ILE A CA 1
ATOM 4883 C C . ILE A 1 595 ? -33.724 25.952 -27.830 1.00 39.37 595 ILE A C 1
ATOM 4884 O O . ILE A 1 595 ? -34.601 26.049 -26.983 1.00 32.21 595 ILE A O 1
ATOM 4889 N N . VAL A 1 596 ? -32.626 25.235 -27.648 1.00 37.80 596 VAL A N 1
ATOM 4890 C CA . VAL A 1 596 ? -32.401 24.501 -26.410 1.00 38.85 596 VAL A CA 1
ATOM 4891 C C . VAL A 1 596 ? -31.027 24.822 -25.826 1.00 36.87 596 VAL A C 1
ATOM 4892 O O . VAL A 1 596 ? -30.036 24.779 -26.557 1.00 35.91 596 VAL A O 1
ATOM 4896 N N . ILE A 1 597 ? -30.986 25.156 -24.532 1.00 36.25 597 ILE A N 1
ATOM 4897 C CA . ILE A 1 597 ? -29.719 25.464 -23.843 1.00 37.47 597 ILE A CA 1
ATOM 4898 C C . ILE A 1 597 ? -29.362 24.228 -23.005 1.00 37.03 597 ILE A C 1
ATOM 4899 O O . ILE A 1 597 ? -30.174 23.786 -22.194 1.00 32.32 597 ILE A O 1
ATOM 4904 N N . ALA A 1 598 ? -28.158 23.681 -23.173 1.00 33.37 598 ALA A N 1
ATOM 4905 C CA . ALA A 1 598 ? -27.791 22.464 -22.441 1.00 34.44 598 ALA A CA 1
ATOM 4906 C C . ALA A 1 598 ? -26.376 22.437 -21.931 1.00 33.71 598 ALA A C 1
ATOM 4907 O O . ALA A 1 598 ? -25.462 22.886 -22.602 1.00 39.66 598 ALA A O 1
ATOM 4909 N N . ALA A 1 599 ? -26.200 21.847 -20.754 1.00 36.79 599 ALA A N 1
ATOM 4910 C CA . ALA A 1 599 ? -24.886 21.738 -20.125 1.00 38.22 599 ALA A CA 1
ATOM 4911 C C . ALA A 1 599 ? -24.843 20.471 -19.279 1.00 38.69 599 ALA A C 1
ATOM 4912 O O . ALA A 1 599 ? -25.730 20.231 -18.441 1.00 32.99 599 ALA A O 1
ATOM 4914 N N . ASN A 1 600 ? -23.808 19.666 -19.500 1.00 34.63 600 ASN A N 1
ATOM 4915 C CA . ASN A 1 600 ? -23.657 18.425 -18.770 1.00 34.56 600 ASN A CA 1
ATOM 4916 C C . ASN A 1 600 ? -22.801 18.623 -17.531 1.00 37.54 600 ASN A C 1
ATOM 4917 O O . ASN A 1 600 ? -21.604 18.854 -17.635 1.00 43.42 600 ASN A O 1
ATOM 4922 N N . VAL A 1 601 ? -23.407 18.526 -16.358 1.00 39.96 601 VAL A N 1
ATOM 4923 C CA . VAL A 1 601 ? -22.640 18.660 -15.131 1.00 46.99 601 VAL A CA 1
ATOM 4924 C C . VAL A 1 601 ? -22.552 17.321 -14.377 1.00 51.12 601 VAL A C 1
ATOM 4925 O O . VAL A 1 601 ? -22.292 17.286 -13.169 1.00 50.44 601 VAL A O 1
ATOM 4929 N N . GLY A 1 602 ? -22.747 16.223 -15.113 1.00 51.98 602 GLY A N 1
ATOM 4930 C CA . GLY A 1 602 ? -22.682 14.892 -14.520 1.00 52.05 602 GLY A CA 1
ATOM 4931 C C . GLY A 1 602 ? -21.326 14.228 -14.688 1.00 53.82 602 GLY A C 1
ATOM 4932 O O . GLY A 1 602 ? -20.361 14.848 -15.137 1.00 48.25 602 GLY A O 1
ATOM 4933 N N . LYS A 1 603 ? -21.253 12.947 -14.339 1.00 53.07 603 LYS A N 1
ATOM 4934 C CA . LYS A 1 603 ? -19.995 12.220 -14.430 1.00 49.98 603 LYS A CA 1
ATOM 4935 C C . LYS A 1 603 ? -19.861 11.415 -15.722 1.00 46.52 603 LYS A C 1
ATOM 4936 O O . LYS A 1 603 ? -18.766 10.984 -16.089 1.00 44.42 603 LYS A O 1
ATOM 4942 N N . GLU A 1 604 ? -20.973 11.224 -16.420 1.00 45.98 604 GLU A N 1
ATOM 4943 C CA . GLU A 1 604 ? -20.951 10.455 -17.660 1.00 50.59 604 GLU A CA 1
ATOM 4944 C C . GLU A 1 604 ? -21.506 11.258 -18.823 1.00 48.50 604 GLU A C 1
ATOM 4945 O O . GLU A 1 604 ? -22.346 12.132 -18.627 1.00 54.51 604 GLU A O 1
ATOM 4951 N N . PRO A 1 605 ? -21.047 10.968 -20.053 1.00 46.05 605 PRO A N 1
ATOM 4952 C CA . PRO A 1 605 ? -21.567 11.717 -21.196 1.00 45.98 605 PRO A CA 1
ATOM 4953 C C . PRO A 1 605 ? -23.064 11.527 -21.358 1.00 41.18 605 PRO A C 1
ATOM 4954 O O . PRO A 1 605 ? -23.631 10.605 -20.794 1.00 42.42 605 PRO A O 1
ATOM 4958 N N . LYS A 1 606 ? -23.706 12.424 -22.097 1.00 42.88 606 LYS A N 1
ATOM 4959 C CA . LYS A 1 606 ? -25.148 12.353 -22.320 1.00 36.42 606 LYS A CA 1
ATOM 4960 C C . LYS A 1 606 ? -25.418 12.824 -23.722 1.00 38.64 606 LYS A C 1
ATOM 4961 O O . LYS A 1 606 ? -24.690 13.678 -24.225 1.00 46.96 606 LYS A O 1
ATOM 4967 N N . GLU A 1 607 ? -26.442 12.268 -24.372 1.00 40.49 607 GLU A N 1
ATOM 4968 C CA . GLU A 1 607 ? -26.747 12.654 -25.741 1.00 39.90 607 GLU A CA 1
ATOM 4969 C C . GLU A 1 607 ? -28.077 13.333 -25.801 1.00 41.18 607 GLU A C 1
ATOM 4970 O O . GLU A 1 607 ? -28.959 13.024 -25.005 1.00 42.68 607 GLU A O 1
ATOM 4976 N N . ILE A 1 608 ? -28.221 14.264 -26.746 1.00 37.27 608 ILE A N 1
ATOM 4977 C CA . ILE A 1 608 ? -29.471 15.000 -26.909 1.00 38.75 608 ILE A CA 1
ATOM 4978 C C . ILE A 1 608 ? -29.710 15.293 -28.378 1.00 41.93 608 ILE A C 1
ATOM 4979 O O . ILE A 1 608 ? -28.800 15.160 -29.199 1.00 36.12 608 ILE A O 1
ATOM 4984 N N . THR A 1 609 ? -30.944 15.672 -28.697 1.00 41.82 609 THR A N 1
ATOM 4985 C CA . THR A 1 609 ? -31.326 16.010 -30.064 1.00 44.32 609 THR A CA 1
ATOM 4986 C C . THR A 1 609 ? -30.407 17.084 -30.653 1.00 48.79 609 THR A C 1
ATOM 4987 O O . THR A 1 609 ? -30.036 18.046 -29.976 1.00 54.32 609 THR A O 1
ATOM 4991 N N . GLY A 1 610 ? -30.090 16.929 -31.935 1.00 47.88 610 GLY A N 1
ATOM 4992 C CA . GLY A 1 610 ? -29.219 17.864 -32.612 1.00 42.13 610 GLY A CA 1
ATOM 4993 C C . GLY A 1 610 ? -29.935 18.897 -33.448 1.00 44.88 610 GLY A C 1
ATOM 4994 O O . GLY A 1 610 ? -31.059 19.292 -33.138 1.00 49.12 610 GLY A O 1
ATOM 4995 N N . GLY A 1 611 ? -29.281 19.315 -34.525 1.00 41.81 611 GLY A N 1
ATOM 4996 C CA . GLY A 1 611 ? -29.826 20.339 -35.411 1.00 44.16 611 GLY A CA 1
ATOM 4997 C C . GLY A 1 611 ? -28.649 21.253 -35.676 1.00 41.04 611 GLY A C 1
ATOM 4998 O O . GLY A 1 611 ? -27.570 20.745 -35.957 1.00 39.15 611 GLY A O 1
ATOM 4999 N N . ARG A 1 612 ? -28.833 22.570 -35.615 1.00 44.02 612 ARG A N 1
ATOM 5000 C CA . ARG A 1 612 ? -27.688 23.472 -35.764 1.00 46.64 612 ARG A CA 1
ATOM 5001 C C . ARG A 1 612 ? -27.198 23.704 -34.306 1.00 48.37 612 ARG A C 1
ATOM 5002 O O . ARG A 1 612 ? -27.954 24.161 -33.446 1.00 48.74 612 ARG A O 1
ATOM 5010 N N . VAL A 1 613 ? -25.942 23.377 -34.041 1.00 42.00 613 VAL A N 1
ATOM 5011 C CA . VAL A 1 613 ? -25.405 23.465 -32.689 1.00 39.64 613 VAL A CA 1
ATOM 5012 C C . VAL A 1 613 ? -24.302 24.486 -32.476 1.00 37.94 613 VAL A C 1
ATOM 5013 O O . VAL A 1 613 ? -23.351 24.563 -33.271 1.00 36.84 613 VAL A O 1
ATOM 5017 N N . TRP A 1 614 ? -24.432 25.247 -31.390 1.00 36.13 614 TRP A N 1
ATOM 5018 C CA . TRP A 1 614 ? -23.434 26.263 -31.028 1.00 34.28 614 TRP A CA 1
ATOM 5019 C C . TRP A 1 614 ? -22.802 25.946 -29.669 1.00 32.48 614 TRP A C 1
ATOM 5020 O O . TRP A 1 614 ? -23.488 25.633 -28.698 1.00 33.30 614 TRP A O 1
ATOM 5031 N N . ASN A 1 615 ? -21.489 25.988 -29.611 1.00 26.88 615 ASN A N 1
ATOM 5032 C CA . ASN A 1 615 ? -20.803 25.733 -28.350 1.00 31.66 615 ASN A CA 1
ATOM 5033 C C . ASN A 1 615 ? -19.520 26.575 -28.365 1.00 32.37 615 ASN A C 1
ATOM 5034 O O . ASN A 1 615 ? -18.532 26.258 -27.689 1.00 36.69 615 ASN A O 1
ATOM 5039 N N . GLY A 1 616 ? -19.556 27.654 -29.139 1.00 28.82 616 GLY A N 1
ATOM 5040 C CA . GLY A 1 616 ? -18.392 28.512 -29.282 1.00 27.83 616 GLY A CA 1
ATOM 5041 C C . GLY A 1 616 ? -18.188 28.606 -30.768 1.00 33.62 616 GLY A C 1
ATOM 5042 O O . GLY A 1 616 ? -17.702 29.604 -31.312 1.00 34.10 616 GLY A O 1
ATOM 5043 N N . LYS A 1 617 ? -18.592 27.531 -31.434 1.00 34.26 617 LYS A N 1
ATOM 5044 C CA . LYS A 1 617 ? -18.519 27.432 -32.895 1.00 36.53 617 LYS A CA 1
ATOM 5045 C C . LYS A 1 617 ? -19.825 26.763 -33.375 1.00 33.24 617 LYS A C 1
ATOM 5046 O O . LYS A 1 617 ? -20.483 26.034 -32.625 1.00 30.54 617 LYS A O 1
ATOM 5052 N N . TRP A 1 618 ? -20.201 27.024 -34.615 1.00 32.70 618 TRP A N 1
ATOM 5053 C CA . TRP A 1 618 ? -21.397 26.424 -35.168 1.00 36.05 618 TRP A CA 1
ATOM 5054 C C . TRP A 1 618 ? -21.085 25.117 -35.916 1.00 42.05 618 TRP A C 1
ATOM 5055 O O . TRP A 1 618 ? -20.122 25.037 -36.691 1.00 41.20 618 TRP A O 1
ATOM 5066 N N . SER A 1 619 ? -21.900 24.097 -35.674 1.00 41.18 619 SER A N 1
ATOM 5067 C CA . SER A 1 619 ? -21.778 22.826 -36.382 1.00 44.79 619 SER A CA 1
ATOM 5068 C C . SER A 1 619 ? -23.200 22.313 -36.679 1.00 45.04 619 SER A C 1
ATOM 5069 O O . SER A 1 619 ? -24.185 22.932 -36.263 1.00 40.21 619 SER A O 1
ATOM 5072 N N . ASP A 1 620 ? -23.317 21.209 -37.415 1.00 50.14 620 ASP A N 1
ATOM 5073 C CA . ASP A 1 620 ? -24.638 20.641 -37.710 1.00 46.30 620 ASP A CA 1
ATOM 5074 C C . ASP A 1 620 ? -24.563 19.128 -37.591 1.00 49.40 620 ASP A C 1
ATOM 5075 O O . ASP A 1 620 ? -23.803 18.498 -38.316 1.00 48.37 620 ASP A O 1
ATOM 5080 N N . GLU A 1 621 ? -25.314 18.556 -36.648 1.00 53.23 621 GLU A N 1
ATOM 5081 C CA . GLU A 1 621 ? -25.366 17.103 -36.443 1.00 53.36 621 GLU A CA 1
ATOM 5082 C C . GLU A 1 621 ? -26.709 16.744 -35.846 1.00 53.93 621 GLU A C 1
ATOM 5083 O O . GLU A 1 621 ? -27.298 17.542 -35.106 1.00 53.70 621 GLU A O 1
ATOM 5089 N N . GLU A 1 622 ? -27.199 15.550 -36.171 1.00 53.93 622 GLU A N 1
ATOM 5090 C CA . GLU A 1 622 ? -28.516 15.122 -35.705 1.00 55.54 622 GLU A CA 1
ATOM 5091 C C . GLU A 1 622 ? -28.570 14.759 -34.230 1.00 50.21 622 GLU A C 1
ATOM 5092 O O . GLU A 1 622 ? -29.614 14.865 -33.600 1.00 44.16 622 GLU A O 1
ATOM 5098 N N . LYS A 1 623 ? -27.441 14.328 -33.685 1.00 49.58 623 LYS A N 1
ATOM 5099 C CA . LYS A 1 623 ? -27.365 13.991 -32.279 1.00 51.50 623 LYS A CA 1
ATOM 5100 C C . LYS A 1 623 ? -26.159 14.720 -31.678 1.00 47.60 623 LYS A C 1
ATOM 5101 O O . LYS A 1 623 ? -25.142 14.891 -32.341 1.00 49.35 623 LYS A O 1
ATOM 5107 N N . VAL A 1 624 ? -26.287 15.168 -30.429 1.00 46.45 624 VAL A N 1
ATOM 5108 C CA . VAL A 1 624 ? -25.178 15.843 -29.762 1.00 40.56 624 VAL A CA 1
ATOM 5109 C C . VAL A 1 624 ? -24.796 15.076 -28.512 1.00 41.38 624 VAL A C 1
ATOM 5110 O O . VAL A 1 624 ? -25.636 14.807 -27.651 1.00 43.77 624 VAL A O 1
ATOM 5114 N N . VAL A 1 625 ? -23.531 14.690 -28.430 1.00 38.68 625 VAL A N 1
ATOM 5115 C CA . VAL A 1 625 ? -23.054 13.990 -27.259 1.00 44.91 625 VAL A CA 1
ATOM 5116 C C . VAL A 1 625 ? -22.256 14.926 -26.326 1.00 46.52 625 VAL A C 1
ATOM 5117 O O . VAL A 1 625 ? -21.146 15.346 -26.645 1.00 49.15 625 VAL A O 1
ATOM 5121 N N . LEU A 1 626 ? -22.845 15.246 -25.181 1.00 43.11 626 LEU A N 1
ATOM 5122 C CA . LEU A 1 626 ? -22.213 16.125 -24.201 1.00 39.65 626 LEU A CA 1
ATOM 5123 C C . LEU A 1 626 ? -21.409 15.379 -23.140 1.00 40.02 626 LEU A C 1
ATOM 5124 O O . LEU A 1 626 ? -21.984 14.765 -22.242 1.00 38.70 626 LEU A O 1
ATOM 5129 N N . LYS A 1 627 ? -20.084 15.422 -23.238 1.00 38.46 627 LYS A N 1
ATOM 5130 C CA . LYS A 1 627 ? -19.265 14.790 -22.221 1.00 42.37 627 LYS A CA 1
ATOM 5131 C C . LYS A 1 627 ? -19.438 15.645 -20.962 1.00 40.36 627 LYS A C 1
ATOM 5132 O O . LYS A 1 627 ? -20.111 16.668 -20.988 1.00 38.95 627 LYS A O 1
ATOM 5138 N N . PRO A 1 628 ? -18.849 15.227 -19.838 1.00 41.87 628 PRO A N 1
ATOM 5139 C CA . PRO A 1 628 ? -18.998 16.030 -18.614 1.00 40.95 628 PRO A CA 1
ATOM 5140 C C . PRO A 1 628 ? -18.434 17.441 -18.790 1.00 41.72 628 PRO A C 1
ATOM 5141 O O . PRO A 1 628 ? -17.348 17.604 -19.344 1.00 37.15 628 PRO A O 1
ATOM 5145 N N . LEU A 1 629 ? -19.186 18.440 -18.329 1.00 36.70 629 LEU A N 1
ATOM 5146 C CA . LEU A 1 629 ? -18.806 19.857 -18.414 1.00 38.71 629 LEU A CA 1
ATOM 5147 C C . LEU A 1 629 ? -18.767 20.466 -19.827 1.00 37.33 629 LEU A C 1
ATOM 5148 O O . LEU A 1 629 ? -18.067 21.440 -20.083 1.00 38.37 629 LEU A O 1
ATOM 5153 N N . GLU A 1 630 ? -19.508 19.871 -20.757 1.00 34.69 630 GLU A N 1
ATOM 5154 C CA . GLU A 1 630 ? -19.608 20.438 -22.084 1.00 31.89 630 GLU A CA 1
ATOM 5155 C C . GLU A 1 630 ? -21.036 20.989 -22.161 1.00 35.21 630 GLU A C 1
ATOM 5156 O O . GLU A 1 630 ? -21.919 20.596 -21.377 1.00 36.54 630 GLU A O 1
ATOM 5162 N N . PHE A 1 631 ? -21.259 21.891 -23.108 1.00 33.31 631 PHE A N 1
ATOM 5163 C CA . PHE A 1 631 ? -22.553 22.524 -23.256 1.00 30.76 631 PHE A CA 1
ATOM 5164 C C . PHE A 1 631 ? -22.813 22.784 -24.741 1.00 31.86 631 PHE A C 1
ATOM 5165 O O . PHE A 1 631 ? -21.955 22.555 -25.585 1.00 30.91 631 PHE A O 1
ATOM 5173 N N . ALA A 1 632 ? -24.005 23.282 -25.048 1.00 34.33 632 ALA A N 1
ATOM 5174 C CA . ALA A 1 632 ? -24.349 23.606 -26.423 1.00 33.09 632 ALA A CA 1
ATOM 5175 C C . ALA A 1 632 ? -25.708 24.273 -26.490 1.00 32.45 632 ALA A C 1
ATOM 5176 O O . ALA A 1 632 ? -26.559 24.069 -25.616 1.00 33.56 632 ALA A O 1
ATOM 5178 N N . LEU A 1 633 ? -25.875 25.100 -27.511 1.00 32.60 633 LEU A N 1
ATOM 5179 C CA . LEU A 1 633 ? -27.142 25.774 -27.796 1.00 36.04 633 LEU A CA 1
ATOM 5180 C C . LEU A 1 633 ? -27.637 25.016 -29.048 1.00 42.70 633 LEU A C 1
ATOM 5181 O O . LEU A 1 633 ? -26.932 24.973 -30.058 1.00 44.76 633 LEU A O 1
ATOM 5186 N N . VAL A 1 634 ? -28.813 24.397 -28.975 1.00 45.54 634 VAL A N 1
ATOM 5187 C CA . VAL A 1 634 ? -29.343 23.645 -30.114 1.00 40.70 634 VAL A CA 1
ATOM 5188 C C . VAL A 1 634 ? -30.516 24.350 -30.759 1.00 44.63 634 VAL A C 1
ATOM 5189 O O . VAL A 1 634 ? -31.517 24.673 -30.110 1.00 44.00 634 VAL A O 1
ATOM 5193 N N . VAL A 1 635 ? -30.371 24.616 -32.049 1.00 45.41 635 VAL A N 1
ATOM 5194 C CA . VAL A 1 635 ? -31.408 25.298 -32.795 1.00 53.47 635 VAL A CA 1
ATOM 5195 C C . VAL A 1 635 ? -32.153 24.287 -33.674 1.00 60.33 635 VAL A C 1
ATOM 5196 O O . VAL A 1 635 ? -31.572 23.692 -34.583 1.00 57.23 635 VAL A O 1
ATOM 5200 N N . GLN A 1 636 ? -33.436 24.095 -33.377 1.00 70.08 636 GLN A N 1
ATOM 5201 C CA . GLN A 1 636 ? -34.287 23.152 -34.109 1.00 73.13 636 GLN A CA 1
ATOM 5202 C C . GLN A 1 636 ? -35.350 23.880 -34.922 1.00 73.51 636 GLN A C 1
ATOM 5203 O O . GLN A 1 636 ? -35.036 24.792 -35.69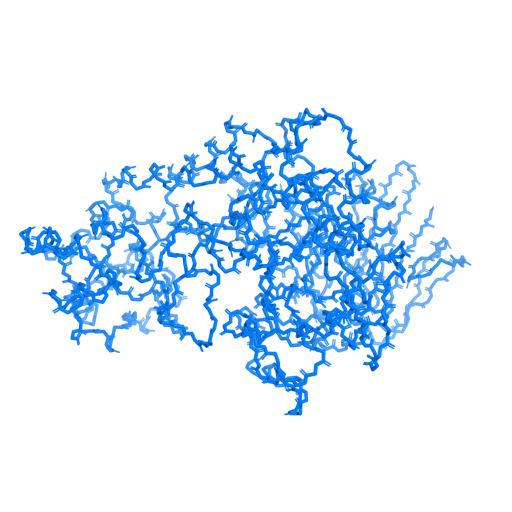3 1.00 80.06 636 GLN A O 1
#

Nearest PDB structures (foldseek):
  1gju-assembly1_A  TM=1.001E+00  e=0.000E+00  Thermotoga maritima MSB8
  5a2a-assembly1_A  TM=7.218E-01  e=1.846E-21  Anoxybacillus ayderensis
  7d9c-assembly1_A  TM=7.460E-01  e=3.564E-20  Weissella confusa
  4e2o-assembly1_A  TM=7.127E-01  e=5.966E-21  Geobacillus thermoleovorans CCB_US3_UF5
  5z0u-assembly1_A  TM=6.125E-01  e=1.640E-16  Thermoactinomyces vulgaris

B-factor: mean 39.7, std 13.97, range [12.13, 100.67]

Solvent-accessible surface area: 25390 Å² total; per-residue (Å²): 88,26,0,99,86,0,6,154,28,0,110,112,85,38,109,37,137,76,62,2,0,0,0,103,43,8,22,15,68,77,3,154,89,48,54,84,114,98,58,57,0,21,0,3,8,26,29,1,0,7,47,1,1,41,78,0,16,125,83,22,67,155,152,77,13,22,54,0,7,3,75,29,113,53,46,148,78,32,61,16,2,91,119,6,0,0,1,0,0,0,0,22,3,1,0,1,8,22,0,48,14,78,60,161,23,77,48,76,12,140,79,46,12,42,0,4,2,0,0,0,0,2,2,5,2,0,16,18,2,79,54,1,33,2,42,0,0,7,1,2,2,6,12,83,6,1,72,43,73,76,152,26,75,2,6,11,0,50,1,11,47,23,26,53,62,5,4,84,76,4,22,1,43,16,0,124,86,22,118,4,29,59,0,0,59,0,1,0,7,0,0,3,18,9,33,0,17,0,0,3,4,23,17,15,1,12,3,0,2,1,0,54,21,0,65,116,42,6,54,9,1,9,1,0,79,52,153,48,60,94,111,5,76,25,10,99,4,124,108,20,72,111,71,34,3,56,88,115,22,1,81,83,0,5,89,66,117,45,1,93,139,2,14,152,28,8,22,74,2,0,32,110,78,46,88,154,70,8,101,112,2,52,207,47,152,44,39,10,4,106,26,0,46,166,62,26,34,8,9,0,1,6,0,3,9,26,57,1,13,22,110,81,108,34,65,66,20,12,0,2,3,28,3,27,83,26,38,6,80,34,0,73,176,45,26,109,117,147,26,27,24,1,0,0,2,0,16,4,38,2,39,129,18,53,9,152,88,27,8,121,108,0,5,99,51,10,1,27,9,6,11,51,3,1,132,83,2,0,0,4,0,0,17,1,5,51,17,103,5,5,7,151,92,0,10,55,39,3,15,103,34,0,47,129,70,1,51,0,0,0,0,1,5,61,10,65,50,17,144,89,0,104,56,8,115,142,35,30,19,23,0,0,21,2,20,1,12,75,37,0,4,52,32,115,32,0,23,110,2,0,87,47,2,76,95,13,56,18,6,1,6,0,3,0,1,24,13,37,1,6,4,4,11,39,26,147,97,22,72,101,0,41,60,0,0,0,0,0,0,0,0,0,6,52,1,0,0,7,1,1,0,0,4,0,4,10,5,109,1,2,4,18,50,47,59,65,32,69,94,86,26,112,129,49,21,56,113,127,35,71,21,78,5,75,15,1,8,23,23,41,6,14,3,46,6,72,81,17,40,150,39,3,12,73,7,0,72,68,0,3,154,9,0,57,108,23,24,67,25,8,49,89,15,124,38,77,46,60,42,67,166,52,6,2,28,0,0,2,51,53,123,76,106,68,1,15,1,0,0,0,20,10,164,121,71,71,100,22,86,3,25,107,6,5,85,9,157,66,49,110,66,153,124,13,78,5,124,49,30,63,22,1,0,1,34,99

Sequence (636 aa):
MLLREINRYCKEKATGKRIYAVPKLWIPGFFKKFDEKSGRCFVDPYELGAEITDWILNQSREWDYSQPLSFLKGEKTPDWIKRSVVYGSLPRTTAAYNHKGSGYYEENDVLGFREAGTFFKMMLLLPFVKSLGADAIYLLPVSRMSDLFKKGDAPSPYSVKNPMELDERYHDPLLEPFKVDEEFKAFVEACHILGIRVILDFIPRTAARDSDLIREHPDWFYWIKVEELADYTPPRAEELPFKVPDEDELEIIYNKENVKRHLKKFTLPPNLIDPQKWEKIKREEGNILELIVKEFGIITPPGFSDLINDPQPTWDDVTFLRLYLDHPEASKRFLDPNQPPYVLYDVIKASKFPGKEPNRELWEYLAGVIPHYQKKYGIDGARLDMGHALPKELLDLIIKNVKEYDPAFVMIAEELDMEKDKASKEAGYDVILGSSWYFAGRVEEIGKLPDIAEELVLPFLASVETPDTPRIATRKYASKMKKLAPFVTYFLPNSIPYVNTGQEIGEKQPMNLGLDTDPNLRKVLSPTDEFFGKLAFFDHYVLHWDSPDRGVLNFIKKLIKVRHEFLDFVLNGKFENLTTKDLVMYSYEKNGQKIVIAANVGKEPKEITGGRVWNGKWSDEEKVVLKPLEFALVVQ

Radius of gyration: 25.84 Å; Cα contacts (8 Å, |Δi|>4): 1321; chains: 1; bounding box: 53×69×69 Å

InterPro domains:
  IPR006047 Glycosyl hydrolase family 13, catalytic domain [SM00642] (88-539)
  IPR013780 Glycosyl hydrolase, all-beta [G3DSA:2.60.40.1180] (569-637)
  IPR015167 Domain of unknown function DUF1923 [PF09083] (573-636)
  IPR017853 Glycoside hydrolase superfamily [SSF51445] (5-568)

Organism: Thermotoga maritima (NCBI:txid2336)

Foldseek 3Di:
DLLVVLLVVLVVPDDLDFQFKDQPLLADPPDDSWDDDPRIITTDVSVLLNVLSCVLVVLFDPDDLLAALCVVVVHQAQCVLLLFAEEEDAQQALQADQGNPDDDGDCADPVGWRRGGALSSLLSCVVVVVLLVGQEYEYEAQAAADCPPFPFRDAFSQQHQELQHGHQSNDIRVPVVDGRLSSNLSSSSSSSSVNHAYAYEDELFKHFQLHPVCLVCLQQFWKFALVCQVPQFADADVVDDFFQDALVVLVVQLPDPVVVVNLVRTDAGPCVVDVVLSVVLSPDDDRSQVSCCVSVRMTGHFADALTHPDPDGTRRGMHGTQQFPDEFPSNVVSDDPPRHDHDHSLSQQCQRGPHPGTPVVSLVVSLCSVVSSNVSRNHQEYEYPPCRRDHLVSLVSNLCSVCVVRSNYAYEYADQDLVCQVVCVVSPHAEYAHNQLVQLLDLQRVLVQQVSLVPHPHAYAQDVDELAEFQSCAGPVNVLSLQLSQLSRCLHASYRYYHYSLSLQSFGQHQHPHPPHDQCSLAPDDPPPSCRSDHNSRYNHHRPSSRGNVVSNLLSSVSSVVSSVCSCQRHPFDKDFDDDSQKRKIKGHDPNWIKMKIFGQDQAKDKDAAAFKDQSDTDGDGMDIHGHSGIIMHTD

Secondary structure (DSSP, 8-state):
-HHHHHHHHHHHH------EEE-GGGS-TT----EEETTEEEE-HHHHHHHHHHHHHTT--SS-TTS-HHHHHT--SGGGGGG--EEEE-HHHHT---TTSSS---SB-TTS-B-S--HHHHHHTHHHHHHHT--EEEE---EEEP-SS-SSSS--TTSEEEEEEE-GGGS-GGGTTS-HHHHHHHHHHHHHHTT-EEEEEE-TTEEETT-GGGTT-GGGS--EEGGGSTT--PPP-TTS-SB---HHHHHHHHTSHHHHHHHTTB---HHHH-HHHHHHHHT-SS-HHHHHHHHHSEEPPPB--SSBT--SPPBTTEEE---BSSPPGGGGGGSPTTPPP---HHHH-TTTS--SSB-HHHHHHHTTHHHHHHHHH---EEEESSGGGS-HHHHHHHHHHHHHH-TTPEEEE----GGGHHHHHHHT-SEE---HHHHHT-TTTGGGHHHHHHT-SS-EEE-S--TTS--GGGSTTHHHHHHHHHHHHHTSTTEEEEEETTGGGT--S-S---SS--GGGGG-S-TTSTTTT--TTTS-----TTS--HHHHHHHHHHHHHHHHTHHHHHHSEEEE---SSEEEEEEEETTEEEEEEEE-SSS-EEEEEEEEESSSEEEEEEEEE-TT-EEEEE-